Protein AF-A0A813JA64-F1 (afdb_monomer)

Radius of gyration: 37.54 Å; Cα contacts (8 Å, |Δi|>4): 1017; chains: 1; bounding box: 54×92×104 Å

Mean predicted aligned error: 20.62 Å

Nearest PDB structures (foldseek):
  5i9h-assembly1_A  TM=5.207E-01  e=2.639E-11  unidentified
  4m57-assembly1_A  TM=5.756E-01  e=2.207E-08  Zea mays
  4ozs-assembly1_A  TM=7.392E-01  e=1.341E-06  synthetic construct
  4wn4-assembly2_B  TM=6.312E-01  e=4.910E-07  synthetic construct
  4m59-assembly1_A  TM=4.339E-01  e=3.569E-08  Zea mays

InterPro domains:
  IPR002885 Pentatricopeptide repeat [PF01535] (331-360)
  IPR002885 Pentatricopeptide repeat [PF01535] (604-631)
  IPR002885 Pentatricopeptide repeat [PS51375] (329-363)
  IPR002885 Pentatricopeptide repeat [PS51375] (460-495)
  IPR002885 Pentatricopeptide repeat [PS51375] (496-530)
  IPR002885 Pentatricopeptide repeat [PS51375] (566-600)
  IPR002885 Pentatricopeptide repeat [TIGR00756] (331-365)
  IPR002885 Pentatricopeptide repeat [TIGR00756] (498-531)
  IPR006073 GTP binding domain [PF01926] (69-142)
  IPR011990 Tetratricopeptide-like helical domain superfamily [G3DSA:1.25.40.10] (287-441)
  IPR011990 Tetratricopeptide-like helical domain superfamily [G3DSA:1.25.40.10] (442-560)
  IPR011990 Tetratricopeptide-like helical domain superfamily [G3DSA:1.25.40.10] (565-632)
  IPR027417 P-loop containing nucleoside triphosphate hydrolase [G3DSA:3.40.50.300] (1-136)
  IPR027417 P-loop containing nucleoside triphosphate hydrolase [SSF52540] (2-147)
  IPR048422 NOA1/YqeH-like, C-terminal domain [PF21516] (190-270)
  IPR050896 Mitochondrial lipid metabolism GTPase [PTHR46434] (3-266)

Solvent-accessible surface area (backbone atoms only — not comparable to full-atom values): 33778 Å² total; per-residue (Å²): 131,74,46,74,46,57,54,59,59,50,49,58,91,85,59,51,67,66,59,52,28,47,51,54,26,51,51,39,33,75,74,71,40,80,84,52,45,51,88,40,43,43,63,21,16,62,71,72,45,46,48,48,65,61,55,51,50,51,56,66,74,46,71,86,53,49,69,46,80,48,78,51,52,43,87,63,46,67,68,50,43,52,51,56,61,54,54,56,79,79,47,86,79,77,89,68,72,79,84,82,72,91,69,81,89,87,63,92,58,66,58,77,48,81,56,70,46,79,41,71,49,74,102,56,82,30,34,41,30,44,46,46,36,42,81,61,87,73,34,45,67,83,76,49,52,76,75,36,45,62,28,32,52,62,86,55,74,62,38,32,76,50,75,44,80,43,36,54,54,27,24,40,30,49,19,48,49,32,37,41,30,33,67,43,47,70,73,32,40,41,35,36,40,28,13,75,63,42,31,70,47,80,45,44,53,90,49,42,65,58,48,39,67,72,25,29,31,63,80,18,26,37,38,66,45,50,78,61,43,62,70,41,46,70,59,47,74,45,78,46,83,46,64,29,82,30,78,91,48,62,60,46,71,52,73,43,59,66,49,36,36,33,35,35,26,24,76,46,66,35,31,38,37,39,31,33,41,47,49,46,64,64,52,50,50,48,51,50,51,39,50,49,35,44,50,32,25,70,41,70,45,29,69,63,32,48,57,54,42,67,68,43,49,62,58,33,72,36,98,78,27,59,78,63,25,41,56,50,48,46,56,38,50,36,25,36,19,38,3,14,14,70,51,39,37,26,68,63,20,47,51,52,52,50,43,22,74,75,80,48,51,83,74,51,74,66,42,53,29,30,38,19,40,6,18,39,44,27,66,97,70,36,43,58,56,22,49,45,39,65,73,52,49,36,52,73,72,74,44,80,84,48,55,60,41,54,25,24,37,40,49,20,37,63,78,72,74,55,61,71,61,47,53,53,52,53,53,50,40,54,76,71,70,47,70,87,39,75,70,47,50,30,64,52,57,86,60,45,66,68,49,41,68,77,62,75,61,85,66,49,72,68,56,53,37,31,35,20,46,28,25,32,75,67,44,38,26,71,57,20,45,48,69,64,68,49,40,83,81,37,84,66,56,77,75,50,57,67,31,50,35,26,26,26,44,5,14,38,71,51,74,38,26,71,59,18,51,52,50,49,52,51,35,53,77,70,68,44,73,82,48,74,68,37,38,55,32,51,22,51,18,31,41,73,59,41,44,34,68,64,42,47,60,68,61,73,52,64,74,71,51,59,70,72,57,40,73,55,47,53,47,17,35,39,46,6,22,30,68,49,40,38,46,73,59,45,52,54,50,54,50,52,32,53,78,68,73,45,84,80,50,76,64,48,55,51,30,48,42,53,5,18,61,70,53,71,37,60,69,60,40,50,50,52,54,51,59,53,71,73,59,129

Foldseek 3Di:
DAAEQEDPLQDAPPDDPLVVLVVVQVVCCVVPNVPRDSVSYQYAYLQQGPSLVVVLVVLVVPPVDLEDEDAAAFPSCLVSSVQSQVVCQPDPDDSDGDPDDPDDDPDLAQFPCVDWDWDDRPPDSHIYTYDRHDYDAFAPRHQADPVQLVQFDADHRCADWDKDFAAAQKWKDFFLFKIKHFHDDGGWIKTWGTHPSTQIDMDGPVCVVVCSLVQDLHNGDPVVHSVSSVQLDDWDKDKDKFAADAQVAFRDWADNHSRTIIGIHDGGITMMIMTGRHNSVVVVVLVVLLVVLLVLLVPLNLPVSLVSLVVCQCVCLDPNNPPVSQVSNQSSLLSSLSSLLSNQNLVSSVVSVVCCVPPGRQHALSSLLSSLSSLLSHDPPSLVVLCCSQPPVCVVSVHDHALSSLLSSCSSVQPNPPLPVLVVSVVVCVVSVHPNDLSSLLANLPCCLVVVVVVVDQQDLSSLLSSLLSLLVVLVLVVLLVSQPCCVSRVNDHHAQSSLLSSLSSCLSNLNLVSSVVSVVVCVVVVHDHDPSSLQSNLSSLLSVLCLVVLVVVVPDPLVVVVRSALSSLLSSLSSLLSVLPLVVLVVSVVVCVVSVHDHDPSSLVSSLSSCVSNVNVVVNVVSVVVVVVPD

Secondary structure (DSSP, 8-state):
--EEEE-GGGS-TT--HHHHHHHHHHHHHHTT-TT--GGGEEEE-TTT-TTHHHHHHHHHHTTT-SEEEE--BTTS-HHHHHHHHHHTTT--S----GGG---S---SSTT---S-EEEEETTTTEEEEE--PBP-TT-GGGTS-HHHHHHHS--SSS-EEEEEEE-TTEEEEETTTEEEEEEESS-EEEEEEE-TTS-EEEEEHHHHHHHHHHHBTTTB-SSSSGGGTGGG-SEEEEEEEEEEEESSS-SEEEEETTTEEEEEEEEEEEEEEEEEE--HHHHHHHHHHHHHHHHHHHTT-HHHHHHHHHHHHHHHHSTT-HHHHHHHHHHHHHHHHHHHHHTT-HHHHHHHHHHHHHHSSPP-HHHHHHHHHHHHHSSTTTHHHHHHIIIIIHHHTTPPPPHHHHHHHHHHHHHT--HHHHHHHHHHHHHTT----HHHHTT-HHHHHHHHHTTT----HHHHHHHHHHHHHTT-HHHHHHHHH-GGGGTTPPP-HHHHHHHHHHHHHTT-HHHHHHHHHHHHHTTPPPPHHHHHHHHHHHHHHT-HHHHHHHH-S-HHHHHHHHHHHHHHHHHHHHHTT-HHHHHHHHHHHHHTTPPPPHHHHHHHHHHHHHTT-HHHHHHHHHHHHT--

Organism: Polarella glacialis (NCBI:txid89957)

pLDDT: mean 71.42, std 13.53, range [35.19, 94.44]

Sequence (632 aa):
VRIIANKIDLLPRDASVIRVRGWVAQEAILAGFPRVKITDVFPVSCHDGKGIMAVAKLLDQQNTYREHYLVGAANVGKSSLINRLSLRKRKGVGETSAKDSTGFTVSLMPGTTLRPLVMKYQQGNTKLIDMPGLLVPGSFTERLTLEDLQQIIPQKRGALRVTFRMAEGRSILMGALARIDMAEGRPYQFTVFASEKLKIHECAIDKADWIAQRWAGGKLTPPMKAEQFAPMQPWVLHRFELTGRGWDEACVDLVVHGLGWVALTGVGDFVVAALSSASAAASKERQEQVRSLSALGRSSSWAEALLLLERLLPRWLGTDGGYGAVGSAKVACNAVISACGRGRQWAAGLRLLWQMLTCGPEPDCISFNSAMDCCAAGDSGAWIWSLALLGSVMPSAGLQPDGFSYASAIRARSKDSEWAQSVRLLASMKASGVRVGIVACSVAALTIEQQMHAAGLEVDLITRNSLTSAFEKGRQWQRAFLLCFEEARFNGLEPDAVTHNAAVTSCVKGQEWAKALGAYQVMRVRGVSPTQVTAGAVTSAFAEGSCWADALQMLDGPVTAFRFAGLVACNAAMNALEKGRQWQQVLKLLDNMRDAALEPDQFCYNAAMSSFEKGQQWEMALWLLVDMKGRK

Structure (mmCIF, N/CA/C/O backbone):
data_AF-A0A813JA64-F1
#
_entry.id   AF-A0A813JA64-F1
#
loop_
_atom_site.group_PDB
_atom_site.id
_atom_site.type_symbol
_atom_site.label_atom_id
_atom_site.label_alt_id
_atom_site.label_comp_id
_atom_site.label_asym_id
_atom_site.label_entity_id
_atom_site.label_seq_id
_atom_site.pdbx_PDB_ins_code
_atom_site.Cartn_x
_atom_site.Cartn_y
_atom_site.Cartn_z
_atom_site.occupancy
_atom_site.B_iso_or_equiv
_atom_site.auth_seq_id
_atom_site.auth_comp_id
_atom_site.auth_asym_id
_atom_site.auth_atom_id
_atom_site.pdbx_PDB_model_num
ATOM 1 N N . VAL A 1 1 ? -13.654 14.838 30.895 1.00 77.31 1 VAL A N 1
ATOM 2 C CA . VAL A 1 1 ? -12.256 14.368 30.747 1.00 77.31 1 VAL A CA 1
ATOM 3 C C . VAL A 1 1 ? -11.339 15.558 30.971 1.00 77.31 1 VAL A C 1
ATOM 5 O O . VAL A 1 1 ? -11.675 16.640 30.510 1.00 77.31 1 VAL A O 1
ATOM 8 N N . ARG A 1 2 ? -10.254 15.396 31.732 1.00 87.19 2 ARG A N 1
ATOM 9 C CA . ARG A 1 2 ? -9.203 16.412 31.906 1.00 87.19 2 ARG A CA 1
ATOM 10 C C . ARG A 1 2 ? -7.926 15.845 31.301 1.00 87.19 2 ARG A C 1
ATOM 12 O O . ARG A 1 2 ? -7.663 14.661 31.496 1.00 87.19 2 ARG A O 1
ATOM 19 N N . ILE A 1 3 ? -7.168 16.654 30.569 1.00 90.56 3 ILE A N 1
ATOM 20 C CA . ILE A 1 3 ? -5.977 16.191 29.850 1.00 90.56 3 ILE A CA 1
ATOM 21 C C . ILE A 1 3 ? -4.744 16.737 30.552 1.00 90.56 3 ILE A C 1
ATOM 23 O O . ILE A 1 3 ? -4.638 17.937 30.787 1.00 90.56 3 ILE A O 1
ATOM 27 N N . ILE A 1 4 ? -3.802 15.859 30.880 1.00 90.50 4 ILE A N 1
ATOM 28 C CA . ILE A 1 4 ? -2.520 16.243 31.468 1.00 90.50 4 ILE A CA 1
ATOM 29 C C . ILE A 1 4 ? -1.443 16.033 30.407 1.00 90.50 4 ILE A C 1
ATOM 31 O O . ILE A 1 4 ? -1.098 14.900 30.078 1.00 90.50 4 ILE A O 1
ATOM 35 N N . ALA A 1 5 ? -0.919 17.131 29.866 1.00 89.88 5 ALA A N 1
ATOM 36 C CA . ALA A 1 5 ? 0.149 17.114 28.875 1.00 89.88 5 ALA A CA 1
ATOM 37 C C . ALA A 1 5 ? 1.500 17.157 29.602 1.00 89.88 5 ALA A C 1
ATOM 39 O O . ALA A 1 5 ? 1.963 18.223 30.006 1.00 89.88 5 ALA A O 1
ATOM 40 N N . ASN A 1 6 ? 2.096 15.988 29.841 1.00 87.88 6 ASN A N 1
ATOM 41 C CA . ASN A 1 6 ? 3.368 15.870 30.556 1.00 87.88 6 ASN A CA 1
ATOM 42 C C . ASN A 1 6 ? 4.584 16.107 29.637 1.00 87.88 6 ASN A C 1
ATOM 44 O O . ASN A 1 6 ? 4.479 15.989 28.420 1.00 87.88 6 ASN A O 1
ATOM 48 N N . LYS A 1 7 ? 5.753 16.351 30.244 1.00 83.94 7 LYS A N 1
ATOM 49 C CA . LYS A 1 7 ? 7.061 16.556 29.595 1.00 83.94 7 LYS A CA 1
ATOM 50 C C . LYS A 1 7 ? 7.199 17.863 28.808 1.00 83.94 7 LYS A C 1
ATOM 52 O O . LYS A 1 7 ? 7.975 17.943 27.859 1.00 83.94 7 LYS A O 1
ATOM 57 N N . ILE A 1 8 ? 6.496 18.918 29.225 1.00 85.38 8 ILE A N 1
ATOM 58 C CA . ILE A 1 8 ? 6.646 20.256 28.616 1.00 85.38 8 ILE A CA 1
ATOM 59 C C . ILE A 1 8 ? 8.058 20.832 28.759 1.00 85.38 8 ILE A C 1
ATOM 61 O O . ILE A 1 8 ? 8.415 21.787 28.077 1.00 85.38 8 ILE A O 1
ATOM 65 N N . ASP A 1 9 ? 8.857 20.283 29.673 1.00 80.44 9 ASP A N 1
ATOM 66 C CA . ASP A 1 9 ? 10.266 20.613 29.800 1.00 80.44 9 ASP A CA 1
ATOM 67 C C . ASP A 1 9 ? 11.037 20.287 28.520 1.00 80.44 9 ASP A C 1
ATOM 69 O O . ASP A 1 9 ? 11.898 21.078 28.159 1.00 80.44 9 ASP A O 1
ATOM 73 N N . LEU A 1 10 ? 10.684 19.229 27.785 1.00 79.88 10 LEU A N 1
ATOM 74 C CA . LEU A 1 10 ? 11.398 18.801 26.578 1.00 79.88 10 LEU A CA 1
ATOM 75 C C . LEU A 1 10 ? 11.148 19.678 25.344 1.00 79.88 10 LEU A C 1
ATOM 77 O O . LEU A 1 10 ? 11.873 19.553 24.357 1.00 79.88 10 LEU A O 1
ATOM 81 N N . LEU A 1 11 ? 10.137 20.546 25.381 1.00 78.62 11 LEU A N 1
ATOM 82 C CA . LEU A 1 11 ? 9.806 21.412 24.255 1.00 78.62 11 LEU A CA 1
ATOM 83 C C . LEU A 1 11 ? 10.885 22.491 24.029 1.00 78.62 11 LEU A C 1
ATOM 85 O O . LEU A 1 11 ? 11.539 22.920 24.989 1.00 78.62 11 LEU A O 1
ATOM 89 N N . PRO A 1 12 ? 11.058 22.971 22.780 1.00 73.00 12 PRO A N 1
ATOM 90 C CA . PRO A 1 12 ? 11.934 24.101 22.479 1.00 73.00 12 PRO A CA 1
ATOM 91 C C . PRO A 1 12 ? 11.619 25.328 23.344 1.00 73.00 12 PRO A C 1
ATOM 93 O O . PRO A 1 12 ? 10.471 25.544 23.728 1.00 73.00 12 PRO A O 1
ATOM 96 N N . ARG A 1 13 ? 12.625 26.168 23.629 1.00 70.06 13 ARG A N 1
ATOM 97 C CA . ARG A 1 13 ? 12.449 27.370 24.474 1.00 70.06 13 ARG A CA 1
ATOM 98 C C . ARG A 1 13 ? 11.405 28.342 23.923 1.00 70.06 13 ARG A C 1
ATOM 100 O O . ARG A 1 13 ? 10.702 28.970 24.707 1.00 70.06 13 ARG A O 1
ATOM 107 N N . ASP A 1 14 ? 11.281 28.393 22.603 1.00 70.19 14 ASP A N 1
ATOM 108 C CA . ASP A 1 14 ? 10.365 29.285 21.889 1.00 70.19 14 ASP A CA 1
ATOM 109 C C . ASP A 1 14 ? 8.937 28.709 21.803 1.00 70.19 14 ASP A C 1
ATOM 111 O O . ASP A 1 14 ? 8.015 29.359 21.310 1.00 70.19 14 ASP A O 1
ATOM 115 N N . ALA A 1 15 ? 8.720 27.478 22.287 1.00 73.81 15 ALA A N 1
ATOM 116 C CA . ALA A 1 15 ? 7.409 26.849 22.271 1.00 73.81 15 ALA A CA 1
ATOM 117 C C . ALA A 1 15 ? 6.475 27.523 23.288 1.00 73.81 15 ALA A C 1
ATOM 119 O O . ALA A 1 15 ? 6.589 27.349 24.504 1.00 73.81 15 ALA A O 1
ATOM 120 N N . SER A 1 16 ? 5.496 28.270 22.777 1.00 80.81 16 SER A N 1
ATOM 121 C CA . SER A 1 16 ? 4.452 28.872 23.603 1.00 80.81 16 SER A CA 1
ATOM 122 C C . SER A 1 16 ? 3.588 27.796 24.264 1.00 80.81 16 SER A C 1
ATOM 124 O O . SER A 1 16 ? 2.884 27.036 23.596 1.00 80.81 16 SER A O 1
ATOM 126 N N . VAL A 1 17 ? 3.571 27.780 25.599 1.00 80.75 17 VAL A N 1
ATOM 127 C CA . VAL A 1 17 ? 2.718 26.881 26.397 1.00 80.75 17 VAL A CA 1
ATOM 128 C C . VAL A 1 17 ? 1.232 27.077 26.065 1.00 80.75 17 VAL A C 1
ATOM 130 O O . VAL A 1 17 ? 0.457 26.123 26.119 1.00 80.75 17 VAL A O 1
ATOM 133 N N . ILE A 1 18 ? 0.830 28.293 25.681 1.00 81.25 18 ILE A N 1
ATOM 134 C CA . ILE A 1 18 ? -0.541 28.598 25.249 1.00 81.25 18 ILE A CA 1
ATOM 135 C C . ILE A 1 18 ? -0.847 27.889 23.925 1.00 81.25 18 ILE A C 1
ATOM 137 O O . ILE A 1 18 ? -1.888 27.242 23.812 1.00 81.25 18 ILE A O 1
ATOM 141 N N . ARG A 1 19 ? 0.080 27.939 22.958 1.00 83.00 19 ARG A N 1
ATOM 142 C CA . ARG A 1 19 ? -0.057 27.246 21.666 1.00 83.00 19 ARG A CA 1
ATOM 143 C C . ARG A 1 19 ? -0.143 25.732 21.859 1.00 83.00 19 ARG A C 1
ATOM 145 O O . ARG A 1 19 ? -1.012 25.101 21.272 1.00 83.00 19 ARG A O 1
ATOM 152 N N . VAL A 1 20 ? 0.679 25.168 22.748 1.00 83.56 20 VAL A N 1
ATOM 153 C CA . VAL A 1 20 ? 0.641 23.734 23.096 1.00 83.56 20 VAL A CA 1
ATOM 154 C C . VAL A 1 20 ? -0.710 23.346 23.699 1.00 83.56 20 VAL A C 1
ATOM 156 O O . VAL A 1 20 ? -1.282 22.335 23.307 1.00 83.56 20 VAL A O 1
ATOM 159 N N . ARG A 1 21 ? -1.259 24.149 24.623 1.00 87.50 21 ARG A N 1
ATOM 160 C CA . ARG A 1 21 ? -2.598 23.896 25.186 1.00 87.50 21 ARG A CA 1
ATOM 161 C C . ARG A 1 21 ? -3.686 23.912 24.117 1.00 87.50 21 ARG A C 1
ATOM 163 O O . ARG A 1 21 ? -4.545 23.036 24.132 1.00 87.50 21 ARG A O 1
ATOM 170 N N . GLY A 1 22 ? -3.652 24.905 23.227 1.00 84.88 22 GLY A N 1
ATOM 171 C CA . GLY A 1 22 ? -4.594 25.020 22.114 1.00 84.88 22 GLY A CA 1
ATOM 172 C C . GLY A 1 22 ? -4.523 23.812 21.186 1.00 84.88 22 GLY A C 1
ATOM 173 O O . GLY A 1 22 ? -5.548 23.190 20.924 1.00 84.88 22 GLY A O 1
ATOM 174 N N . TRP A 1 23 ? -3.308 23.427 20.789 1.00 85.88 23 TRP A N 1
ATOM 175 C CA . TRP A 1 23 ? -3.065 22.265 19.937 1.00 85.88 23 TRP A CA 1
ATOM 176 C C . TRP A 1 23 ? -3.576 20.967 20.575 1.00 85.88 23 TRP A C 1
ATOM 178 O O . TRP A 1 23 ? -4.384 20.273 19.973 1.00 85.88 23 TRP A O 1
ATOM 188 N N . VAL A 1 24 ? -3.226 20.679 21.836 1.00 88.31 24 VAL A N 1
ATOM 189 C CA . VAL A 1 24 ? -3.706 19.466 22.531 1.00 88.31 24 VAL A CA 1
ATOM 190 C C . VAL A 1 24 ? -5.235 19.433 22.640 1.00 88.31 24 VAL A C 1
ATOM 192 O O . VAL A 1 24 ? -5.837 18.369 22.508 1.00 88.31 24 VAL A O 1
ATOM 195 N N . ALA A 1 25 ? -5.878 20.576 22.897 1.00 86.62 25 ALA A N 1
ATOM 196 C CA . ALA A 1 25 ? -7.335 20.642 22.953 1.00 86.62 25 ALA A CA 1
ATOM 197 C C . ALA A 1 25 ? -7.968 20.365 21.580 1.00 86.62 25 ALA A C 1
ATOM 199 O O . ALA A 1 25 ? -8.944 19.623 21.504 1.00 86.62 25 ALA A O 1
ATOM 200 N N . GLN A 1 26 ? -7.395 20.918 20.509 1.00 84.75 26 GLN A N 1
ATOM 201 C CA . GLN A 1 26 ? -7.841 20.684 19.137 1.00 84.75 26 GLN A CA 1
ATOM 202 C C . GLN A 1 26 ? -7.686 19.212 18.734 1.00 84.75 26 GLN A C 1
ATOM 204 O O . GLN A 1 26 ? -8.651 18.613 18.265 1.00 84.75 26 GLN A O 1
ATOM 209 N N . GLU A 1 27 ? -6.527 18.603 18.997 1.00 85.62 27 GLU A N 1
ATOM 210 C CA . GLU A 1 27 ? -6.290 17.177 18.738 1.00 85.62 27 GLU A CA 1
ATOM 211 C C . GLU A 1 27 ? -7.259 16.284 19.520 1.00 85.62 27 GLU A C 1
ATOM 213 O O . GLU A 1 27 ? -7.787 15.310 18.990 1.00 85.62 27 GLU A O 1
ATOM 218 N N . ALA A 1 28 ? -7.571 16.631 20.773 1.00 86.06 28 ALA A N 1
ATOM 219 C CA . ALA A 1 28 ? -8.550 15.886 21.560 1.00 86.06 28 ALA A CA 1
ATOM 220 C C . ALA A 1 28 ? -9.965 15.961 20.963 1.00 86.06 28 ALA A C 1
ATOM 222 O O . ALA A 1 28 ? -10.692 14.968 20.984 1.00 86.06 28 ALA A O 1
ATOM 223 N N . ILE A 1 29 ? -10.361 17.118 20.423 1.00 84.12 29 ILE A N 1
ATOM 224 C CA . ILE A 1 29 ? -11.650 17.282 19.739 1.00 84.12 29 ILE A CA 1
ATOM 225 C C . ILE A 1 29 ? -11.690 16.414 18.476 1.00 84.12 29 ILE A C 1
ATOM 227 O O . ILE A 1 29 ? -12.659 15.678 18.291 1.00 84.12 29 ILE A O 1
ATOM 231 N N . LEU A 1 30 ? -10.629 16.448 17.660 1.00 81.44 30 LEU A N 1
ATOM 232 C CA . LEU A 1 30 ? -10.501 15.626 16.450 1.00 81.44 30 LEU A CA 1
ATOM 233 C C . LEU A 1 30 ? -10.505 14.123 16.768 1.00 81.44 30 LEU A C 1
ATOM 235 O O . LEU A 1 30 ? -11.122 13.344 16.049 1.00 81.44 30 LEU A O 1
ATOM 239 N N . ALA A 1 31 ? -9.905 13.724 17.891 1.00 80.62 31 ALA A N 1
ATOM 240 C CA . ALA A 1 31 ? -9.905 12.350 18.389 1.00 80.62 31 ALA A CA 1
ATOM 241 C C . ALA A 1 31 ? -11.241 11.901 19.024 1.00 80.62 31 ALA A C 1
ATOM 243 O O . ALA A 1 31 ? -11.315 10.806 19.581 1.00 80.62 31 ALA A O 1
ATOM 244 N N . GLY A 1 32 ? -12.297 12.726 18.972 1.00 84.81 32 GLY A N 1
ATOM 245 C CA . GLY A 1 32 ? -13.643 12.355 19.423 1.00 84.81 32 GLY A CA 1
ATOM 246 C C . GLY A 1 32 ? -14.022 12.814 20.836 1.00 84.81 32 GLY A C 1
ATOM 247 O O . GLY A 1 32 ? -14.997 12.312 21.398 1.00 84.81 32 GLY A O 1
ATOM 248 N N . PHE A 1 33 ? -13.315 13.791 21.418 1.00 84.44 33 PHE A N 1
ATOM 249 C CA . PHE A 1 33 ? -13.675 14.416 22.700 1.00 84.44 33 PHE A CA 1
ATOM 250 C C . PHE A 1 33 ? -14.211 15.855 22.518 1.00 84.44 33 PHE A C 1
ATOM 252 O O . PHE A 1 33 ? -13.569 16.818 22.947 1.00 84.44 33 PHE A O 1
ATOM 259 N N . PRO A 1 34 ? -15.427 16.049 21.964 1.00 77.94 34 PRO A N 1
ATOM 260 C CA . PRO A 1 34 ? -15.922 17.356 21.504 1.00 77.94 34 PRO A CA 1
ATOM 261 C C . PRO A 1 34 ? -16.173 18.386 22.617 1.00 77.94 34 PRO A C 1
ATOM 263 O O . PRO A 1 34 ? -16.385 19.562 22.343 1.00 77.94 34 PRO A O 1
ATOM 266 N N . ARG A 1 35 ? -16.186 17.962 23.888 1.00 84.19 35 ARG A N 1
ATOM 267 C CA . ARG A 1 35 ? -16.439 18.835 25.049 1.00 84.19 35 ARG A CA 1
ATOM 268 C C . ARG A 1 35 ? -15.165 19.355 25.722 1.00 84.19 35 ARG A C 1
ATOM 270 O O . ARG A 1 35 ? -15.277 20.060 26.722 1.00 84.19 35 ARG A O 1
ATOM 277 N N . VAL A 1 36 ? -13.982 18.978 25.235 1.00 85.94 36 VAL A N 1
ATOM 278 C CA . VAL A 1 36 ? -12.705 19.412 25.817 1.00 85.94 36 VAL A CA 1
ATOM 279 C C . VAL A 1 36 ? -12.446 20.869 25.451 1.00 85.94 36 VAL A C 1
ATOM 281 O O . VAL A 1 36 ? -12.411 21.230 24.279 1.00 85.94 36 VAL A O 1
ATOM 284 N N . LYS A 1 37 ? -12.242 21.712 26.464 1.00 85.06 37 LYS A N 1
ATOM 285 C CA . LYS A 1 37 ? -11.826 23.109 26.294 1.00 85.06 37 LYS A CA 1
ATOM 286 C C . LYS A 1 37 ? -10.321 23.251 26.514 1.00 85.06 37 LYS A C 1
ATOM 288 O O . LYS A 1 37 ? -9.701 22.444 27.201 1.00 85.06 37 LYS A O 1
ATOM 293 N N . ILE A 1 38 ? -9.742 24.354 26.038 1.00 82.56 38 ILE A N 1
ATOM 294 C CA . ILE A 1 38 ? -8.327 24.706 26.285 1.00 82.56 38 ILE A CA 1
ATOM 295 C C . ILE A 1 38 ? -8.015 24.760 27.795 1.00 82.56 38 ILE A C 1
ATOM 297 O O . ILE A 1 38 ? -6.934 24.369 28.229 1.00 82.56 38 ILE A O 1
ATOM 301 N N . THR A 1 39 ? -8.979 25.184 28.620 1.00 84.12 39 THR A N 1
ATOM 302 C CA . THR A 1 39 ? -8.874 25.209 30.092 1.00 84.12 39 THR A CA 1
ATOM 303 C C . THR A 1 39 ? -8.809 23.826 30.737 1.00 84.12 39 THR A C 1
ATOM 305 O O . THR A 1 39 ? -8.449 23.708 31.905 1.00 84.12 39 THR A O 1
ATOM 308 N N . ASP A 1 40 ? -9.174 22.778 30.001 1.00 85.50 40 ASP A N 1
ATOM 309 C CA . ASP A 1 40 ? -9.179 21.403 30.492 1.00 85.50 40 ASP A CA 1
ATOM 310 C C . ASP A 1 40 ? -7.835 20.694 30.253 1.00 85.50 40 ASP A C 1
ATOM 312 O O . ASP A 1 40 ? -7.669 19.551 30.693 1.00 85.50 40 ASP A O 1
ATOM 316 N N . VAL A 1 41 ? -6.881 21.377 29.602 1.00 89.69 41 VAL A N 1
ATOM 317 C CA . VAL A 1 41 ? -5.524 20.901 29.318 1.00 89.69 41 VAL A CA 1
ATOM 318 C C . VAL A 1 41 ? -4.522 21.488 30.316 1.00 89.69 41 VAL A C 1
ATOM 320 O O . VAL A 1 41 ? -4.276 22.695 30.369 1.00 89.69 41 VAL A O 1
ATOM 323 N N . PHE A 1 42 ? -3.874 20.606 31.072 1.00 90.81 42 PHE A N 1
ATOM 324 C CA . PHE A 1 42 ? -2.875 20.930 32.085 1.00 90.81 42 PHE A CA 1
ATOM 325 C C . PHE A 1 42 ? -1.476 20.544 31.587 1.00 90.81 42 PHE A C 1
ATOM 327 O O . PHE A 1 42 ? -1.092 19.379 31.695 1.00 90.81 42 PHE A O 1
ATOM 334 N N . PRO A 1 43 ? -0.697 21.492 31.038 1.00 89.31 43 PRO A N 1
ATOM 335 C CA . PRO A 1 43 ? 0.704 21.272 30.720 1.00 89.31 43 PRO A CA 1
ATOM 336 C C . PRO A 1 43 ? 1.495 21.148 32.018 1.00 89.31 43 PRO A C 1
ATOM 338 O O . PRO A 1 43 ? 1.462 22.049 32.862 1.00 89.31 43 PRO A O 1
ATOM 341 N N . VAL A 1 44 ? 2.209 20.038 32.169 1.00 89.56 44 VAL A N 1
ATOM 342 C CA . VAL A 1 44 ? 3.020 19.751 33.349 1.00 89.56 44 VAL A CA 1
ATOM 343 C C . VAL A 1 44 ? 4.400 19.238 32.965 1.00 89.56 44 VAL A C 1
ATOM 345 O O . VAL A 1 44 ? 4.597 18.598 31.933 1.00 89.56 44 VAL A O 1
ATOM 348 N N . SER A 1 45 ? 5.366 19.493 33.836 1.00 87.44 45 SER A N 1
ATOM 349 C CA . SER A 1 45 ? 6.638 18.783 33.843 1.00 87.44 45 SER A CA 1
ATOM 350 C C . SER A 1 45 ? 6.751 18.061 35.172 1.00 87.44 45 SER A C 1
ATOM 352 O O . SER A 1 45 ? 6.914 18.693 36.214 1.00 87.44 45 SER A O 1
ATOM 354 N N . CYS A 1 46 ? 6.655 16.732 35.157 1.00 83.62 46 CYS A N 1
ATOM 355 C CA . CYS A 1 46 ? 6.866 15.951 36.377 1.00 83.62 46 CYS A CA 1
ATOM 356 C C . CYS A 1 46 ? 8.327 16.000 36.849 1.00 83.62 46 CYS A C 1
ATOM 358 O O . CYS A 1 46 ? 8.571 15.874 38.047 1.00 83.62 46 CYS A O 1
ATOM 360 N N . HIS A 1 47 ? 9.270 16.217 35.924 1.00 78.25 47 HIS A N 1
ATOM 361 C CA . HIS A 1 47 ? 10.694 16.370 36.216 1.00 78.25 47 HIS A CA 1
ATOM 362 C C . HIS A 1 47 ? 10.977 17.696 36.940 1.00 78.25 47 HIS A C 1
ATOM 364 O O . HIS A 1 47 ? 11.468 17.691 38.069 1.00 78.25 47 HIS A O 1
ATOM 370 N N . ASP A 1 48 ? 10.584 18.826 36.341 1.00 78.94 48 ASP A N 1
ATOM 371 C CA . ASP A 1 48 ? 10.816 20.161 36.913 1.00 78.94 48 ASP A CA 1
ATOM 372 C C . ASP A 1 48 ? 9.800 20.512 38.019 1.00 78.94 48 ASP A C 1
ATOM 374 O O . ASP A 1 48 ? 10.013 21.430 38.803 1.00 78.94 48 ASP A O 1
ATOM 378 N N . GLY A 1 49 ? 8.664 19.813 38.089 1.00 76.56 49 GLY A N 1
ATOM 379 C CA . GLY A 1 49 ? 7.544 20.127 38.986 1.00 76.56 49 GLY A CA 1
ATOM 380 C C . GLY A 1 49 ? 6.593 21.221 38.477 1.00 76.56 49 GLY A C 1
ATOM 381 O O . GLY A 1 49 ? 5.611 21.535 39.151 1.00 76.56 49 GLY A O 1
ATOM 382 N N . LYS A 1 50 ? 6.828 21.777 37.283 1.00 83.00 50 LYS A N 1
ATOM 383 C CA . LYS A 1 50 ? 6.001 22.849 36.702 1.00 83.00 50 LYS A CA 1
ATOM 384 C C . LYS A 1 50 ? 4.581 22.371 36.418 1.00 83.00 50 LYS A C 1
ATOM 386 O O . LYS A 1 50 ? 4.380 21.275 35.899 1.00 83.00 50 LYS A O 1
ATOM 391 N N . GLY A 1 51 ? 3.588 23.201 36.731 1.00 83.12 51 GLY A N 1
ATOM 392 C CA . GLY A 1 51 ? 2.171 22.923 36.457 1.00 83.12 51 GLY A CA 1
ATOM 393 C C . GLY A 1 51 ? 1.515 21.888 37.385 1.00 83.12 51 GLY A C 1
ATOM 394 O O . GLY A 1 51 ? 0.289 21.780 37.396 1.00 83.12 51 GLY A O 1
ATOM 395 N N . ILE A 1 52 ? 2.286 21.189 38.228 1.00 85.00 52 ILE A N 1
ATOM 396 C CA . ILE A 1 52 ? 1.771 20.176 39.166 1.00 85.00 52 ILE A CA 1
ATOM 397 C C . ILE A 1 52 ? 0.795 20.791 40.177 1.00 85.00 52 ILE A C 1
ATOM 399 O O . ILE A 1 52 ? -0.215 20.178 40.513 1.00 85.00 52 ILE A O 1
ATOM 403 N N . MET A 1 53 ? 1.033 22.033 40.609 1.00 80.56 53 MET A N 1
ATOM 404 C CA . MET A 1 53 ? 0.126 22.750 41.515 1.00 80.56 53 MET A CA 1
ATOM 405 C C . MET A 1 53 ? -1.253 23.017 40.915 1.00 80.56 53 MET A C 1
ATOM 407 O O . MET A 1 53 ? -2.241 22.982 41.643 1.00 80.56 53 MET A O 1
ATOM 411 N N . ALA A 1 54 ? -1.352 23.242 39.604 1.00 84.00 54 ALA A N 1
ATOM 412 C CA . ALA A 1 54 ? -2.644 23.427 38.950 1.00 84.00 54 ALA A CA 1
ATOM 413 C C . ALA A 1 54 ? -3.458 22.122 38.947 1.00 84.00 54 ALA A C 1
ATOM 415 O O . ALA A 1 54 ? -4.649 22.141 39.245 1.00 84.00 54 ALA A O 1
ATOM 416 N N . VAL A 1 55 ? -2.796 20.985 38.695 1.00 85.00 55 VAL A N 1
ATOM 417 C CA . VAL A 1 55 ? -3.416 19.651 38.777 1.00 85.00 55 VAL A CA 1
ATOM 418 C C . VAL A 1 55 ? -3.836 19.334 40.213 1.00 85.00 55 VAL A C 1
ATOM 420 O O . VAL A 1 55 ? -4.944 18.862 40.444 1.00 85.00 55 VAL A O 1
ATOM 423 N N . ALA A 1 56 ? -2.985 19.644 41.192 1.00 80.56 56 ALA A N 1
ATOM 424 C CA . ALA A 1 56 ? -3.281 19.409 42.600 1.00 80.56 56 ALA A CA 1
ATOM 425 C C . ALA A 1 56 ? -4.483 20.241 43.087 1.00 80.56 56 ALA A C 1
ATOM 427 O O . ALA A 1 56 ? -5.368 19.704 43.744 1.00 80.56 56 ALA A O 1
ATOM 428 N N . LYS A 1 57 ? -4.568 21.524 42.702 1.00 81.88 57 LYS A N 1
ATOM 429 C CA . LYS A 1 57 ? -5.737 22.378 42.984 1.00 81.88 57 LYS A CA 1
ATOM 430 C C . LYS A 1 57 ? -7.017 21.832 42.353 1.00 81.88 57 LYS A C 1
ATOM 432 O O . LYS A 1 57 ? -8.063 21.894 42.986 1.00 81.88 57 LYS A O 1
ATOM 437 N N . LEU A 1 58 ? -6.940 21.284 41.139 1.00 82.00 58 LEU A N 1
ATOM 438 C CA . LEU A 1 58 ? -8.088 20.652 40.489 1.00 82.00 58 LEU A CA 1
ATOM 439 C C . LEU A 1 58 ? -8.587 19.436 41.280 1.00 82.00 58 LEU A C 1
ATOM 441 O O . LEU A 1 58 ? -9.791 19.299 41.473 1.00 82.00 58 LEU A O 1
ATOM 445 N N . LEU A 1 59 ? -7.678 18.585 41.763 1.00 78.44 59 LEU A N 1
ATOM 446 C CA . LEU A 1 59 ? -8.043 17.441 42.603 1.00 78.44 59 LEU A CA 1
ATOM 447 C C . LEU A 1 59 ? -8.655 17.891 43.938 1.00 78.44 59 LEU A C 1
ATOM 449 O O . LEU A 1 59 ? -9.641 17.309 44.375 1.00 78.44 59 LEU A O 1
ATOM 453 N N . ASP A 1 60 ? -8.119 18.951 44.551 1.00 75.25 60 ASP A N 1
ATOM 454 C CA . ASP A 1 60 ? -8.632 19.493 45.817 1.00 75.25 60 ASP A CA 1
ATOM 455 C C . ASP A 1 60 ? -10.027 20.147 45.646 1.00 75.25 60 ASP A C 1
ATOM 457 O O . ASP A 1 60 ? -10.887 20.022 46.516 1.00 75.25 60 ASP A O 1
ATOM 461 N N . GLN A 1 61 ? -10.282 20.823 44.517 1.00 71.75 61 GLN A N 1
ATOM 462 C CA . GLN A 1 61 ? -11.574 21.453 44.199 1.00 71.75 61 GLN A CA 1
ATOM 463 C C . GLN A 1 61 ? -12.658 20.436 43.818 1.00 71.75 61 GLN A C 1
ATOM 465 O O . GLN A 1 61 ? -13.843 20.685 44.036 1.00 71.75 61 GLN A O 1
ATOM 470 N N . GLN A 1 62 ? -12.275 19.290 43.250 1.00 64.94 62 GLN A N 1
ATOM 471 C CA . GLN A 1 62 ? -13.196 18.232 42.825 1.00 64.94 62 GLN A CA 1
ATOM 472 C C . GLN A 1 62 ? -13.386 17.142 43.889 1.00 64.94 62 GLN A C 1
ATOM 474 O O . GLN A 1 62 ? -13.427 15.954 43.575 1.00 64.94 62 GLN A O 1
ATOM 479 N N . ASN A 1 63 ? -13.590 17.551 45.145 1.00 60.16 63 ASN A N 1
ATOM 480 C CA . ASN A 1 63 ? -13.860 16.658 46.283 1.00 60.16 63 ASN A CA 1
ATOM 481 C C . ASN A 1 63 ? -15.170 15.840 46.156 1.00 60.16 63 ASN A C 1
ATOM 483 O O . ASN A 1 63 ? -15.493 15.033 47.026 1.00 60.16 63 ASN A O 1
ATOM 487 N N . THR A 1 64 ? -15.942 16.046 45.085 1.00 56.44 64 THR A N 1
ATOM 488 C CA . THR A 1 64 ? -17.153 15.291 44.737 1.00 56.44 64 THR A CA 1
ATOM 489 C C . THR A 1 64 ? -16.868 13.876 44.234 1.00 56.44 64 THR A C 1
ATOM 491 O O . THR A 1 64 ? -17.720 13.003 44.391 1.00 56.44 64 THR A O 1
ATOM 494 N N . TYR A 1 65 ? -15.689 13.613 43.662 1.00 64.12 65 TYR A N 1
ATOM 495 C CA . TYR A 1 65 ? -15.344 12.299 43.118 1.00 64.12 65 TYR A CA 1
ATOM 496 C C . TYR A 1 65 ? -14.358 11.571 44.034 1.00 64.12 65 TYR A C 1
ATOM 498 O O . TYR A 1 65 ? -13.258 12.045 44.301 1.00 64.12 65 TYR A O 1
ATOM 506 N N . ARG A 1 66 ? -14.747 10.383 44.515 1.00 67.44 66 ARG A N 1
ATOM 507 C CA . ARG A 1 66 ? -13.903 9.558 45.399 1.00 67.44 66 ARG A CA 1
ATOM 508 C C . ARG A 1 66 ? -12.773 8.843 44.659 1.00 67.44 66 ARG A C 1
ATOM 510 O O . ARG A 1 66 ? -11.842 8.380 45.307 1.00 67.44 66 ARG A O 1
ATOM 517 N N . GLU A 1 67 ? -12.833 8.725 43.333 1.00 79.38 67 GLU A N 1
ATOM 518 C CA . GLU A 1 67 ? -11.862 7.963 42.542 1.00 79.38 67 GLU A CA 1
ATOM 519 C C . GLU A 1 67 ? -11.516 8.687 41.236 1.00 79.38 67 GLU A C 1
ATOM 521 O O . GLU A 1 67 ? -12.396 9.080 40.472 1.00 79.38 67 GLU A O 1
ATOM 526 N N . HIS A 1 68 ? -10.220 8.844 40.975 1.00 82.62 68 HIS A N 1
ATOM 527 C CA . HIS A 1 68 ? -9.676 9.450 39.766 1.00 82.62 68 HIS A CA 1
ATOM 528 C C . HIS A 1 68 ? -8.761 8.453 39.056 1.00 82.62 68 HIS A C 1
ATOM 530 O O . HIS A 1 68 ? -7.798 7.950 39.636 1.00 82.62 68 HIS A O 1
ATOM 536 N N . TYR A 1 69 ? -9.046 8.208 37.782 1.00 85.19 69 TYR A N 1
ATOM 537 C CA . TYR A 1 69 ? -8.343 7.242 36.946 1.00 85.19 69 TYR A CA 1
ATOM 538 C C . TYR A 1 69 ? -7.331 7.951 36.043 1.00 85.19 69 TYR A C 1
ATOM 540 O O . TYR A 1 69 ? -7.705 8.828 35.263 1.00 85.19 69 TYR A O 1
ATOM 548 N N . LEU A 1 70 ? -6.053 7.575 36.132 1.00 85.12 70 LEU A N 1
ATOM 549 C CA . LEU A 1 70 ? -5.009 8.059 35.229 1.00 85.12 70 LEU A CA 1
ATOM 550 C C . LEU A 1 70 ? -4.838 7.067 34.081 1.00 85.12 70 LEU A C 1
ATOM 552 O O . LEU A 1 70 ? -4.302 5.980 34.274 1.00 85.12 70 LEU A O 1
ATOM 556 N N . VAL A 1 71 ? -5.261 7.467 32.882 1.00 84.88 71 VAL A N 1
ATOM 557 C CA . VAL A 1 71 ? -5.180 6.660 31.656 1.00 84.88 71 VAL A CA 1
ATOM 558 C C . VAL A 1 71 ? -4.250 7.346 30.658 1.00 84.88 71 VAL A C 1
ATOM 560 O O . VAL A 1 71 ? -4.305 8.561 30.483 1.00 84.88 71 VAL A O 1
ATOM 563 N N . GLY A 1 72 ? -3.380 6.577 30.004 1.00 80.31 72 GLY A N 1
ATOM 564 C CA . GLY A 1 72 ? -2.485 7.096 28.971 1.00 80.31 72 GLY A CA 1
ATOM 565 C C . GLY A 1 72 ? -1.432 6.085 28.531 1.00 80.31 72 GLY A C 1
ATOM 566 O O . GLY A 1 72 ? -1.228 5.060 29.191 1.00 80.31 72 GLY A O 1
ATOM 567 N N . ALA A 1 73 ? -0.736 6.398 27.438 1.00 75.50 73 ALA A N 1
ATOM 568 C CA . ALA A 1 73 ? 0.252 5.511 26.828 1.00 75.50 73 ALA A CA 1
ATOM 569 C C . ALA A 1 73 ? 1.394 5.103 27.784 1.00 75.50 73 ALA A C 1
ATOM 571 O O . ALA A 1 73 ? 1.636 5.730 28.826 1.00 75.50 73 ALA A O 1
ATOM 572 N N . ALA A 1 74 ? 2.100 4.020 27.465 1.00 69.94 74 ALA A N 1
ATOM 573 C CA . ALA A 1 74 ? 3.320 3.637 28.168 1.00 69.94 74 ALA A CA 1
ATOM 574 C C . ALA A 1 74 ? 4.377 4.762 28.097 1.00 69.94 74 ALA A C 1
ATOM 576 O O . ALA A 1 74 ? 4.438 5.524 27.137 1.00 69.94 74 ALA A O 1
ATOM 577 N N . ASN A 1 75 ? 5.188 4.916 29.148 1.00 70.94 75 ASN A N 1
ATOM 578 C CA . ASN A 1 75 ? 6.291 5.892 29.227 1.00 70.94 75 ASN A CA 1
ATOM 579 C C . ASN A 1 75 ? 5.930 7.393 29.099 1.00 70.94 75 ASN A C 1
ATOM 581 O O . ASN A 1 75 ? 6.824 8.244 29.026 1.00 70.94 75 ASN A O 1
ATOM 585 N N . VAL A 1 76 ? 4.647 7.767 29.189 1.00 77.06 76 VAL A N 1
ATOM 586 C CA . VAL A 1 76 ? 4.210 9.184 29.266 1.00 77.06 76 VAL A CA 1
ATOM 587 C C . VAL A 1 76 ? 4.482 9.843 30.626 1.00 77.06 76 VAL A C 1
ATOM 589 O O . VAL A 1 76 ? 4.404 11.062 30.748 1.00 77.06 76 VAL A O 1
ATOM 592 N N . GLY A 1 77 ? 4.832 9.060 31.654 1.00 78.62 77 GLY A N 1
ATOM 593 C CA . GLY A 1 77 ? 5.156 9.554 33.000 1.00 78.62 77 GLY A CA 1
ATOM 594 C C . GLY A 1 77 ? 3.981 9.596 33.985 1.00 78.62 77 GLY A C 1
ATOM 595 O O . GLY A 1 77 ? 3.973 10.446 34.871 1.00 78.62 77 GLY A O 1
ATOM 596 N N . LYS A 1 78 ? 3.002 8.686 33.858 1.00 80.88 78 LYS A N 1
ATOM 597 C CA . LYS A 1 78 ? 1.858 8.570 34.789 1.00 80.88 78 LYS A CA 1
ATOM 598 C C . LYS A 1 78 ? 2.306 8.328 36.234 1.00 80.88 78 LYS A C 1
ATOM 600 O O . LYS A 1 78 ? 1.975 9.107 37.121 1.00 80.88 78 LYS A O 1
ATOM 605 N N . SER A 1 79 ? 3.152 7.326 36.459 1.00 76.44 79 SER A N 1
ATOM 606 C CA . SER A 1 79 ? 3.658 7.011 37.800 1.00 76.44 79 SER A CA 1
ATOM 607 C C . SER A 1 79 ? 4.562 8.126 38.346 1.00 76.44 79 SER A C 1
ATOM 609 O O . SER A 1 79 ? 4.511 8.439 39.534 1.00 76.44 79 SER A O 1
ATOM 611 N N . SER A 1 80 ? 5.309 8.821 37.475 1.00 79.56 80 SER A N 1
ATOM 612 C CA . SER A 1 80 ? 6.077 10.020 37.849 1.00 79.56 80 SER A CA 1
ATOM 613 C C . SER A 1 80 ? 5.175 11.157 38.338 1.00 79.56 80 SER A C 1
ATOM 615 O O . SER A 1 80 ? 5.510 11.818 39.320 1.00 79.56 80 SER A O 1
ATOM 617 N N . LEU A 1 81 ? 4.018 11.364 37.700 1.00 83.19 81 LEU A N 1
ATOM 618 C CA . LEU A 1 81 ? 3.025 12.345 38.137 1.00 83.19 81 LEU A CA 1
ATOM 619 C C . LEU A 1 81 ? 2.482 12.000 39.526 1.00 83.19 81 LEU A C 1
ATOM 621 O O . LEU A 1 81 ? 2.414 12.876 40.387 1.00 83.19 81 LEU A O 1
ATOM 625 N N . ILE A 1 82 ? 2.141 10.732 39.773 1.00 78.50 82 ILE A N 1
ATOM 626 C CA . ILE A 1 82 ? 1.600 10.316 41.072 1.00 78.50 82 ILE A CA 1
ATOM 627 C C . ILE A 1 82 ? 2.656 10.438 42.173 1.00 78.50 82 ILE A C 1
ATOM 629 O O . ILE A 1 82 ? 2.358 10.976 43.238 1.00 78.50 82 ILE A O 1
ATOM 633 N N . ASN A 1 83 ? 3.899 10.027 41.908 1.00 76.38 83 ASN A N 1
ATOM 634 C CA . ASN A 1 83 ? 5.015 10.218 42.838 1.00 76.38 83 ASN A CA 1
ATOM 635 C C . ASN A 1 83 ? 5.214 11.705 43.172 1.00 76.38 83 ASN A C 1
ATOM 637 O O . ASN A 1 83 ? 5.454 12.067 44.322 1.00 76.38 83 ASN A O 1
ATOM 641 N N . ARG A 1 84 ? 5.054 12.600 42.192 1.00 78.25 84 ARG A N 1
ATOM 642 C CA . ARG A 1 84 ? 5.173 14.042 42.431 1.00 78.25 84 ARG A CA 1
ATOM 643 C C . ARG A 1 84 ? 4.001 14.608 43.235 1.00 78.25 84 ARG A C 1
ATOM 645 O O . ARG A 1 84 ? 4.213 15.446 44.107 1.00 78.25 84 ARG A O 1
ATOM 652 N N . LEU A 1 85 ? 2.784 14.126 42.989 1.00 75.94 85 LEU A N 1
ATOM 653 C CA . LEU A 1 85 ? 1.594 14.495 43.761 1.00 75.94 85 LEU A CA 1
ATOM 654 C C . LEU A 1 85 ? 1.632 13.942 45.197 1.00 75.94 85 LEU A C 1
ATOM 656 O O . LEU A 1 85 ? 1.113 14.588 46.107 1.00 75.94 85 LEU A O 1
ATOM 660 N N . SER A 1 86 ? 2.262 12.786 45.428 1.00 67.44 86 SER A N 1
ATOM 661 C CA . SER A 1 86 ? 2.367 12.167 46.756 1.00 67.44 86 SER A CA 1
ATOM 662 C C . SER A 1 86 ? 3.406 12.849 47.653 1.00 67.44 86 SER A C 1
ATOM 664 O O . SER A 1 86 ? 3.168 12.981 48.854 1.00 67.44 86 SER A O 1
ATOM 666 N N . LEU A 1 87 ? 4.502 13.376 47.091 1.00 63.34 87 LEU A N 1
ATOM 667 C CA . LEU A 1 87 ? 5.526 14.133 47.831 1.00 63.34 87 LEU A CA 1
ATOM 668 C C . LEU A 1 87 ? 4.973 15.395 48.519 1.00 63.34 87 LEU A C 1
ATOM 670 O O . LEU A 1 87 ? 5.476 15.776 49.577 1.00 63.34 87 LEU A O 1
ATOM 674 N N . ARG A 1 88 ? 3.874 15.975 48.007 1.00 58.56 88 ARG A N 1
ATOM 675 C CA . ARG A 1 88 ? 3.134 17.074 48.661 1.00 58.56 88 ARG A CA 1
ATOM 676 C C . ARG A 1 88 ? 2.678 16.715 50.084 1.00 58.56 88 ARG A C 1
ATOM 678 O O . ARG A 1 88 ? 2.564 17.608 50.914 1.00 58.56 88 ARG A O 1
ATOM 685 N N . LYS A 1 89 ? 2.444 15.429 50.398 1.00 51.50 89 LYS A N 1
ATOM 686 C CA . LYS A 1 89 ? 2.034 14.990 51.749 1.00 51.50 89 LYS A CA 1
ATOM 687 C C . LYS A 1 89 ? 3.108 15.214 52.819 1.00 51.50 89 LYS A C 1
ATOM 689 O O . LYS A 1 89 ? 2.751 15.293 53.986 1.00 51.50 89 LYS A O 1
ATOM 694 N N . ARG A 1 90 ? 4.400 15.245 52.461 1.00 46.78 90 ARG A N 1
ATOM 695 C CA . ARG A 1 90 ? 5.496 15.199 53.450 1.00 46.78 90 ARG A CA 1
ATOM 696 C C . ARG A 1 90 ? 6.075 16.559 53.823 1.00 46.78 90 ARG A C 1
ATOM 698 O O . ARG A 1 90 ? 6.589 16.691 54.926 1.00 46.78 90 ARG A O 1
ATOM 705 N N . LYS A 1 91 ? 6.024 17.549 52.934 1.00 45.19 91 LYS A N 1
ATOM 706 C CA . LYS A 1 91 ? 6.580 18.882 53.185 1.00 45.19 91 LYS A CA 1
ATOM 707 C C . LYS A 1 91 ? 5.670 19.915 52.528 1.00 45.19 91 LYS A C 1
ATOM 709 O O . LYS A 1 91 ? 5.562 19.958 51.305 1.00 45.19 91 LYS A O 1
ATOM 714 N N . GLY A 1 92 ? 4.983 20.722 53.335 1.00 46.06 92 GLY A N 1
ATOM 715 C CA . GLY A 1 92 ? 4.488 22.002 52.838 1.00 46.06 92 GLY A CA 1
ATOM 716 C C . GLY A 1 92 ? 5.688 22.815 52.344 1.00 46.06 92 GLY A C 1
ATOM 717 O O . GLY A 1 92 ? 6.728 22.779 52.991 1.00 46.06 92 GLY A O 1
ATOM 718 N N . VAL A 1 93 ? 5.519 23.535 51.229 1.00 35.19 93 VAL A N 1
ATOM 719 C CA . VAL A 1 93 ? 6.487 24.423 50.540 1.00 35.19 93 VAL A CA 1
ATOM 720 C C . VAL A 1 93 ? 7.248 23.811 49.340 1.00 35.19 93 VAL A C 1
ATOM 722 O O . VAL A 1 93 ? 8.022 22.872 49.475 1.00 35.19 93 VAL A O 1
ATOM 725 N N . GLY A 1 94 ? 7.086 24.467 48.176 1.00 38.69 94 GLY A N 1
ATOM 726 C CA . GLY A 1 94 ? 8.171 24.754 47.220 1.00 38.69 94 GLY A CA 1
ATOM 727 C C . GLY A 1 94 ? 8.366 23.831 46.009 1.00 38.69 94 GLY A C 1
ATOM 728 O O . GLY A 1 94 ? 8.544 22.624 46.147 1.00 38.69 94 GLY A O 1
ATOM 729 N N . GLU A 1 95 ? 8.447 24.437 44.816 1.00 43.66 95 GLU A N 1
ATOM 730 C CA . GLU A 1 95 ? 8.960 23.862 43.559 1.00 43.66 95 GLU A CA 1
ATOM 731 C C . GLU A 1 95 ? 10.444 23.459 43.696 1.00 43.66 95 GLU A C 1
ATOM 733 O O . GLU A 1 95 ? 11.337 24.137 43.199 1.00 43.66 95 GLU A O 1
ATOM 738 N N . THR A 1 96 ? 10.743 22.370 44.408 1.00 40.28 96 THR A N 1
ATOM 739 C CA . THR A 1 96 ? 12.126 21.899 44.606 1.00 40.28 96 THR A CA 1
ATOM 740 C C . THR A 1 96 ? 12.378 20.528 43.987 1.00 40.28 96 THR A C 1
ATOM 742 O O . THR A 1 96 ? 11.518 19.641 43.970 1.00 40.28 96 THR A O 1
ATOM 745 N N . SER A 1 97 ? 13.570 20.401 43.403 1.00 40.19 97 SER A N 1
ATOM 746 C CA . SER A 1 97 ? 14.036 19.341 42.507 1.00 40.19 97 SER A CA 1
ATOM 747 C C . SER A 1 97 ? 13.923 17.916 43.059 1.00 40.19 97 SER A C 1
ATOM 749 O O . SER A 1 97 ? 14.009 17.666 44.257 1.00 40.19 97 SER A O 1
ATOM 751 N N . ALA A 1 98 ? 13.769 16.965 42.137 1.00 42.16 98 ALA A N 1
ATOM 752 C CA . ALA A 1 98 ? 13.485 15.542 42.336 1.00 42.16 98 ALA A CA 1
ATOM 753 C C . ALA A 1 98 ? 14.581 14.688 43.030 1.00 42.16 98 ALA A C 1
ATOM 755 O O . ALA A 1 98 ? 14.604 13.477 42.832 1.00 42.16 98 ALA A O 1
ATOM 756 N N . LYS A 1 99 ? 15.496 15.264 43.824 1.00 37.84 99 LYS A N 1
ATOM 757 C CA . LYS A 1 99 ? 16.633 14.508 44.395 1.00 37.84 99 LYS A CA 1
ATOM 758 C C . LYS A 1 99 ? 16.308 13.649 45.631 1.00 37.84 99 LYS A C 1
ATOM 760 O O . LYS A 1 99 ? 17.054 12.714 45.889 1.00 37.84 99 LYS A O 1
ATOM 765 N N . ASP A 1 100 ? 15.176 13.869 46.305 1.00 35.91 100 ASP A N 1
ATOM 766 C CA . ASP A 1 100 ? 14.870 13.227 47.603 1.00 35.91 100 ASP A CA 1
ATOM 767 C C . ASP A 1 100 ? 13.668 12.254 47.585 1.00 35.91 100 ASP A C 1
ATOM 769 O O . ASP A 1 100 ? 12.989 12.068 48.598 1.00 35.91 100 ASP A O 1
ATOM 773 N N . SER A 1 101 ? 13.345 11.621 46.451 1.00 39.62 101 SER A N 1
ATOM 774 C CA . SER A 1 101 ? 12.232 10.657 46.396 1.00 39.62 101 SER A CA 1
ATOM 775 C C . SER A 1 101 ? 12.696 9.202 46.501 1.00 39.62 101 SER A C 1
ATOM 777 O O . SER A 1 101 ? 12.950 8.543 45.496 1.00 39.62 101 SER A O 1
ATOM 779 N N . THR A 1 102 ? 12.709 8.660 47.718 1.00 38.78 102 THR A N 1
ATOM 780 C CA . THR A 1 102 ? 12.536 7.218 47.945 1.00 38.78 102 THR A CA 1
ATOM 781 C C . THR A 1 102 ? 11.050 6.878 47.764 1.00 38.78 102 THR A C 1
ATOM 783 O O . THR A 1 102 ? 10.235 7.078 48.665 1.00 38.78 102 THR A O 1
ATOM 786 N N . GLY A 1 103 ? 10.650 6.429 46.569 1.00 36.59 103 GLY A N 1
ATOM 787 C CA . GLY A 1 103 ? 9.251 6.070 46.308 1.00 36.59 103 GLY A CA 1
ATOM 788 C C . GLY A 1 103 ? 8.970 5.519 44.909 1.00 36.59 103 GLY A C 1
ATOM 789 O O . GLY A 1 103 ? 9.047 6.261 43.940 1.00 36.59 103 GLY A O 1
ATOM 790 N N . PHE A 1 104 ? 8.614 4.228 44.878 1.00 43.56 104 PHE A N 1
ATOM 791 C CA . PHE A 1 104 ? 7.914 3.422 43.859 1.00 43.56 104 PHE A CA 1
ATOM 792 C C . PHE A 1 104 ? 8.362 3.520 42.382 1.00 43.56 104 PHE A C 1
ATOM 794 O O . PHE A 1 104 ? 8.424 4.581 41.767 1.00 43.56 104 PHE A O 1
ATOM 801 N N . THR A 1 105 ? 8.658 2.341 41.823 1.00 41.47 105 THR A N 1
ATOM 802 C CA . THR A 1 105 ? 9.400 2.044 40.585 1.00 41.47 105 THR A CA 1
ATOM 803 C C . THR A 1 105 ? 9.004 2.877 39.365 1.00 41.47 105 THR A C 1
ATOM 805 O O . THR A 1 105 ? 8.043 2.571 38.664 1.00 41.47 105 THR A O 1
ATOM 808 N N . VAL A 1 106 ? 9.832 3.873 39.047 1.00 48.09 106 VAL A N 1
ATOM 809 C CA . VAL A 1 106 ? 9.912 4.505 37.723 1.00 48.09 106 VAL A CA 1
ATOM 810 C C . VAL A 1 106 ? 10.773 3.605 36.833 1.00 48.09 106 VAL A C 1
ATOM 812 O O . VAL A 1 106 ? 11.955 3.848 36.616 1.00 48.09 106 VAL A O 1
ATOM 815 N N . SER A 1 107 ? 10.218 2.484 36.391 1.00 48.59 107 SER A N 1
ATOM 816 C CA . SER A 1 107 ? 10.905 1.579 35.466 1.00 48.59 107 SER A CA 1
ATOM 817 C C . SER A 1 107 ? 10.766 2.080 34.027 1.00 48.59 107 SER A C 1
ATOM 819 O O . SER A 1 107 ? 9.677 2.468 33.611 1.00 48.59 107 SER A O 1
ATOM 821 N N . LEU A 1 108 ? 11.844 2.004 33.250 1.00 45.16 108 LEU A N 1
ATOM 822 C CA . LEU A 1 108 ? 11.895 2.427 31.842 1.00 45.16 108 LEU A CA 1
ATOM 823 C C . LEU A 1 108 ? 11.149 1.486 30.872 1.00 45.16 108 LEU A C 1
ATOM 825 O O . LEU A 1 108 ? 10.928 1.850 29.717 1.00 45.16 108 LEU A O 1
ATOM 829 N N . MET A 1 109 ? 10.769 0.289 31.330 1.00 41.69 109 MET A N 1
ATOM 830 C CA . MET A 1 109 ? 10.056 -0.702 30.525 1.00 41.69 109 MET A CA 1
ATOM 831 C C . MET A 1 109 ? 8.566 -0.344 30.389 1.00 41.69 109 MET A C 1
ATOM 833 O O . MET A 1 109 ? 7.915 -0.052 31.398 1.00 41.69 109 MET A O 1
ATOM 837 N N . PRO A 1 110 ? 7.984 -0.421 29.181 1.00 42.59 110 PRO A N 1
ATOM 838 C CA . PRO A 1 110 ? 6.535 -0.484 29.019 1.00 42.59 110 PRO A CA 1
ATOM 839 C C . PRO A 1 110 ? 5.956 -1.668 29.808 1.00 42.59 110 PRO A C 1
ATOM 841 O O . PRO A 1 110 ? 6.533 -2.752 29.813 1.00 42.59 110 PRO A O 1
ATOM 844 N N . GLY A 1 111 ? 4.808 -1.478 30.462 1.00 47.91 111 GLY A N 1
ATOM 845 C CA . GLY A 1 111 ? 4.046 -2.585 31.058 1.00 47.91 111 GLY A CA 1
ATOM 846 C C . GLY A 1 111 ? 4.386 -2.970 32.502 1.00 47.91 111 GLY A C 1
ATOM 847 O O . GLY A 1 111 ? 3.864 -3.963 32.992 1.00 47.91 111 GLY A O 1
ATOM 848 N N . THR A 1 112 ? 5.200 -2.207 33.230 1.00 50.28 112 THR A N 1
ATOM 849 C CA . THR A 1 112 ? 5.553 -2.561 34.622 1.00 50.28 112 THR A CA 1
ATOM 850 C C . THR A 1 112 ? 4.429 -2.380 35.635 1.00 50.28 112 THR A C 1
ATOM 852 O O . THR A 1 112 ? 4.414 -3.048 36.669 1.00 50.28 112 THR A O 1
ATOM 855 N N . THR A 1 113 ? 3.431 -1.555 35.322 1.00 49.53 113 THR A N 1
ATOM 856 C CA . THR A 1 113 ? 2.173 -1.487 36.071 1.00 49.53 113 THR A CA 1
ATOM 857 C C . THR A 1 113 ? 1.243 -2.602 35.575 1.00 49.53 113 THR A C 1
ATOM 859 O O . THR A 1 113 ? 0.305 -2.343 34.833 1.00 49.53 113 THR A O 1
ATOM 862 N N . LEU A 1 114 ? 1.525 -3.861 35.936 1.00 46.00 114 LEU A N 1
ATOM 863 C CA . LEU A 1 114 ? 0.727 -5.037 35.527 1.00 46.00 114 LEU A CA 1
ATOM 864 C C . LEU A 1 114 ? -0.657 -5.104 36.207 1.00 46.00 114 LEU A C 1
ATOM 866 O O . LEU A 1 114 ? -1.525 -5.864 35.787 1.00 46.00 114 LEU A O 1
ATOM 870 N N . ARG A 1 115 ? -0.871 -4.318 37.271 1.00 40.38 115 ARG A N 1
ATOM 871 C CA . ARG A 1 115 ? -2.143 -4.184 37.999 1.00 40.38 115 ARG A CA 1
ATOM 872 C C . ARG A 1 115 ? -2.411 -2.709 38.311 1.00 40.38 115 ARG A C 1
ATOM 874 O O . ARG A 1 115 ? -1.444 -1.998 38.585 1.00 40.38 115 ARG A O 1
ATOM 881 N N . PRO A 1 116 ? -3.678 -2.249 38.318 1.00 55.28 116 PRO A N 1
ATOM 882 C CA . PRO A 1 116 ? -4.007 -0.885 38.717 1.00 55.28 116 PRO A CA 1
ATOM 883 C C . PRO A 1 116 ? -3.456 -0.571 40.114 1.00 55.28 116 PRO A C 1
ATOM 885 O O . PRO A 1 116 ? -3.779 -1.262 41.083 1.00 55.28 116 PRO A O 1
ATOM 888 N N . LEU A 1 117 ? -2.614 0.458 40.226 1.00 60.69 117 LEU A N 1
ATOM 889 C CA . LEU A 1 117 ? -2.067 0.890 41.514 1.00 60.69 117 LEU A CA 1
ATOM 890 C C . LEU A 1 117 ? -3.008 1.920 42.131 1.00 60.69 117 LEU A C 1
ATOM 892 O O . LEU A 1 117 ? -3.187 3.010 41.592 1.00 60.69 117 LEU A O 1
ATOM 896 N N . VAL A 1 118 ? -3.600 1.579 43.274 1.00 59.31 118 VAL A N 1
ATOM 897 C CA . VAL A 1 118 ? -4.525 2.456 44.000 1.00 59.31 118 VAL A CA 1
ATOM 898 C C . VAL A 1 118 ? -3.771 3.197 45.101 1.00 59.31 118 VAL A C 1
ATOM 900 O O . VAL A 1 118 ? -3.302 2.588 46.060 1.00 59.31 118 VAL A O 1
ATOM 903 N N . MET A 1 119 ? -3.694 4.522 45.002 1.00 64.62 119 MET A N 1
ATOM 904 C CA . MET A 1 119 ? -3.110 5.386 46.029 1.00 64.62 119 MET A CA 1
ATOM 905 C C . MET A 1 119 ? -4.158 6.310 46.644 1.00 64.62 119 MET A C 1
ATOM 907 O O . MET A 1 119 ? -4.944 6.933 45.939 1.00 64.62 119 MET A O 1
ATOM 911 N N . LYS A 1 120 ? -4.145 6.471 47.971 1.00 58.34 120 LYS A N 1
ATOM 912 C CA . LYS A 1 120 ? -4.995 7.461 48.654 1.00 58.34 120 LYS A CA 1
ATOM 913 C C . LYS A 1 120 ? -4.383 8.864 48.540 1.00 58.34 120 LYS A C 1
ATOM 915 O O . LYS A 1 120 ? -3.281 9.104 49.051 1.00 58.34 120 LYS A O 1
ATOM 920 N N . TYR A 1 121 ? -5.097 9.792 47.908 1.00 62.97 121 TYR A N 1
ATOM 921 C CA . TYR A 1 121 ? -4.746 11.210 47.806 1.00 62.97 121 TYR A CA 1
ATOM 922 C C . TYR A 1 121 ? -5.256 11.965 49.049 1.00 62.97 121 TYR A C 1
ATOM 924 O O . TYR A 1 121 ? -6.433 11.907 49.382 1.00 62.97 121 TYR A O 1
ATOM 932 N N . GLN A 1 122 ? -4.344 12.638 49.766 1.00 55.75 122 GLN A N 1
ATOM 933 C CA . GLN A 1 122 ? -4.555 13.257 51.098 1.00 55.75 122 GLN A CA 1
ATOM 934 C C . GLN A 1 122 ? -5.077 12.292 52.200 1.00 55.75 122 GLN A C 1
ATOM 936 O O . GLN A 1 122 ? -5.070 11.078 51.997 1.00 55.75 122 GLN A O 1
ATOM 941 N N . GLN A 1 123 ? -5.379 12.789 53.412 1.00 45.88 123 GLN A N 1
ATOM 942 C CA . GLN A 1 123 ? -6.015 12.035 54.522 1.00 45.88 123 GLN A CA 1
ATOM 943 C C . GLN A 1 123 ? -7.544 11.865 54.321 1.00 45.88 123 GLN A C 1
ATOM 945 O O . GLN A 1 123 ? -8.247 11.447 55.234 1.00 45.88 123 GLN A O 1
ATOM 950 N N . GLY A 1 124 ? -8.059 12.173 53.124 1.00 55.12 124 GLY A N 1
ATOM 951 C CA . GLY A 1 124 ? -9.465 12.024 52.740 1.00 55.12 124 GLY A CA 1
ATOM 952 C C . GLY A 1 124 ? -9.767 10.745 51.946 1.00 55.12 124 GLY A C 1
ATOM 953 O O . GLY A 1 124 ? -8.894 9.918 51.684 1.00 55.12 124 GLY A O 1
ATOM 954 N N . ASN A 1 125 ? -11.031 10.594 51.539 1.00 61.75 125 ASN A N 1
ATOM 955 C CA . ASN A 1 125 ? -11.570 9.407 50.856 1.00 61.75 125 ASN A CA 1
ATOM 956 C C . ASN A 1 125 ? -11.339 9.402 49.324 1.00 61.75 125 ASN A C 1
ATOM 958 O O . ASN A 1 125 ? -12.065 8.722 48.600 1.00 61.75 125 ASN A O 1
ATOM 962 N N . THR A 1 126 ? -10.361 10.169 48.828 1.00 69.31 126 THR A N 1
ATOM 963 C CA . THR A 1 126 ? -10.066 10.324 47.394 1.00 69.31 126 THR A CA 1
ATOM 964 C C . THR A 1 126 ? -8.940 9.380 46.972 1.00 69.31 126 THR A C 1
ATOM 966 O O . THR A 1 126 ? -7.851 9.390 47.548 1.00 69.31 126 THR A O 1
ATOM 969 N N . LYS A 1 127 ? -9.173 8.551 45.954 1.00 73.31 127 LYS A N 1
ATOM 970 C CA . LYS A 1 127 ? -8.215 7.576 45.418 1.00 73.31 127 LYS A CA 1
ATOM 971 C C . LYS A 1 127 ? -7.726 8.005 44.035 1.00 73.31 127 LYS A C 1
ATOM 973 O O . LYS A 1 127 ? -8.529 8.328 43.167 1.00 73.31 127 LYS A O 1
ATOM 978 N N . LEU A 1 128 ? -6.416 7.964 43.821 1.00 76.88 128 LEU A N 1
ATOM 979 C CA . LEU A 1 128 ? -5.773 8.057 42.512 1.00 76.88 128 LEU A CA 1
ATOM 980 C C . LEU A 1 128 ? -5.411 6.647 42.055 1.00 76.88 128 LEU A C 1
ATOM 982 O O . LEU A 1 128 ? -4.726 5.924 42.778 1.00 76.88 128 LEU A O 1
ATOM 986 N N . ILE A 1 129 ? -5.879 6.261 40.876 1.00 78.75 129 ILE A N 1
ATOM 987 C CA . ILE A 1 129 ? -5.696 4.922 40.322 1.00 78.75 129 ILE A CA 1
ATOM 988 C C . ILE A 1 129 ? -4.811 5.042 39.080 1.00 78.75 129 ILE A C 1
ATOM 990 O O . ILE A 1 129 ? -5.242 5.601 38.070 1.00 78.75 129 ILE A O 1
ATOM 994 N N . ASP A 1 130 ? -3.571 4.547 39.162 1.00 79.88 130 ASP A N 1
ATOM 995 C CA . ASP A 1 130 ? -2.666 4.440 38.008 1.00 79.88 130 ASP A CA 1
ATOM 996 C C . ASP A 1 130 ? -3.095 3.242 37.168 1.00 79.88 130 ASP A C 1
ATOM 998 O O . ASP A 1 130 ? -2.988 2.098 37.626 1.00 79.88 130 ASP A O 1
ATOM 1002 N N . MET A 1 131 ? -3.599 3.487 35.960 1.00 79.31 131 MET A N 1
ATOM 1003 C CA . MET A 1 131 ? -3.894 2.399 35.037 1.00 79.31 131 MET A CA 1
ATOM 1004 C C . MET A 1 131 ? -2.620 1.959 34.306 1.00 79.31 131 MET A C 1
ATOM 1006 O O . MET A 1 131 ? -1.756 2.796 34.008 1.00 79.31 131 MET A O 1
ATOM 1010 N N . PRO A 1 132 ? -2.497 0.659 33.976 1.00 73.06 132 PRO A N 1
ATOM 1011 C CA . PRO A 1 132 ? -1.450 0.166 33.091 1.00 73.06 132 PRO A CA 1
ATOM 1012 C C . PRO A 1 132 ? -1.318 1.052 31.850 1.00 73.06 132 PRO A C 1
ATOM 1014 O O . PRO A 1 132 ? -2.311 1.513 31.283 1.00 73.06 132 PRO A O 1
ATOM 1017 N N . GLY A 1 133 ? -0.082 1.340 31.442 1.00 71.62 133 GLY A N 1
ATOM 1018 C CA . GLY A 1 133 ? 0.136 2.150 30.252 1.00 71.62 133 GLY A CA 1
ATOM 1019 C C . GLY A 1 133 ? -0.374 1.453 29.004 1.00 71.62 133 GLY A C 1
ATOM 1020 O O . GLY A 1 133 ? 0.005 0.314 28.755 1.00 71.62 133 GLY A O 1
ATOM 1021 N N . LEU A 1 134 ? -1.192 2.157 28.222 1.00 74.75 134 LEU A N 1
ATOM 1022 C CA . LEU A 1 134 ? -1.636 1.660 26.926 1.00 74.75 134 LEU A CA 1
ATOM 1023 C C . LEU A 1 134 ? -0.415 1.522 26.010 1.00 74.75 134 LEU A C 1
ATOM 1025 O O . LEU A 1 134 ? 0.366 2.465 25.851 1.00 74.75 134 LEU A O 1
ATOM 1029 N N . LEU A 1 135 ? -0.228 0.329 25.464 1.00 66.88 135 LEU A N 1
ATOM 1030 C CA 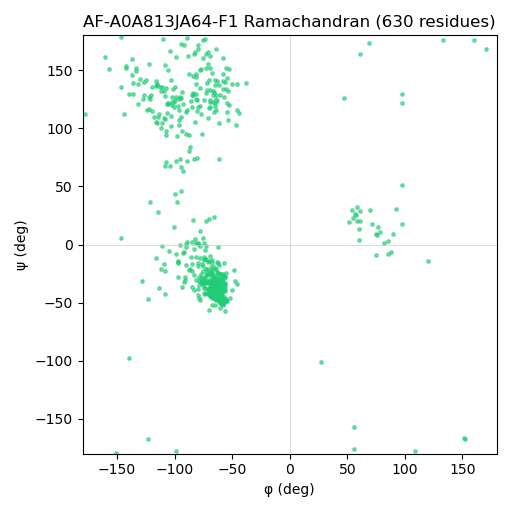. LEU A 1 135 ? 0.778 0.056 24.446 1.00 66.88 135 LEU A CA 1
ATOM 1031 C C . LEU A 1 135 ? 0.317 0.709 23.139 1.00 66.88 135 LEU A C 1
ATOM 1033 O O . LEU A 1 135 ? -0.865 0.632 22.804 1.00 66.88 135 LEU A O 1
ATOM 1037 N N . VAL A 1 136 ? 1.217 1.426 22.465 1.00 66.94 136 VAL A N 1
ATOM 1038 C CA . VAL A 1 136 ? 0.890 2.171 21.240 1.00 66.94 136 VAL A CA 1
ATOM 1039 C C . VAL A 1 136 ? 1.436 1.364 20.069 1.00 66.94 136 VAL A C 1
ATOM 1041 O O . VAL A 1 136 ? 2.663 1.299 19.916 1.00 66.94 136 VAL A O 1
ATOM 1044 N N . PRO A 1 137 ? 0.562 0.771 19.235 1.00 57.22 137 PRO A N 1
ATOM 1045 C CA . PRO A 1 137 ? 0.985 -0.075 18.131 1.00 57.22 137 PRO A CA 1
ATOM 1046 C C . PRO A 1 137 ? 1.998 0.635 17.228 1.00 57.22 137 PRO A C 1
ATOM 1048 O O . PRO A 1 137 ? 1.823 1.788 16.844 1.00 57.22 137 PRO A O 1
ATOM 1051 N N . GLY A 1 138 ? 3.092 -0.054 16.898 1.00 61.34 138 GLY A N 1
ATOM 1052 C CA . GLY A 1 138 ? 4.139 0.475 16.016 1.00 61.34 138 GLY A CA 1
ATOM 1053 C C . GLY A 1 138 ? 5.213 1.328 16.702 1.00 61.34 138 GLY A C 1
ATOM 1054 O O . GLY A 1 138 ? 6.238 1.608 16.076 1.00 61.34 138 GLY A O 1
ATOM 1055 N N . SER A 1 139 ? 5.062 1.670 17.985 1.00 69.06 139 SER A N 1
ATOM 1056 C CA . SER A 1 139 ? 6.096 2.401 18.723 1.00 69.06 139 SER A CA 1
ATOM 1057 C C . SER A 1 139 ? 7.399 1.599 18.837 1.00 69.06 139 SER A C 1
ATOM 1059 O O . SER A 1 139 ? 7.409 0.387 19.072 1.00 69.06 139 SER A O 1
ATOM 1061 N N . PHE A 1 140 ? 8.540 2.280 18.710 1.00 70.56 140 PHE A N 1
ATOM 1062 C CA . PHE A 1 140 ? 9.851 1.680 18.982 1.00 70.56 140 PHE A CA 1
ATOM 1063 C C . PHE A 1 140 ? 10.030 1.283 20.451 1.00 70.56 140 PHE A C 1
ATOM 1065 O O . PHE A 1 140 ? 10.841 0.412 20.761 1.00 70.56 140 PHE A O 1
ATOM 1072 N N . THR A 1 141 ? 9.253 1.879 21.360 1.00 66.88 141 THR A N 1
ATOM 1073 C CA . THR A 1 141 ? 9.416 1.674 22.803 1.00 66.88 141 THR A CA 1
ATOM 1074 C C . THR A 1 141 ? 9.143 0.227 23.246 1.00 66.88 141 THR A C 1
ATOM 1076 O O . THR A 1 141 ? 9.628 -0.192 24.289 1.00 66.88 141 THR A O 1
ATOM 1079 N N . GLU A 1 142 ? 8.406 -0.552 22.452 1.00 66.06 142 GLU A N 1
ATOM 1080 C CA . GLU A 1 142 ? 8.067 -1.956 22.740 1.00 66.06 142 GLU A CA 1
ATOM 1081 C C . GLU A 1 142 ? 9.084 -2.960 22.184 1.00 66.06 142 GLU A C 1
ATOM 1083 O O . GLU A 1 142 ? 9.093 -4.121 22.582 1.00 66.06 142 GLU A O 1
ATOM 1088 N N . ARG A 1 143 ? 9.924 -2.526 21.240 1.00 67.75 143 ARG A N 1
ATOM 1089 C CA . ARG A 1 143 ? 10.799 -3.405 20.447 1.00 67.75 143 ARG A CA 1
ATOM 1090 C C . ARG A 1 143 ? 12.267 -3.287 20.824 1.00 67.75 143 ARG A C 1
ATOM 1092 O O . ARG A 1 143 ? 13.057 -4.179 20.533 1.00 67.75 143 ARG A O 1
ATOM 1099 N N . LEU A 1 144 ? 12.629 -2.160 21.420 1.00 73.75 144 LEU A N 1
ATOM 1100 C CA . LEU A 1 144 ? 13.995 -1.838 21.785 1.00 73.75 144 LEU A CA 1
ATOM 1101 C C . LEU A 1 144 ? 14.340 -2.383 23.167 1.00 73.75 144 LEU A C 1
ATOM 1103 O O . LEU A 1 144 ? 13.503 -2.432 24.069 1.00 73.75 144 LEU A O 1
ATOM 1107 N N . THR A 1 145 ? 15.601 -2.774 23.336 1.00 76.38 145 THR A N 1
ATOM 1108 C CA . THR A 1 145 ? 16.112 -3.182 24.645 1.00 76.38 145 THR A CA 1
ATOM 1109 C C . THR A 1 145 ? 16.240 -1.983 25.583 1.00 76.38 145 THR A C 1
ATOM 1111 O O . THR A 1 145 ? 16.204 -0.832 25.152 1.00 76.38 145 THR A O 1
ATOM 1114 N N . LEU A 1 146 ? 16.412 -2.229 26.884 1.00 72.19 146 LEU A N 1
ATOM 1115 C CA . LEU A 1 146 ? 16.537 -1.155 27.876 1.00 72.19 146 LEU A CA 1
ATOM 1116 C C . LEU A 1 146 ? 17.702 -0.198 27.567 1.00 72.19 146 LEU A C 1
ATOM 1118 O O . LEU A 1 146 ? 17.572 1.010 27.762 1.00 72.19 146 LEU A O 1
ATOM 1122 N N . GLU A 1 147 ? 18.810 -0.725 27.051 1.00 78.06 147 GLU A N 1
ATOM 1123 C CA . GLU A 1 147 ? 19.978 0.063 26.646 1.00 78.06 147 GLU A CA 1
ATOM 1124 C C . GLU A 1 147 ? 19.654 0.985 25.459 1.00 78.06 147 GLU A C 1
ATOM 1126 O O . GLU A 1 147 ? 19.994 2.169 25.476 1.00 78.06 147 GLU A O 1
ATOM 1131 N N . ASP A 1 148 ? 18.916 0.480 24.468 1.00 81.31 148 ASP A N 1
ATOM 1132 C CA . ASP A 1 148 ? 18.476 1.253 23.302 1.00 81.31 148 ASP A CA 1
ATOM 1133 C C . ASP A 1 148 ? 17.409 2.296 23.670 1.00 81.31 148 ASP A C 1
ATOM 1135 O O . ASP A 1 148 ? 17.451 3.438 23.203 1.00 81.31 148 ASP A O 1
ATOM 1139 N N . LEU A 1 149 ? 16.476 1.939 24.562 1.00 78.50 149 LEU A N 1
ATOM 1140 C CA . LEU A 1 149 ? 15.455 2.841 25.103 1.00 78.50 149 LEU A CA 1
ATOM 1141 C C . LEU A 1 149 ? 16.086 4.067 25.774 1.00 78.50 149 LEU A C 1
ATOM 1143 O O . LEU A 1 149 ? 15.613 5.191 25.601 1.00 78.50 149 LEU A O 1
ATOM 1147 N N . GLN A 1 150 ? 17.184 3.876 26.510 1.00 78.94 150 GLN A N 1
ATOM 1148 C CA . GLN A 1 150 ? 17.921 4.975 27.135 1.00 78.94 150 GLN A CA 1
ATOM 1149 C C . GLN A 1 150 ? 18.584 5.925 26.126 1.00 78.94 150 GLN A C 1
ATOM 1151 O O . GLN A 1 150 ? 18.924 7.052 26.504 1.00 78.94 150 GLN A O 1
ATOM 1156 N N . GLN A 1 151 ? 18.783 5.503 24.871 1.00 79.50 151 GLN A N 1
ATOM 1157 C CA . GLN A 1 151 ? 19.288 6.379 23.813 1.00 79.50 151 GLN A CA 1
ATOM 1158 C C . GLN A 1 151 ? 18.190 7.208 23.167 1.00 79.50 151 GLN A C 1
ATOM 1160 O O . G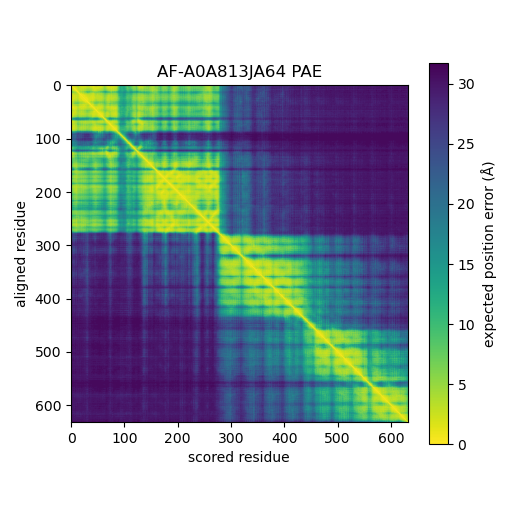LN A 1 151 ? 18.422 8.379 22.884 1.00 79.50 151 GLN A O 1
ATOM 1165 N N . ILE A 1 152 ? 17.006 6.635 22.952 1.00 81.31 152 ILE A N 1
ATOM 1166 C CA . ILE A 1 152 ? 15.910 7.323 22.256 1.00 81.31 152 ILE A CA 1
ATOM 1167 C C . ILE A 1 152 ? 15.097 8.248 23.168 1.00 81.31 152 ILE A C 1
ATOM 1169 O O . ILE A 1 152 ? 14.527 9.223 22.687 1.00 81.31 152 ILE A O 1
ATOM 1173 N N . ILE A 1 153 ? 15.055 7.989 24.481 1.00 78.81 153 ILE A N 1
ATOM 1174 C CA . ILE A 1 153 ? 14.305 8.825 25.424 1.00 78.81 153 ILE A CA 1
ATOM 1175 C C . ILE A 1 153 ? 15.135 10.074 25.774 1.00 78.81 153 ILE A C 1
ATOM 1177 O O . ILE A 1 153 ? 16.174 9.942 26.430 1.00 78.81 153 ILE A O 1
ATOM 1181 N N . PRO A 1 154 ? 14.685 11.289 25.410 1.00 76.56 154 PRO A N 1
ATOM 1182 C CA . PRO A 1 154 ? 15.383 12.521 25.768 1.00 76.56 154 PRO A CA 1
ATOM 1183 C C . PRO A 1 154 ? 15.354 12.745 27.290 1.00 76.56 154 PRO A C 1
ATOM 1185 O O . PRO A 1 154 ? 14.307 12.638 27.927 1.00 76.56 154 PRO A O 1
ATOM 1188 N N . GLN A 1 155 ? 16.521 13.047 27.867 1.00 69.62 155 GLN A N 1
ATOM 1189 C CA . GLN A 1 155 ? 16.719 13.230 29.318 1.00 69.62 155 GLN A CA 1
ATOM 1190 C C . GLN A 1 155 ? 16.983 14.687 29.721 1.00 69.62 155 GLN A C 1
ATOM 1192 O O . GLN A 1 155 ? 16.907 15.026 30.898 1.00 69.62 155 GLN A O 1
ATOM 1197 N N . LYS A 1 156 ? 17.347 15.547 28.766 1.00 67.88 156 LYS A N 1
ATOM 1198 C CA . LYS A 1 156 ? 17.698 16.948 29.009 1.00 67.88 156 LYS A CA 1
ATOM 1199 C C . LYS A 1 156 ? 16.806 17.879 28.206 1.00 67.88 156 LYS A C 1
ATOM 1201 O O . LYS A 1 156 ? 16.269 17.523 27.158 1.00 67.88 156 LYS A O 1
ATOM 1206 N N . ARG A 1 157 ? 16.686 19.098 28.726 1.00 59.50 157 ARG A N 1
ATOM 1207 C CA . ARG A 1 157 ? 16.044 20.223 28.056 1.00 59.50 157 ARG A CA 1
ATOM 1208 C C . ARG A 1 157 ? 16.859 20.626 26.830 1.00 59.50 157 ARG A C 1
ATOM 1210 O O . ARG A 1 157 ? 18.016 21.000 26.987 1.00 59.50 157 ARG A O 1
ATOM 1217 N N . GLY A 1 158 ? 16.233 20.610 25.655 1.00 56.84 158 GLY A N 1
ATOM 1218 C CA . GLY A 1 158 ? 16.918 20.846 24.382 1.00 56.84 158 GLY A CA 1
ATOM 1219 C C . GLY A 1 158 ? 17.282 19.551 23.666 1.00 56.84 158 GLY A C 1
ATOM 1220 O O . GLY A 1 158 ? 18.430 19.388 23.273 1.00 56.84 158 GLY A O 1
ATOM 1221 N N . ALA A 1 159 ? 16.296 18.655 23.500 1.00 62.16 159 ALA A N 1
ATOM 1222 C CA . ALA A 1 159 ? 16.380 17.525 22.574 1.00 62.16 159 ALA A CA 1
ATOM 1223 C C . ALA A 1 159 ? 17.113 17.949 21.289 1.00 62.16 159 ALA A C 1
ATOM 1225 O O . ALA A 1 159 ? 16.913 19.071 20.815 1.00 62.16 159 ALA A O 1
ATOM 1226 N N . LEU A 1 160 ? 17.983 17.072 20.778 1.00 65.56 160 LEU A N 1
ATOM 1227 C CA . LEU A 1 160 ? 18.822 17.315 19.613 1.00 65.56 160 LEU A CA 1
ATOM 1228 C C . LEU A 1 160 ? 17.994 17.970 18.517 1.00 65.56 160 LEU A C 1
ATOM 1230 O O . LEU A 1 160 ? 17.084 17.344 17.979 1.00 65.56 160 LEU A O 1
ATOM 1234 N N . ARG A 1 161 ? 18.327 19.226 18.228 1.00 83.19 161 ARG A N 1
ATOM 1235 C CA . ARG A 1 161 ? 17.787 19.996 17.117 1.00 83.19 161 ARG A CA 1
ATOM 1236 C C . ARG A 1 161 ? 18.918 20.198 16.127 1.00 83.19 161 ARG A C 1
ATOM 1238 O O . ARG A 1 161 ? 19.772 21.055 16.341 1.00 83.19 161 ARG A O 1
ATOM 1245 N N . VAL A 1 162 ? 18.932 19.399 15.068 1.00 87.00 162 VAL A N 1
ATOM 1246 C CA . VAL A 1 162 ? 19.925 19.519 13.993 1.00 87.00 162 VAL A CA 1
ATOM 1247 C C . VAL A 1 162 ? 19.194 19.738 12.686 1.00 87.00 162 VAL A C 1
ATOM 1249 O O . VAL A 1 162 ? 18.297 18.972 12.341 1.00 87.00 162 VAL A O 1
ATOM 1252 N N . THR A 1 163 ? 19.577 20.794 11.975 1.00 90.94 163 THR A N 1
ATOM 1253 C CA . THR A 1 163 ? 19.029 21.115 10.658 1.00 90.94 163 THR A CA 1
ATOM 1254 C C . THR A 1 163 ? 20.015 20.697 9.581 1.00 90.94 163 THR A C 1
ATOM 1256 O O . THR A 1 163 ? 21.151 21.167 9.566 1.00 90.94 163 THR A O 1
ATOM 1259 N N . PHE A 1 164 ? 19.560 19.849 8.666 1.00 93.00 164 PHE A N 1
ATOM 1260 C CA . PHE A 1 164 ? 20.287 19.453 7.466 1.00 93.00 164 PHE A CA 1
ATOM 1261 C C . PHE A 1 164 ? 19.719 20.189 6.258 1.00 93.00 164 PHE A C 1
ATOM 1263 O O . PHE A 1 164 ? 18.505 20.367 6.150 1.00 93.00 164 PHE A O 1
ATOM 1270 N N . ARG A 1 165 ? 20.589 20.604 5.335 1.00 93.50 165 ARG A N 1
ATOM 1271 C CA . ARG A 1 165 ? 20.168 21.108 4.025 1.00 93.50 165 ARG A CA 1
ATOM 1272 C C . ARG A 1 165 ? 20.194 19.944 3.040 1.00 93.50 165 ARG A C 1
ATOM 1274 O O . ARG A 1 165 ? 21.249 19.594 2.524 1.00 93.50 165 ARG A O 1
ATOM 1281 N N . MET A 1 166 ? 19.032 19.348 2.815 1.00 92.94 166 MET A N 1
ATOM 1282 C CA . MET A 1 166 ? 18.865 18.116 2.055 1.00 92.94 166 MET A CA 1
ATOM 1283 C C . MET A 1 166 ? 18.635 18.420 0.581 1.00 92.94 166 MET A C 1
ATOM 1285 O O . MET A 1 166 ? 17.611 18.997 0.226 1.00 92.94 166 MET A O 1
ATOM 1289 N N . ALA A 1 167 ? 19.588 18.035 -0.265 1.00 92.00 167 ALA A N 1
ATOM 1290 C CA . ALA A 1 167 ? 19.423 18.017 -1.716 1.00 92.00 167 ALA A CA 1
ATOM 1291 C C . ALA A 1 167 ? 18.837 16.677 -2.189 1.00 92.00 167 ALA A C 1
ATOM 1293 O O . ALA A 1 167 ? 18.898 15.681 -1.465 1.00 92.00 167 ALA A O 1
ATOM 1294 N N . GLU A 1 168 ? 18.306 16.654 -3.410 1.00 90.62 168 GLU A N 1
ATOM 1295 C CA . GLU A 1 168 ? 17.898 15.424 -4.095 1.00 90.62 168 GLU A CA 1
ATOM 1296 C C . GLU A 1 168 ? 19.018 14.372 -4.070 1.00 90.62 168 GLU A C 1
ATOM 1298 O O . GLU A 1 168 ? 20.199 14.699 -4.229 1.00 90.62 168 GLU A O 1
ATOM 1303 N N . GLY A 1 169 ? 18.671 13.108 -3.820 1.00 83.62 169 GLY A N 1
ATOM 1304 C CA . GLY A 1 169 ? 19.667 12.036 -3.735 1.00 83.62 169 GLY A CA 1
ATOM 1305 C C . GLY A 1 169 ? 20.314 11.869 -2.353 1.00 83.62 169 GLY A C 1
ATOM 1306 O O . GLY A 1 169 ? 21.205 11.028 -2.198 1.00 83.62 169 GLY A O 1
ATOM 1307 N N . ARG A 1 170 ? 19.906 12.644 -1.337 1.00 93.19 170 ARG A N 1
ATOM 1308 C CA . ARG A 1 170 ? 20.448 12.576 0.035 1.00 93.19 170 ARG A CA 1
ATOM 1309 C C . ARG A 1 170 ? 19.481 11.905 1.011 1.00 93.19 170 ARG A C 1
ATOM 1311 O O . ARG A 1 170 ? 18.264 12.026 0.890 1.00 93.19 170 ARG A O 1
ATOM 1318 N N . SER A 1 171 ? 20.049 11.259 2.025 1.00 92.69 171 SER A N 1
ATOM 1319 C CA . SER A 1 171 ? 19.343 10.526 3.080 1.00 92.69 171 SER A CA 1
ATOM 1320 C C . SER A 1 171 ? 19.822 10.917 4.469 1.00 92.69 171 SER A C 1
ATOM 1322 O O . SER A 1 171 ? 21.023 11.065 4.693 1.00 92.69 171 SER A O 1
ATOM 1324 N N . ILE A 1 172 ? 18.898 10.979 5.424 1.00 94.44 172 ILE A N 1
ATOM 1325 C CA . ILE A 1 172 ? 19.175 11.063 6.860 1.00 94.44 172 ILE A CA 1
ATOM 1326 C C . ILE A 1 172 ? 18.848 9.714 7.494 1.00 94.44 172 ILE A C 1
ATOM 1328 O O . ILE A 1 172 ? 17.707 9.260 7.455 1.00 94.44 172 ILE A O 1
ATOM 1332 N N . LEU A 1 173 ? 19.839 9.090 8.122 1.00 91.06 173 LEU A N 1
ATOM 1333 C CA . LEU A 1 173 ? 19.680 7.906 8.960 1.00 91.06 173 LEU A CA 1
ATOM 1334 C C . LEU A 1 173 ? 19.538 8.339 10.420 1.00 91.06 173 LEU A C 1
ATOM 1336 O O . LEU A 1 173 ? 20.389 9.061 10.941 1.00 91.06 173 LEU A O 1
ATOM 1340 N N . MET A 1 174 ? 18.472 7.892 11.079 1.00 91.12 174 MET A N 1
ATOM 1341 C CA . MET A 1 174 ? 18.200 8.107 12.500 1.00 91.12 174 MET A CA 1
ATOM 1342 C C . MET A 1 174 ? 18.407 6.785 13.245 1.00 91.12 174 MET A C 1
ATOM 1344 O O . MET A 1 174 ? 17.522 5.923 13.297 1.00 91.12 174 MET A O 1
ATOM 1348 N N . GLY A 1 175 ? 19.614 6.602 13.782 1.00 87.94 175 GLY A N 1
ATOM 1349 C CA . GLY A 1 175 ? 20.118 5.285 14.161 1.00 87.94 175 GLY A CA 1
ATOM 1350 C C . GLY A 1 175 ? 20.085 4.324 12.968 1.00 87.94 175 GLY A C 1
ATOM 1351 O O . GLY A 1 175 ? 20.039 4.741 11.812 1.00 87.94 175 GLY A O 1
ATOM 1352 N N . ALA A 1 176 ? 20.048 3.026 13.245 1.00 85.56 176 ALA A N 1
ATOM 1353 C CA . ALA A 1 176 ? 19.691 2.016 12.250 1.00 85.56 176 ALA A CA 1
ATOM 1354 C C . ALA A 1 176 ? 18.206 1.613 12.393 1.00 85.56 176 ALA A C 1
ATOM 1356 O O . ALA A 1 176 ? 17.848 0.446 12.244 1.00 85.56 176 ALA A O 1
ATOM 1357 N N . LEU A 1 177 ? 17.337 2.581 12.716 1.00 84.81 177 LEU A N 1
ATOM 1358 C CA . LEU A 1 177 ? 15.904 2.364 12.961 1.00 84.81 177 LEU A CA 1
ATOM 1359 C C . LEU A 1 177 ? 15.002 3.018 11.917 1.00 84.81 177 LEU A C 1
ATOM 1361 O O . LEU A 1 177 ? 13.959 2.456 11.571 1.00 84.81 177 LEU A O 1
ATOM 1365 N N . ALA A 1 178 ? 15.385 4.208 11.458 1.00 88.69 178 ALA A N 1
ATOM 1366 C CA . ALA A 1 178 ? 14.641 4.968 10.472 1.00 88.69 178 ALA A CA 1
ATOM 1367 C C . ALA A 1 178 ? 15.582 5.692 9.506 1.00 88.69 178 ALA A C 1
ATOM 1369 O O . ALA A 1 178 ? 16.708 6.054 9.854 1.00 88.69 178 ALA A O 1
ATOM 1370 N N . ARG A 1 179 ? 15.088 5.913 8.295 1.00 88.69 179 ARG A N 1
ATOM 1371 C CA . ARG A 1 179 ? 15.766 6.577 7.187 1.00 88.69 179 ARG A CA 1
ATOM 1372 C C . ARG A 1 179 ? 14.786 7.536 6.525 1.00 88.69 179 ARG A C 1
ATOM 1374 O O . ARG A 1 179 ? 13.620 7.197 6.368 1.00 88.69 179 ARG A O 1
ATOM 1381 N N . ILE A 1 180 ? 15.238 8.725 6.158 1.00 92.00 180 ILE A N 1
ATOM 1382 C CA . ILE A 1 180 ? 14.420 9.723 5.468 1.00 92.00 180 ILE A CA 1
ATOM 1383 C C . ILE A 1 180 ? 15.203 10.236 4.267 1.00 92.00 180 ILE A C 1
ATOM 1385 O O . ILE A 1 180 ? 16.290 10.787 4.422 1.00 92.00 180 ILE A O 1
ATOM 1389 N N . ASP A 1 181 ? 14.624 10.068 3.089 1.00 89.56 181 ASP A N 1
ATOM 1390 C CA . ASP A 1 181 ? 15.232 10.332 1.796 1.00 89.56 181 ASP A CA 1
ATOM 1391 C C . ASP A 1 181 ? 14.574 11.533 1.131 1.00 89.56 181 ASP A C 1
ATOM 1393 O O . ASP A 1 181 ? 13.347 11.635 1.073 1.00 89.56 181 ASP A O 1
ATOM 1397 N N . MET A 1 182 ? 15.402 12.412 0.579 1.00 89.81 182 MET A N 1
ATOM 1398 C CA . MET A 1 182 ? 14.972 13.476 -0.316 1.00 89.81 182 MET A CA 1
ATOM 1399 C C . MET A 1 182 ? 14.957 12.928 -1.747 1.00 89.81 182 MET A C 1
ATOM 1401 O O . MET A 1 182 ? 15.999 12.872 -2.405 1.00 89.81 182 MET A O 1
ATOM 1405 N N . ALA A 1 183 ? 13.788 12.464 -2.191 1.00 83.81 183 ALA A N 1
ATOM 1406 C CA . ALA A 1 183 ? 13.647 11.739 -3.449 1.00 83.81 183 ALA A CA 1
ATOM 1407 C C . ALA A 1 183 ? 13.668 12.676 -4.660 1.00 83.81 183 ALA A C 1
ATOM 1409 O O . ALA A 1 183 ? 14.396 12.403 -5.604 1.00 83.81 183 ALA A O 1
ATOM 1410 N N . GLU A 1 184 ? 12.896 13.765 -4.621 1.00 84.56 184 GLU A N 1
ATOM 1411 C CA . GLU A 1 184 ? 12.770 14.717 -5.733 1.00 84.56 184 GLU A CA 1
ATOM 1412 C C . GLU A 1 184 ? 12.562 16.131 -5.183 1.00 84.56 184 GLU A C 1
ATOM 1414 O O . GLU A 1 184 ? 11.763 16.325 -4.263 1.00 84.56 184 GLU A O 1
ATOM 1419 N N . GLY A 1 185 ? 13.258 17.127 -5.738 1.00 86.94 185 GLY A N 1
ATOM 1420 C CA . GLY A 1 185 ? 13.017 18.540 -5.434 1.00 86.94 185 GLY A CA 1
ATOM 1421 C C . GLY A 1 185 ? 14.274 19.364 -5.150 1.00 86.94 185 GLY A C 1
ATOM 1422 O O . GLY A 1 185 ? 15.402 18.876 -5.107 1.00 86.94 185 GLY A O 1
ATOM 1423 N N . ARG A 1 186 ? 14.074 20.672 -4.945 1.00 88.94 186 ARG A N 1
ATOM 1424 C CA . ARG A 1 186 ? 15.149 21.622 -4.597 1.00 88.94 186 ARG A CA 1
ATOM 1425 C C . ARG A 1 186 ? 15.769 21.297 -3.231 1.00 88.94 186 ARG A C 1
ATOM 1427 O O . ARG A 1 186 ? 15.203 20.526 -2.478 1.00 88.94 186 ARG A O 1
ATOM 1434 N N . PRO A 1 187 ? 16.906 21.895 -2.847 1.00 89.62 187 PRO A N 1
ATOM 1435 C CA . PRO A 1 187 ? 17.422 21.698 -1.498 1.00 89.62 187 PRO A CA 1
ATOM 1436 C C . PRO A 1 187 ? 16.493 22.290 -0.420 1.00 89.62 187 PRO A C 1
ATOM 1438 O O . PRO A 1 187 ? 16.373 23.514 -0.339 1.00 89.62 187 PRO A O 1
ATOM 1441 N N . TYR A 1 188 ? 15.893 21.442 0.421 1.00 91.81 188 TYR A N 1
ATOM 1442 C CA . TYR A 1 188 ? 15.028 21.826 1.554 1.00 91.81 188 TYR A CA 1
ATOM 1443 C C . TYR A 1 188 ? 15.760 21.677 2.893 1.00 91.81 188 TYR A C 1
ATOM 1445 O O . TYR A 1 188 ? 16.833 21.077 2.983 1.00 91.81 188 TYR A O 1
ATOM 1453 N N . GLN A 1 189 ? 15.195 22.244 3.956 1.00 93.94 189 GLN A N 1
ATOM 1454 C CA . GLN A 1 189 ? 15.716 22.124 5.313 1.00 93.94 189 GLN A CA 1
ATOM 1455 C C . GLN A 1 189 ? 14.952 21.048 6.088 1.00 93.94 189 GLN A C 1
ATOM 1457 O O . GLN A 1 189 ? 13.727 21.045 6.151 1.00 93.94 189 GLN A O 1
ATOM 1462 N N . PHE A 1 190 ? 15.701 20.114 6.667 1.00 94.19 190 PHE A N 1
ATOM 1463 C CA . PHE A 1 190 ? 15.178 19.017 7.471 1.00 94.19 190 PHE A CA 1
ATOM 1464 C C . PHE A 1 190 ? 15.687 19.221 8.893 1.00 94.19 190 PHE A C 1
ATOM 1466 O O . PHE A 1 190 ? 16.867 18.995 9.173 1.00 94.19 190 PHE A O 1
ATOM 1473 N N . THR A 1 191 ? 14.821 19.680 9.793 1.00 91.94 191 THR A N 1
ATOM 1474 C CA . THR A 1 191 ? 15.160 19.865 11.206 1.00 91.94 191 THR A CA 1
ATOM 1475 C C . THR A 1 191 ? 14.720 18.647 12.001 1.00 91.94 191 THR A C 1
ATOM 1477 O O . THR A 1 191 ? 13.535 18.440 12.246 1.00 91.94 191 THR A O 1
ATOM 1480 N N . VAL A 1 192 ? 15.686 17.842 12.427 1.00 91.25 192 VAL A N 1
ATOM 1481 C CA . VAL A 1 192 ? 15.441 16.657 13.248 1.00 91.25 192 VAL A CA 1
ATOM 1482 C C . VAL A 1 192 ? 15.342 17.056 14.714 1.00 91.25 192 VAL A C 1
ATOM 1484 O O . VAL A 1 192 ? 16.232 17.737 15.221 1.00 91.25 192 VAL A O 1
ATOM 1487 N N . PHE A 1 193 ? 14.289 16.586 15.381 1.00 88.19 193 PHE A N 1
ATOM 1488 C CA . PHE A 1 193 ? 14.047 16.696 16.816 1.00 88.19 193 PHE A CA 1
ATOM 1489 C C . PHE A 1 193 ? 14.037 15.297 17.440 1.00 88.19 193 PHE A C 1
ATOM 1491 O O . PHE A 1 193 ? 13.085 14.530 17.281 1.00 88.19 193 PHE A O 1
ATOM 1498 N N . ALA A 1 194 ? 15.107 14.948 18.152 1.00 88.19 194 ALA A N 1
ATOM 1499 C CA . ALA A 1 194 ? 15.266 13.628 18.766 1.00 88.19 194 ALA A CA 1
ATOM 1500 C C . ALA A 1 194 ? 16.135 13.682 20.034 1.00 88.19 194 ALA A C 1
ATOM 1502 O O . ALA A 1 194 ? 16.594 14.739 20.452 1.00 88.19 194 ALA A O 1
ATOM 1503 N N . SER A 1 195 ? 16.376 12.548 20.688 1.00 86.31 195 SER A N 1
ATOM 1504 C CA . SER A 1 195 ? 17.316 12.498 21.816 1.00 86.31 195 SER A CA 1
ATOM 1505 C C . SER A 1 195 ? 18.757 12.807 21.379 1.00 86.31 195 SER A C 1
ATOM 1507 O O . SER A 1 195 ? 19.213 12.321 20.351 1.00 86.31 195 SER A O 1
ATOM 1509 N N . GLU A 1 196 ? 19.512 13.546 22.202 1.00 83.44 196 GLU A N 1
ATOM 1510 C CA . GLU A 1 196 ? 20.947 13.857 22.000 1.00 83.44 196 GLU A CA 1
ATOM 1511 C C . GLU A 1 196 ? 21.833 12.617 21.832 1.00 83.44 196 GLU A C 1
ATOM 1513 O O . GLU A 1 196 ? 22.916 12.687 21.253 1.00 83.44 196 GLU A O 1
ATOM 1518 N N . LYS A 1 197 ? 21.386 11.474 22.355 1.00 84.81 197 LYS A N 1
ATOM 1519 C CA . LYS A 1 197 ? 22.122 10.211 22.262 1.00 84.81 197 LYS A CA 1
ATOM 1520 C C . LYS A 1 197 ? 21.857 9.459 20.958 1.00 84.81 197 LYS A C 1
ATOM 1522 O O . LYS A 1 197 ? 22.640 8.570 20.632 1.00 84.81 197 LYS A O 1
ATOM 1527 N N . LEU A 1 198 ? 20.793 9.800 20.226 1.00 88.25 198 LEU A N 1
ATOM 1528 C CA . LEU A 1 198 ? 20.472 9.182 18.944 1.00 88.25 198 LEU A CA 1
ATOM 1529 C C . LEU A 1 198 ? 21.506 9.609 17.899 1.00 88.25 198 LEU A C 1
ATOM 1531 O O . LEU A 1 198 ? 21.689 10.799 17.643 1.00 88.25 198 LEU A O 1
ATOM 1535 N N . LYS A 1 199 ? 22.183 8.640 17.278 1.00 90.31 199 LYS A N 1
ATOM 1536 C CA . LYS A 1 199 ? 23.148 8.936 16.216 1.00 90.31 199 LYS A CA 1
ATOM 1537 C C . LYS A 1 199 ? 22.415 9.225 14.915 1.00 90.31 199 LYS A C 1
ATOM 1539 O O . LYS A 1 199 ? 21.710 8.364 14.400 1.00 90.31 199 LYS A O 1
ATOM 1544 N N . ILE A 1 200 ? 22.604 10.433 14.393 1.00 91.44 200 ILE A N 1
ATOM 1545 C CA . ILE A 1 200 ? 22.060 10.863 13.105 1.00 91.44 200 ILE A CA 1
ATOM 1546 C C . ILE A 1 200 ? 23.203 10.947 12.096 1.00 91.44 200 ILE A C 1
ATOM 1548 O O . ILE A 1 200 ? 24.264 11.489 12.412 1.00 91.44 200 ILE A O 1
ATOM 1552 N N . HIS A 1 201 ? 22.998 10.417 10.892 1.00 92.94 201 HIS A N 1
ATOM 1553 C CA . HIS A 1 201 ? 23.997 10.447 9.829 1.00 92.94 201 HIS A CA 1
ATOM 1554 C C . HIS A 1 201 ? 23.379 10.810 8.480 1.00 92.94 201 HIS A C 1
ATOM 1556 O O . HIS A 1 201 ? 22.413 10.185 8.054 1.00 92.94 201 HIS A O 1
ATOM 1562 N N . GLU A 1 202 ? 23.966 11.789 7.794 1.00 93.75 202 GLU A N 1
ATOM 1563 C CA . GLU A 1 202 ? 23.588 12.158 6.432 1.00 93.75 202 GLU A CA 1
ATOM 1564 C C . GLU A 1 202 ? 24.473 11.423 5.417 1.00 93.75 202 GLU A C 1
ATOM 1566 O O . GLU A 1 202 ? 25.702 11.436 5.521 1.00 93.75 202 GLU A O 1
ATOM 1571 N N . CYS A 1 203 ? 23.862 10.806 4.411 1.00 91.19 203 CYS A N 1
ATOM 1572 C CA . CYS A 1 203 ? 24.559 10.075 3.359 1.00 91.19 203 CYS A CA 1
ATOM 1573 C C . CYS A 1 203 ? 23.832 10.192 2.013 1.00 91.19 203 CYS A C 1
ATOM 1575 O O . CYS A 1 203 ? 22.823 10.881 1.896 1.00 91.19 203 CYS A O 1
ATOM 1577 N N . ALA A 1 204 ? 24.387 9.583 0.967 1.00 87.06 204 ALA A N 1
ATOM 1578 C CA . ALA A 1 204 ? 23.721 9.489 -0.329 1.00 87.06 204 ALA A CA 1
ATOM 1579 C C . ALA A 1 204 ? 22.754 8.285 -0.349 1.00 87.06 204 ALA A C 1
ATOM 1581 O O . ALA A 1 204 ? 23.038 7.264 0.286 1.00 87.06 204 ALA A O 1
ATOM 1582 N N . ILE A 1 205 ? 21.621 8.423 -1.049 1.00 82.88 205 ILE A N 1
ATOM 1583 C CA . ILE A 1 205 ? 20.515 7.442 -1.096 1.00 82.88 205 ILE A CA 1
ATOM 1584 C C . ILE A 1 205 ? 20.992 6.054 -1.543 1.00 82.88 205 ILE A C 1
ATOM 1586 O O . ILE A 1 205 ? 20.545 5.044 -0.998 1.00 82.88 205 ILE A O 1
ATOM 1590 N N . ASP A 1 206 ? 21.925 6.000 -2.491 1.00 77.69 206 ASP A N 1
ATOM 1591 C CA . ASP A 1 206 ? 22.542 4.782 -3.032 1.00 77.69 206 ASP A CA 1
ATOM 1592 C C . ASP A 1 206 ? 23.367 4.008 -1.989 1.00 77.69 206 ASP A C 1
ATOM 1594 O O . ASP A 1 206 ? 23.458 2.782 -2.035 1.00 77.69 206 ASP A O 1
ATOM 1598 N N . LYS A 1 207 ? 23.953 4.714 -1.017 1.00 81.38 207 LYS A N 1
ATOM 1599 C CA . LYS A 1 207 ? 24.802 4.131 0.036 1.00 81.38 207 LYS A CA 1
ATOM 1600 C C . LYS A 1 207 ? 24.059 3.879 1.340 1.00 81.38 207 LYS A C 1
ATOM 1602 O O . LYS A 1 207 ? 24.587 3.184 2.206 1.00 81.38 207 LYS A O 1
ATOM 1607 N N . ALA A 1 208 ? 22.869 4.440 1.511 1.00 82.62 208 ALA A N 1
ATOM 1608 C CA . ALA A 1 208 ? 22.177 4.460 2.792 1.00 82.62 208 ALA A CA 1
ATOM 1609 C C . ALA A 1 208 ? 21.836 3.055 3.329 1.00 82.62 208 ALA A C 1
ATOM 1611 O O . ALA A 1 208 ? 22.023 2.816 4.522 1.00 82.62 208 ALA A O 1
ATOM 1612 N N . ASP A 1 209 ? 21.448 2.100 2.476 1.00 76.94 209 ASP A N 1
ATOM 1613 C CA . ASP A 1 209 ? 21.184 0.716 2.910 1.00 76.94 209 ASP A CA 1
ATOM 1614 C C . ASP A 1 209 ? 22.460 -0.005 3.355 1.00 76.94 209 ASP A C 1
ATOM 1616 O O . ASP A 1 209 ? 22.482 -0.666 4.397 1.00 76.94 209 ASP A O 1
ATOM 1620 N N . TRP A 1 210 ? 23.553 0.182 2.609 1.00 83.31 210 TRP A N 1
ATOM 1621 C CA . TRP A 1 210 ? 24.861 -0.362 2.972 1.00 83.31 210 TRP A CA 1
ATOM 1622 C C . TRP A 1 210 ? 25.357 0.223 4.298 1.00 83.31 210 TRP A C 1
ATOM 1624 O O . TRP A 1 210 ? 25.824 -0.517 5.163 1.00 83.31 210 TRP A O 1
ATOM 1634 N N . ILE A 1 211 ? 25.220 1.540 4.489 1.00 83.62 211 ILE A N 1
ATOM 1635 C CA . ILE A 1 211 ? 25.618 2.224 5.726 1.00 83.62 211 ILE A CA 1
ATOM 1636 C C . ILE A 1 211 ? 24.782 1.715 6.903 1.00 83.62 211 ILE A C 1
ATOM 1638 O O . ILE A 1 211 ? 25.352 1.374 7.939 1.00 83.62 211 ILE A O 1
ATOM 1642 N N . ALA A 1 212 ? 23.459 1.612 6.748 1.00 83.19 212 ALA A N 1
ATOM 1643 C CA . ALA A 1 212 ? 22.576 1.113 7.796 1.00 83.19 212 ALA A CA 1
ATOM 1644 C C . ALA A 1 212 ? 22.966 -0.306 8.236 1.00 83.19 212 ALA A C 1
ATOM 1646 O O . ALA A 1 212 ? 23.134 -0.547 9.428 1.00 83.19 212 ALA A O 1
ATOM 1647 N N . GLN A 1 213 ? 23.196 -1.220 7.287 1.00 82.38 213 GLN A N 1
ATOM 1648 C CA . GLN A 1 213 ? 23.597 -2.600 7.582 1.00 82.38 213 GLN A CA 1
ATOM 1649 C C . GLN A 1 213 ? 24.998 -2.691 8.199 1.00 82.38 213 GLN A C 1
ATOM 1651 O O . GLN A 1 213 ? 25.213 -3.427 9.159 1.00 82.38 213 GLN A O 1
ATOM 1656 N N . ARG A 1 214 ? 25.968 -1.946 7.656 1.00 85.31 214 ARG A N 1
ATOM 1657 C CA . ARG A 1 214 ? 27.375 -2.029 8.069 1.00 85.31 214 ARG A CA 1
ATOM 1658 C C . ARG A 1 214 ? 27.636 -1.348 9.409 1.00 85.31 214 ARG A C 1
ATOM 1660 O O . ARG A 1 214 ? 28.568 -1.748 10.105 1.00 85.31 214 ARG A O 1
ATOM 1667 N N . TRP A 1 215 ? 26.903 -0.281 9.732 1.00 87.75 215 TRP A N 1
ATOM 1668 C CA . TRP A 1 215 ? 27.154 0.548 10.918 1.00 87.75 215 TRP A CA 1
ATOM 1669 C C . TRP A 1 215 ? 26.161 0.320 12.062 1.00 87.75 215 TRP A C 1
ATOM 1671 O O . TRP A 1 215 ? 26.384 0.884 13.140 1.00 87.75 215 TRP A O 1
ATOM 1681 N N . ALA A 1 216 ? 25.118 -0.494 11.864 1.00 84.44 216 ALA A N 1
ATOM 1682 C CA . ALA A 1 216 ? 24.211 -0.917 12.930 1.00 84.44 216 ALA A CA 1
ATOM 1683 C C . ALA A 1 216 ? 24.975 -1.579 14.088 1.00 84.44 216 ALA A C 1
ATOM 1685 O O . ALA A 1 216 ? 25.842 -2.425 13.871 1.00 84.44 216 ALA A O 1
ATOM 1686 N N . GLY A 1 217 ? 24.663 -1.193 15.329 1.00 80.06 217 GLY A N 1
ATOM 1687 C CA . GLY A 1 217 ? 25.374 -1.693 16.512 1.00 80.06 217 GLY A CA 1
ATOM 1688 C C . GLY A 1 217 ? 26.763 -1.087 16.728 1.00 80.06 217 GLY A C 1
ATOM 1689 O O . GLY A 1 217 ? 27.510 -1.556 17.579 1.00 80.06 217 GLY A O 1
ATOM 1690 N N . GLY A 1 218 ? 27.135 -0.067 15.950 1.00 85.06 218 GLY A N 1
ATOM 1691 C CA . GLY A 1 218 ? 28.441 0.585 16.029 1.00 85.06 218 GLY A CA 1
ATOM 1692 C C . GLY A 1 218 ? 28.336 2.097 15.875 1.00 85.06 218 GLY A C 1
ATOM 1693 O O . GLY A 1 218 ? 28.066 2.814 16.834 1.00 85.06 218 GLY A O 1
ATOM 1694 N N . LYS A 1 219 ? 28.577 2.609 14.660 1.00 84.56 219 LYS A N 1
ATOM 1695 C CA . LYS A 1 219 ? 28.513 4.059 14.381 1.00 84.56 219 LYS A CA 1
ATOM 1696 C C . LYS A 1 219 ? 27.077 4.587 14.298 1.00 84.56 219 LYS A C 1
ATOM 1698 O O . LYS A 1 219 ? 26.862 5.779 14.510 1.00 84.56 219 LYS A O 1
ATOM 1703 N N . LEU A 1 220 ? 26.114 3.711 14.007 1.00 86.25 220 LEU A N 1
ATOM 1704 C CA . LEU A 1 220 ? 24.684 3.994 14.040 1.00 86.25 220 LEU A CA 1
ATOM 1705 C C . LEU A 1 220 ? 24.048 3.221 15.189 1.00 86.25 220 LEU A C 1
ATOM 1707 O O . LEU A 1 220 ? 23.844 2.011 15.103 1.00 86.25 220 LEU A O 1
ATOM 1711 N N . THR A 1 221 ? 23.726 3.945 16.257 1.00 85.19 221 THR A N 1
ATOM 1712 C CA . THR A 1 221 ? 22.980 3.429 17.405 1.00 85.19 221 THR A CA 1
ATOM 1713 C C . THR A 1 221 ? 21.751 4.304 17.651 1.00 85.19 221 THR A C 1
ATOM 1715 O O . THR A 1 221 ? 21.839 5.533 17.498 1.00 85.19 221 THR A O 1
ATOM 1718 N N . PRO A 1 222 ? 20.601 3.713 18.020 1.00 81.25 222 PRO A N 1
ATOM 1719 C CA . PRO A 1 222 ? 20.328 2.284 18.239 1.00 81.25 222 PRO A CA 1
ATOM 1720 C C . PRO A 1 222 ? 20.039 1.497 16.937 1.00 81.25 222 PRO A C 1
ATOM 1722 O O . PRO A 1 222 ? 19.781 2.129 15.910 1.00 81.25 222 PRO A O 1
ATOM 1725 N N . PRO A 1 223 ? 20.065 0.145 16.947 1.00 84.12 223 PRO A N 1
ATOM 1726 C CA . PRO A 1 223 ? 20.373 -0.726 18.084 1.00 84.12 223 PRO A CA 1
ATOM 1727 C C . PRO A 1 223 ? 21.852 -0.683 18.481 1.00 84.12 223 PRO A C 1
ATOM 1729 O O . PRO A 1 223 ? 22.710 -0.366 17.660 1.00 84.12 223 PRO A O 1
ATOM 1732 N N . MET A 1 224 ? 22.142 -1.000 19.741 1.00 80.81 224 MET A N 1
ATOM 1733 C CA . MET A 1 224 ? 23.497 -1.097 20.296 1.00 80.81 224 MET A CA 1
ATOM 1734 C C . MET A 1 224 ? 24.233 -2.362 19.863 1.00 80.81 224 MET A C 1
ATOM 1736 O O . MET A 1 224 ? 25.455 -2.345 19.758 1.00 80.81 224 MET A O 1
ATOM 1740 N N . LYS A 1 225 ? 23.512 -3.453 19.581 1.00 82.25 225 LYS A N 1
ATOM 1741 C CA . LYS A 1 225 ? 24.097 -4.704 19.079 1.00 82.25 225 LYS A CA 1
ATOM 1742 C C . LYS A 1 225 ? 23.644 -4.955 17.646 1.00 82.25 225 LYS A C 1
ATOM 1744 O O . LYS A 1 225 ? 22.459 -4.845 17.343 1.00 82.25 225 LYS A O 1
ATOM 1749 N N . ALA A 1 226 ? 24.568 -5.357 16.775 1.00 77.94 226 ALA A N 1
ATOM 1750 C CA . ALA A 1 226 ? 24.261 -5.635 15.369 1.00 77.94 226 ALA A CA 1
ATOM 1751 C C . ALA A 1 226 ? 23.213 -6.755 15.200 1.00 77.94 226 ALA A C 1
ATOM 1753 O O . ALA A 1 226 ? 22.362 -6.685 14.320 1.00 77.94 226 ALA A O 1
ATOM 1754 N N . GLU A 1 227 ? 23.204 -7.749 16.093 1.00 76.25 227 GLU A N 1
ATOM 1755 C CA . GLU A 1 227 ? 22.228 -8.852 16.098 1.00 76.25 227 GLU A CA 1
ATOM 1756 C C . GLU A 1 227 ? 20.775 -8.371 16.244 1.00 76.25 227 GLU A C 1
ATOM 1758 O O . GLU A 1 227 ? 19.849 -8.981 15.714 1.00 76.25 227 GLU A O 1
ATOM 1763 N N . GLN A 1 228 ? 20.569 -7.239 16.921 1.00 74.12 228 GLN A N 1
ATOM 1764 C CA . GLN A 1 228 ? 19.246 -6.652 17.134 1.00 74.12 228 GLN A CA 1
ATOM 1765 C C . GLN A 1 228 ? 18.730 -5.915 15.892 1.00 74.12 228 GLN A C 1
ATOM 1767 O O . GLN A 1 228 ? 17.550 -5.589 15.833 1.00 74.12 228 GLN A O 1
ATOM 1772 N N . PHE A 1 229 ? 19.570 -5.676 14.882 1.00 76.25 229 PHE A N 1
ATOM 1773 C CA . PHE A 1 229 ? 19.162 -5.016 13.642 1.00 76.25 229 PHE A CA 1
ATOM 1774 C C . PHE A 1 229 ? 18.336 -5.932 12.727 1.00 76.25 229 PHE A C 1
ATOM 1776 O O . PHE A 1 229 ? 17.366 -5.484 12.120 1.00 76.25 229 PHE A O 1
ATOM 1783 N N . ALA A 1 230 ? 18.662 -7.227 12.663 1.00 68.25 230 ALA A N 1
ATOM 1784 C CA . ALA A 1 230 ? 17.951 -8.198 11.828 1.00 68.25 230 ALA A CA 1
ATOM 1785 C C . ALA A 1 230 ? 16.424 -8.261 12.082 1.00 68.25 230 ALA A C 1
ATOM 1787 O O . ALA A 1 230 ? 15.668 -8.182 11.112 1.00 68.25 230 ALA A O 1
ATOM 1788 N N . PRO A 1 231 ? 15.919 -8.334 13.335 1.00 66.50 231 PRO A N 1
ATOM 1789 C CA . PRO A 1 231 ? 14.474 -8.323 13.599 1.00 66.50 231 PRO A CA 1
ATOM 1790 C C . PRO A 1 231 ? 13.797 -6.971 13.318 1.00 66.50 231 PRO A C 1
ATOM 1792 O O . PRO A 1 231 ? 12.569 -6.890 13.320 1.00 66.50 231 PRO A O 1
ATOM 1795 N N . MET A 1 232 ? 14.569 -5.908 13.076 1.00 66.69 232 MET A N 1
ATOM 1796 C CA . MET A 1 232 ? 14.062 -4.580 12.714 1.00 66.69 232 MET A CA 1
ATOM 1797 C C . MET A 1 232 ? 13.898 -4.413 11.194 1.00 66.69 232 MET A C 1
ATOM 1799 O O . MET A 1 232 ? 13.509 -3.345 10.733 1.00 66.69 232 MET A O 1
ATOM 1803 N N . GLN A 1 233 ? 14.169 -5.449 10.401 1.00 66.75 233 GLN A N 1
ATOM 1804 C CA . GLN A 1 233 ? 13.967 -5.463 8.953 1.00 66.75 233 GLN A CA 1
ATOM 1805 C C . GLN A 1 233 ? 12.774 -6.368 8.569 1.00 66.75 233 GLN A C 1
ATOM 1807 O O . GLN A 1 233 ? 12.455 -7.314 9.296 1.00 66.75 233 GLN A O 1
ATOM 1812 N N . PRO A 1 234 ? 12.109 -6.126 7.423 1.00 62.06 234 PRO A N 1
ATOM 1813 C CA . PRO A 1 234 ? 12.362 -5.047 6.467 1.00 62.06 234 PRO A CA 1
ATOM 1814 C C . PRO A 1 234 ? 11.803 -3.699 6.942 1.00 62.06 234 PRO A C 1
ATOM 1816 O O . PRO A 1 234 ? 10.780 -3.638 7.632 1.00 62.06 234 PRO A O 1
ATOM 1819 N N . TRP A 1 235 ? 12.452 -2.608 6.541 1.00 73.00 235 TRP A N 1
ATOM 1820 C CA . TRP A 1 235 ? 11.856 -1.281 6.673 1.00 73.00 235 TRP A CA 1
ATOM 1821 C C . TRP A 1 235 ? 10.691 -1.095 5.698 1.00 73.00 235 TRP A C 1
ATOM 1823 O O . TRP A 1 235 ? 10.734 -1.546 4.554 1.00 73.00 235 TRP A O 1
ATOM 1833 N N . VAL A 1 236 ? 9.640 -0.419 6.158 1.00 72.75 236 VAL A N 1
ATOM 1834 C CA . VAL A 1 236 ? 8.476 -0.070 5.338 1.00 72.75 236 VAL A CA 1
ATOM 1835 C C . VAL A 1 236 ? 8.657 1.337 4.794 1.00 72.75 236 VAL A C 1
ATOM 1837 O O . VAL A 1 236 ? 8.900 2.266 5.563 1.00 72.75 236 VAL A O 1
ATOM 1840 N N . LEU A 1 237 ? 8.537 1.467 3.473 1.00 74.31 237 LEU A N 1
ATOM 1841 C CA . LEU A 1 237 ? 8.634 2.724 2.741 1.00 74.31 237 LEU A CA 1
ATOM 1842 C C . LEU A 1 237 ? 7.306 3.490 2.785 1.00 74.31 237 LEU A C 1
ATOM 1844 O O . LEU A 1 237 ? 6.252 2.959 2.436 1.00 74.31 237 LEU A O 1
ATOM 1848 N N . HIS A 1 238 ? 7.387 4.763 3.149 1.00 79.44 238 HIS A N 1
ATOM 1849 C CA . HIS A 1 238 ? 6.309 5.739 3.105 1.00 79.44 238 HIS A CA 1
ATOM 1850 C C . HIS A 1 238 ? 6.746 6.912 2.226 1.00 79.44 238 HIS A C 1
ATOM 1852 O O . HIS A 1 238 ? 7.717 7.589 2.551 1.00 79.44 238 HIS A O 1
ATOM 1858 N N . ARG A 1 239 ? 6.054 7.142 1.106 1.00 77.50 239 ARG A N 1
ATOM 1859 C CA . ARG A 1 239 ? 6.333 8.246 0.176 1.00 77.50 239 ARG A CA 1
ATOM 1860 C C . ARG A 1 239 ? 5.329 9.373 0.408 1.00 77.50 239 ARG A C 1
ATOM 1862 O O . ARG A 1 239 ? 4.137 9.103 0.526 1.00 77.50 239 ARG A O 1
ATOM 1869 N N . PHE A 1 240 ? 5.820 10.604 0.470 1.00 81.75 240 PHE A N 1
ATOM 1870 C CA . PHE A 1 240 ? 5.039 11.815 0.693 1.00 81.75 240 PHE A CA 1
ATOM 1871 C C . PHE A 1 240 ? 5.338 12.822 -0.413 1.00 81.75 240 PHE A C 1
ATOM 1873 O O . PHE A 1 240 ? 6.502 13.130 -0.661 1.00 81.75 240 PHE A O 1
ATOM 1880 N N . GLU A 1 241 ? 4.289 13.336 -1.044 1.00 85.88 241 GLU A N 1
ATOM 1881 C CA . GLU A 1 241 ? 4.350 14.447 -1.993 1.00 85.88 241 GLU A CA 1
ATOM 1882 C C . GLU A 1 241 ? 3.881 15.700 -1.256 1.00 85.88 241 GLU A C 1
ATOM 1884 O O . GLU A 1 241 ? 2.794 15.720 -0.677 1.00 85.88 241 GLU A O 1
ATOM 1889 N N . LEU A 1 242 ? 4.750 16.703 -1.172 1.00 87.31 242 LEU A N 1
ATOM 1890 C CA . LEU A 1 242 ? 4.598 17.835 -0.266 1.00 87.31 242 LEU A CA 1
ATOM 1891 C C . LEU A 1 242 ? 4.865 19.146 -0.999 1.00 87.31 242 LEU A C 1
ATOM 1893 O O . LEU A 1 242 ? 5.716 19.213 -1.882 1.00 87.31 242 LEU A O 1
ATOM 1897 N N . THR A 1 243 ? 4.196 20.209 -0.555 1.00 88.75 243 THR A N 1
ATOM 1898 C CA . THR A 1 243 ? 4.411 21.570 -1.056 1.00 88.75 243 THR A CA 1
ATOM 1899 C C . THR A 1 243 ? 4.859 22.475 0.084 1.00 88.75 243 THR A C 1
ATOM 1901 O O . THR A 1 243 ? 4.120 22.748 1.035 1.00 88.75 243 THR A O 1
ATOM 1904 N N . GLY A 1 244 ? 6.090 22.961 -0.018 1.00 86.56 244 GLY A N 1
ATOM 1905 C CA . GLY A 1 244 ? 6.688 23.918 0.895 1.00 86.56 244 GLY A CA 1
ATOM 1906 C C . GLY A 1 244 ? 6.099 25.319 0.723 1.00 86.56 244 GLY A C 1
ATOM 1907 O O . GLY A 1 244 ? 6.032 25.844 -0.390 1.00 86.56 244 GLY A O 1
ATOM 1908 N N . ARG A 1 245 ? 5.689 25.939 1.836 1.00 84.50 245 ARG A N 1
ATOM 1909 C CA . ARG A 1 245 ? 5.025 27.257 1.867 1.00 84.50 245 ARG A CA 1
ATOM 1910 C C . ARG A 1 245 ? 5.960 28.420 2.208 1.00 84.50 245 ARG A C 1
ATOM 1912 O O . ARG A 1 245 ? 5.539 29.569 2.132 1.00 84.50 245 ARG A O 1
ATOM 1919 N N . GLY A 1 246 ? 7.200 28.147 2.608 1.00 85.25 246 GLY A N 1
ATOM 1920 C CA . GLY A 1 246 ? 8.093 29.161 3.163 1.00 85.25 246 GLY A CA 1
ATOM 1921 C C . GLY A 1 246 ? 9.245 28.575 3.973 1.00 85.25 246 GLY A C 1
ATOM 1922 O O . GLY A 1 246 ? 9.331 27.368 4.194 1.00 85.25 246 GLY A O 1
ATOM 1923 N N . TRP A 1 247 ? 10.135 29.456 4.428 1.00 85.50 247 TRP A N 1
ATOM 1924 C CA . TRP A 1 247 ? 11.276 29.093 5.280 1.00 85.50 247 TRP A CA 1
ATOM 1925 C C . TRP A 1 247 ? 11.018 29.323 6.774 1.00 85.50 247 TRP A C 1
ATOM 1927 O O . TRP A 1 247 ? 11.736 28.768 7.601 1.00 85.50 247 TRP A O 1
ATOM 1937 N N . ASP A 1 248 ? 9.986 30.099 7.111 1.00 80.75 248 ASP A N 1
ATOM 1938 C CA . ASP A 1 248 ? 9.675 30.484 8.493 1.00 80.75 248 ASP A CA 1
ATOM 1939 C C . ASP A 1 248 ? 8.802 29.454 9.226 1.00 80.75 248 ASP A C 1
ATOM 1941 O O . ASP A 1 248 ? 8.793 29.404 10.457 1.00 80.75 248 ASP A O 1
ATOM 1945 N N . GLU A 1 249 ? 8.080 28.609 8.485 1.00 81.25 249 GLU A N 1
ATOM 1946 C CA . GLU A 1 249 ? 7.189 27.588 9.035 1.00 81.25 249 GLU A CA 1
ATOM 1947 C C . GLU A 1 249 ? 7.426 26.231 8.368 1.00 81.25 249 GLU A C 1
ATOM 1949 O O . GLU A 1 249 ? 7.615 26.135 7.152 1.00 81.25 249 GLU A O 1
ATOM 1954 N N . ALA A 1 250 ? 7.422 25.169 9.179 1.00 83.75 250 ALA A N 1
ATOM 1955 C CA . ALA A 1 250 ? 7.484 23.803 8.682 1.00 83.75 250 ALA A CA 1
ATOM 1956 C C . ALA A 1 250 ? 6.201 23.467 7.921 1.00 83.75 250 ALA A C 1
ATOM 1958 O O . ALA A 1 250 ? 5.098 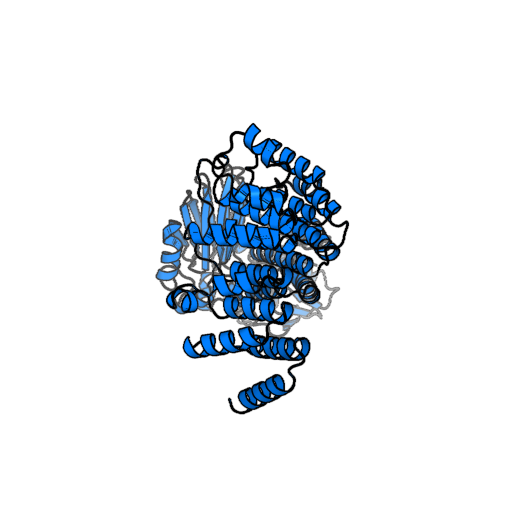23.650 8.432 1.00 83.75 250 ALA A O 1
ATOM 1959 N N . CYS A 1 251 ? 6.345 22.955 6.701 1.00 85.88 251 CYS A N 1
ATOM 1960 C CA . CYS A 1 251 ? 5.204 22.515 5.905 1.00 85.88 251 CYS A CA 1
ATOM 1961 C C . CYS A 1 251 ? 4.575 21.237 6.476 1.00 85.88 251 CYS A C 1
ATOM 1963 O O . CYS A 1 251 ? 3.361 21.067 6.397 1.00 85.88 251 CYS A O 1
ATOM 1965 N N . VAL A 1 252 ? 5.391 20.360 7.073 1.00 85.94 252 VAL A N 1
ATOM 1966 C CA . VAL A 1 252 ? 4.950 19.127 7.730 1.00 85.94 252 VAL A CA 1
ATOM 1967 C C . VAL A 1 252 ? 5.976 18.660 8.767 1.00 85.94 252 VAL A C 1
ATOM 1969 O O . VAL A 1 252 ? 7.180 18.875 8.603 1.00 85.94 252 VAL A O 1
ATOM 1972 N N . ASP A 1 253 ? 5.488 17.973 9.802 1.00 86.69 253 ASP A N 1
ATOM 1973 C CA . ASP A 1 253 ? 6.296 17.244 10.779 1.00 86.69 253 ASP A CA 1
ATOM 1974 C C . ASP A 1 253 ? 6.174 15.730 10.538 1.00 86.69 253 ASP A C 1
ATOM 1976 O O . ASP A 1 253 ? 5.117 15.129 10.740 1.00 86.69 253 ASP A O 1
ATOM 1980 N N . LEU A 1 254 ? 7.267 15.085 10.126 1.00 88.25 254 LEU A N 1
ATOM 1981 C CA . LEU A 1 254 ? 7.336 13.630 9.991 1.00 88.25 254 LEU A CA 1
ATOM 1982 C C . LEU A 1 254 ? 7.628 12.992 11.351 1.00 88.25 254 LEU A C 1
ATOM 1984 O O . LEU A 1 254 ? 8.757 13.043 11.839 1.00 88.25 254 LEU A O 1
ATOM 1988 N N . VAL A 1 255 ? 6.617 12.379 11.969 1.00 86.25 255 VAL A N 1
ATOM 1989 C CA . VAL A 1 255 ? 6.726 11.782 13.310 1.00 86.25 255 VAL A CA 1
ATOM 1990 C C . VAL A 1 255 ? 7.096 10.299 13.238 1.00 86.25 255 VAL A C 1
ATOM 1992 O O . VAL A 1 255 ? 6.348 9.476 12.711 1.00 86.25 255 VAL A O 1
ATOM 1995 N N . VAL A 1 256 ? 8.221 9.935 13.856 1.00 83.56 256 VAL A N 1
ATOM 1996 C CA . VAL A 1 256 ? 8.649 8.545 14.053 1.00 83.56 256 VAL A CA 1
ATOM 1997 C C . VAL A 1 256 ? 8.381 8.151 15.507 1.00 83.56 256 VAL A C 1
ATOM 1999 O O . VAL A 1 256 ? 9.118 8.520 16.426 1.00 83.56 256 VAL A O 1
ATOM 2002 N N . HIS A 1 257 ? 7.302 7.396 15.727 1.00 77.38 257 HIS A N 1
ATOM 2003 C CA . HIS A 1 257 ? 6.783 7.058 17.055 1.00 77.38 257 HIS A CA 1
ATOM 2004 C C . HIS A 1 257 ? 7.835 6.414 17.971 1.00 77.38 257 HIS A C 1
ATOM 2006 O O . HIS A 1 257 ? 8.282 5.289 17.755 1.00 77.38 257 HIS A O 1
ATOM 2012 N N . GLY A 1 258 ? 8.199 7.128 19.036 1.00 75.19 258 GLY A N 1
ATOM 2013 C CA . GLY A 1 258 ? 9.195 6.687 20.013 1.00 75.19 258 GLY A CA 1
ATOM 2014 C C . GLY A 1 258 ? 10.642 7.063 19.675 1.00 75.19 258 GLY A C 1
ATOM 2015 O O . GLY A 1 258 ? 11.497 6.871 20.529 1.00 75.19 258 GLY A O 1
ATOM 2016 N N . LEU A 1 259 ? 10.925 7.629 18.496 1.00 81.25 259 LEU A N 1
ATOM 2017 C CA . LEU A 1 259 ? 12.274 8.052 18.092 1.00 81.25 259 LEU A CA 1
ATOM 2018 C C . LEU A 1 259 ? 12.436 9.580 18.063 1.00 81.25 259 LEU A C 1
ATOM 2020 O O . LEU A 1 259 ? 13.455 10.099 18.517 1.00 81.25 259 LEU A O 1
ATOM 2024 N N . GLY A 1 260 ? 11.435 10.295 17.544 1.00 84.94 260 GLY A N 1
ATOM 2025 C CA . GLY A 1 260 ? 11.477 11.746 17.355 1.00 84.94 260 GLY A CA 1
ATOM 2026 C C . GLY A 1 260 ? 10.606 12.200 16.187 1.00 84.94 260 GLY A C 1
ATOM 2027 O O . GLY A 1 260 ? 9.794 11.427 15.680 1.00 84.94 260 GLY A O 1
ATOM 2028 N N . TRP A 1 261 ? 10.780 13.443 15.747 1.00 88.81 261 TRP A N 1
ATOM 2029 C CA . TRP A 1 261 ? 10.142 13.955 14.532 1.00 88.81 261 TRP A CA 1
ATOM 2030 C C . TRP A 1 261 ? 11.115 14.780 13.689 1.00 88.81 261 TRP A C 1
ATOM 2032 O O . TRP A 1 261 ? 12.142 15.242 14.187 1.00 88.81 261 TRP A O 1
ATOM 2042 N N . VAL A 1 262 ? 10.804 14.948 12.406 1.00 91.50 262 VAL A N 1
ATOM 2043 C CA . VAL A 1 262 ? 11.579 15.767 11.469 1.00 91.50 262 VAL A CA 1
ATOM 2044 C C . VAL A 1 262 ? 10.667 16.811 10.848 1.00 91.50 262 VAL A C 1
ATOM 2046 O O . VAL A 1 262 ? 9.730 16.467 10.133 1.00 91.50 262 VAL A O 1
ATOM 2049 N N . ALA A 1 263 ? 10.948 18.078 11.132 1.00 90.88 263 ALA A N 1
ATOM 2050 C CA . ALA A 1 263 ? 10.239 19.212 10.560 1.00 90.88 263 ALA A CA 1
ATOM 2051 C C . ALA A 1 263 ? 10.840 19.560 9.194 1.00 90.88 263 ALA A C 1
ATOM 2053 O O . ALA A 1 263 ? 12.059 19.725 9.078 1.00 90.88 263 ALA A O 1
ATOM 2054 N N . LEU A 1 264 ? 9.993 19.667 8.172 1.00 92.00 264 LEU A N 1
ATOM 2055 C CA . LEU A 1 264 ? 10.403 19.945 6.796 1.00 92.00 264 LEU A CA 1
ATOM 2056 C C . LEU A 1 264 ? 10.065 21.391 6.423 1.00 92.00 264 LEU A C 1
ATOM 2058 O O . LEU A 1 264 ? 8.900 21.785 6.469 1.00 92.00 264 LEU A O 1
ATOM 2062 N N . THR A 1 265 ? 11.063 22.185 6.035 1.00 92.44 265 THR A N 1
ATOM 2063 C CA . THR A 1 265 ? 10.913 23.607 5.680 1.00 92.44 265 THR A CA 1
ATOM 2064 C C . THR A 1 265 ? 11.487 23.914 4.295 1.00 92.44 265 THR A C 1
ATOM 2066 O O . THR A 1 265 ? 12.551 23.424 3.909 1.00 92.44 265 THR A O 1
ATOM 2069 N N . GLY A 1 266 ? 10.787 24.765 3.541 1.00 89.25 266 GLY A N 1
ATOM 2070 C CA . GLY A 1 266 ? 11.240 25.327 2.268 1.00 89.25 266 GLY A CA 1
ATOM 2071 C C . GLY A 1 266 ? 10.088 25.683 1.328 1.00 89.25 266 GLY A C 1
ATOM 2072 O O . GLY A 1 266 ? 8.933 25.762 1.747 1.00 89.25 266 GLY A O 1
ATOM 2073 N N . VAL A 1 267 ? 10.410 25.952 0.060 1.00 89.12 267 VAL A N 1
ATOM 2074 C CA . VAL A 1 267 ? 9.481 26.539 -0.922 1.00 89.12 267 VAL A CA 1
ATOM 2075 C C . VAL A 1 267 ? 9.413 25.709 -2.203 1.00 89.12 267 VAL A C 1
ATOM 2077 O O . VAL A 1 267 ? 10.435 25.543 -2.873 1.00 89.12 267 VAL A O 1
ATOM 2080 N N . GLY A 1 268 ? 8.195 25.303 -2.576 1.00 88.50 268 GLY A N 1
ATOM 2081 C CA . GLY A 1 268 ? 7.892 24.554 -3.801 1.00 88.50 268 GLY A CA 1
ATOM 2082 C C . GLY A 1 268 ? 7.509 23.096 -3.548 1.00 88.50 268 GLY A C 1
ATOM 2083 O O . GLY A 1 268 ? 7.437 22.657 -2.402 1.00 88.50 268 GLY A O 1
ATOM 2084 N N . ASP A 1 269 ? 7.265 22.349 -4.621 1.00 89.00 269 ASP A N 1
ATOM 2085 C CA . ASP A 1 269 ? 6.904 20.932 -4.541 1.00 89.00 269 ASP A CA 1
ATOM 2086 C C . ASP A 1 269 ? 8.143 20.047 -4.361 1.00 89.00 269 ASP A C 1
ATOM 2088 O O . ASP A 1 269 ? 9.231 20.354 -4.870 1.00 89.00 269 ASP A O 1
ATOM 2092 N N . PHE A 1 270 ? 7.991 18.971 -3.591 1.00 87.25 270 PHE A N 1
ATOM 2093 C CA . PHE A 1 270 ? 9.036 17.984 -3.351 1.00 87.25 270 PHE A CA 1
ATOM 2094 C C . PHE A 1 270 ? 8.491 16.646 -2.854 1.00 87.25 270 PHE A C 1
ATOM 2096 O O . PHE A 1 270 ? 7.377 16.545 -2.338 1.00 87.25 270 PHE A O 1
ATOM 2103 N N . VAL A 1 271 ? 9.315 15.609 -2.989 1.00 80.06 271 VAL A N 1
ATOM 2104 C CA . VAL A 1 271 ? 8.980 14.238 -2.611 1.00 80.06 271 VAL A CA 1
ATOM 2105 C C . VAL A 1 271 ? 9.951 13.731 -1.556 1.00 80.06 271 VAL A C 1
ATOM 2107 O O . VAL A 1 271 ? 11.170 13.753 -1.743 1.00 80.06 271 VAL A O 1
ATOM 2110 N N . VAL A 1 272 ? 9.401 13.202 -0.463 1.00 85.00 272 VAL A N 1
ATOM 2111 C CA . VAL A 1 272 ? 10.165 12.591 0.630 1.00 85.00 272 VAL A CA 1
ATOM 2112 C C . VAL A 1 272 ? 9.776 11.132 0.802 1.00 85.00 272 VAL A C 1
ATOM 2114 O O . VAL A 1 272 ? 8.598 10.784 0.813 1.00 85.00 272 VAL A O 1
ATOM 2117 N N . ALA A 1 273 ? 10.773 10.272 0.976 1.00 79.25 273 ALA A N 1
ATOM 2118 C CA . ALA A 1 273 ? 10.594 8.856 1.263 1.00 79.25 273 ALA A CA 1
ATOM 2119 C C . ALA A 1 273 ? 11.105 8.539 2.676 1.00 79.25 273 ALA A C 1
ATOM 2121 O O . ALA A 1 273 ? 12.298 8.603 2.941 1.00 79.25 273 ALA A O 1
ATOM 2122 N N . ALA A 1 274 ? 10.215 8.189 3.601 1.00 83.25 274 ALA A N 1
ATOM 2123 C CA . ALA A 1 274 ? 10.577 7.759 4.948 1.00 83.25 274 ALA A CA 1
ATOM 2124 C C . ALA A 1 274 ? 10.484 6.235 5.066 1.00 83.25 274 ALA A C 1
ATOM 2126 O O . ALA A 1 274 ? 9.448 5.638 4.783 1.00 83.25 274 ALA A O 1
ATOM 2127 N N . LEU A 1 275 ? 11.557 5.602 5.522 1.00 75.56 275 LEU A N 1
ATOM 2128 C CA . LEU A 1 275 ? 11.626 4.184 5.825 1.00 75.56 275 LEU A CA 1
ATOM 2129 C C . LEU A 1 275 ? 11.767 4.002 7.335 1.00 75.56 275 LEU A C 1
ATOM 2131 O O . LEU A 1 275 ? 12.606 4.634 7.972 1.00 75.56 275 LEU A O 1
ATOM 2135 N N . SER A 1 276 ? 10.966 3.124 7.927 1.00 74.19 276 SER A N 1
ATOM 2136 C CA . SER A 1 276 ? 11.124 2.757 9.338 1.00 74.19 276 SER A CA 1
ATOM 2137 C C . SER A 1 276 ? 10.849 1.278 9.549 1.00 74.19 276 SER A C 1
ATOM 2139 O O . SER A 1 276 ? 10.116 0.659 8.772 1.00 74.19 276 SER A O 1
ATOM 2141 N N . SER A 1 277 ? 11.436 0.686 10.591 1.00 62.31 277 SER A N 1
ATOM 2142 C CA . SER A 1 277 ? 11.106 -0.693 10.935 1.00 62.31 277 SER A CA 1
ATOM 2143 C C . SER A 1 277 ? 9.639 -0.789 11.346 1.00 62.31 277 SER A C 1
ATOM 2145 O O . SER A 1 277 ? 9.212 -0.231 12.361 1.00 62.31 277 SER A O 1
ATOM 2147 N N . ALA A 1 278 ? 8.847 -1.520 10.567 1.00 54.12 278 ALA A N 1
ATOM 2148 C CA . ALA A 1 278 ? 7.511 -1.904 10.990 1.00 54.12 278 ALA A CA 1
ATOM 2149 C C . ALA A 1 278 ? 7.592 -2.986 12.076 1.00 54.12 278 ALA A C 1
ATOM 2151 O O . ALA A 1 278 ? 8.616 -3.650 12.250 1.00 54.12 278 ALA A O 1
ATOM 2152 N N . SER A 1 279 ? 6.491 -3.209 12.796 1.00 48.56 279 SER A N 1
ATOM 2153 C CA . SER A 1 279 ? 6.291 -4.480 13.500 1.00 48.56 279 SER A CA 1
ATOM 2154 C C . SER A 1 279 ? 6.457 -5.618 12.481 1.00 48.56 279 SER A C 1
ATOM 2156 O O . SER A 1 279 ? 5.612 -5.792 11.599 1.00 48.56 279 SER A O 1
ATOM 2158 N N . ALA A 1 280 ? 7.567 -6.362 12.558 1.00 40.12 280 ALA A N 1
ATOM 2159 C CA . ALA A 1 280 ? 7.859 -7.471 11.650 1.00 40.12 280 ALA A CA 1
ATOM 2160 C C . ALA A 1 280 ? 6.760 -8.549 11.703 1.00 40.12 280 ALA A C 1
ATOM 2162 O O . ALA A 1 280 ? 6.489 -9.187 10.690 1.00 40.12 280 ALA A O 1
ATOM 2163 N N . ALA A 1 281 ? 6.076 -8.687 12.846 1.00 39.81 281 ALA A N 1
ATOM 2164 C CA . ALA A 1 281 ? 4.907 -9.546 13.000 1.00 39.81 281 ALA A CA 1
ATOM 2165 C C . ALA A 1 281 ? 3.712 -9.025 12.185 1.00 39.81 281 ALA A C 1
ATOM 2167 O O . ALA A 1 281 ? 3.206 -9.742 11.334 1.00 39.81 281 ALA A O 1
ATOM 2168 N N . ALA A 1 282 ? 3.330 -7.752 12.340 1.00 45.56 282 ALA A N 1
ATOM 2169 C CA . ALA A 1 282 ? 2.167 -7.196 11.644 1.00 45.56 282 ALA A CA 1
ATOM 2170 C C . ALA A 1 282 ? 2.395 -6.993 10.135 1.00 45.56 282 ALA A C 1
ATOM 2172 O O . ALA A 1 282 ? 1.433 -6.962 9.374 1.00 45.56 282 ALA A O 1
ATOM 2173 N N . SER A 1 283 ? 3.639 -6.800 9.681 1.00 46.97 283 SER A N 1
ATOM 2174 C CA . SER A 1 283 ? 3.969 -6.681 8.251 1.00 46.97 283 SER A CA 1
ATOM 2175 C C . SER A 1 283 ? 4.042 -8.050 7.565 1.00 46.97 283 SER A C 1
ATOM 2177 O O . SER A 1 283 ? 3.455 -8.216 6.498 1.00 46.97 283 SER A O 1
ATOM 2179 N N . LYS A 1 284 ? 4.669 -9.060 8.199 1.00 52.00 284 LYS A N 1
ATOM 2180 C CA . LYS A 1 284 ? 4.648 -10.443 7.689 1.00 52.00 284 LYS A CA 1
ATOM 2181 C C . LYS A 1 284 ? 3.239 -11.016 7.694 1.00 52.00 284 LYS A C 1
ATOM 2183 O O . LYS A 1 284 ? 2.824 -11.543 6.673 1.00 52.00 284 LYS A O 1
ATOM 2188 N N . GLU A 1 285 ? 2.490 -10.838 8.780 1.00 58.47 285 GLU A N 1
ATOM 2189 C CA . GLU A 1 285 ? 1.099 -11.287 8.875 1.00 58.47 285 GLU A CA 1
ATOM 2190 C C . GLU A 1 285 ? 0.226 -10.602 7.814 1.00 58.47 285 GLU A C 1
ATOM 2192 O O . GLU A 1 285 ? -0.537 -11.274 7.129 1.00 58.47 285 GLU A O 1
ATOM 2197 N N . ARG A 1 286 ? 0.392 -9.290 7.574 1.00 63.56 286 ARG A N 1
ATOM 2198 C CA . ARG A 1 286 ? -0.312 -8.593 6.482 1.00 63.56 286 ARG A CA 1
ATOM 2199 C C . ARG A 1 286 ? 0.096 -9.098 5.100 1.00 63.56 286 ARG A C 1
ATOM 2201 O O . ARG A 1 286 ? -0.772 -9.324 4.265 1.00 63.56 286 ARG A O 1
ATOM 2208 N N . GLN A 1 287 ? 1.386 -9.306 4.840 1.00 61.78 287 GLN A N 1
ATOM 2209 C CA . GLN A 1 287 ? 1.849 -9.859 3.563 1.00 61.78 287 GLN A CA 1
ATOM 2210 C C . GLN A 1 287 ? 1.361 -11.294 3.350 1.00 61.78 287 GLN A C 1
ATOM 2212 O O . GLN A 1 287 ? 1.017 -11.658 2.230 1.00 61.78 287 GLN A O 1
ATOM 2217 N N . GLU A 1 288 ? 1.295 -12.103 4.402 1.00 69.44 288 GLU A N 1
ATOM 2218 C CA . GLU A 1 288 ? 0.772 -13.467 4.369 1.00 69.44 288 GLU A CA 1
ATOM 2219 C C . GLU A 1 288 ? -0.750 -13.482 4.187 1.00 69.44 288 GLU A C 1
ATOM 2221 O O . GLU A 1 288 ? -1.257 -14.263 3.385 1.00 69.44 288 GLU A O 1
ATOM 2226 N N . GLN A 1 289 ? -1.478 -12.549 4.808 1.00 73.81 289 GLN A N 1
ATOM 2227 C CA . GLN A 1 289 ? -2.907 -12.319 4.571 1.00 73.81 289 GLN A CA 1
ATOM 2228 C C . GLN A 1 289 ? -3.177 -11.873 3.124 1.00 73.81 289 GLN A C 1
ATOM 2230 O O . GLN A 1 289 ? -4.069 -12.416 2.478 1.00 73.81 289 GLN A O 1
ATOM 2235 N N . VAL A 1 290 ? -2.378 -10.956 2.564 1.00 72.25 290 VAL A N 1
ATOM 2236 C CA . VAL A 1 290 ? -2.476 -10.536 1.150 1.00 72.25 290 VAL A CA 1
ATOM 2237 C C . VAL A 1 290 ? -2.097 -11.679 0.198 1.00 72.25 290 VAL A C 1
ATOM 2239 O O . VAL A 1 290 ? -2.744 -11.872 -0.832 1.00 72.25 290 VAL A O 1
ATOM 2242 N N . ARG A 1 291 ? -1.084 -12.489 0.530 1.00 77.25 291 ARG A N 1
ATOM 2243 C CA . ARG A 1 291 ? -0.735 -13.704 -0.231 1.00 77.25 291 ARG A CA 1
ATOM 2244 C C . ARG A 1 291 ? -1.853 -14.738 -0.185 1.00 77.25 291 ARG A C 1
ATOM 2246 O O . ARG A 1 291 ? -2.177 -15.312 -1.216 1.00 77.25 291 ARG A O 1
ATOM 2253 N N . SER A 1 292 ? -2.483 -14.918 0.969 1.00 77.62 292 SER A N 1
ATOM 2254 C CA . SER A 1 292 ? -3.628 -15.814 1.138 1.00 77.62 292 SER A CA 1
ATOM 2255 C C . SER A 1 292 ? -4.827 -15.318 0.331 1.00 77.62 292 SER A C 1
ATOM 2257 O O . SER A 1 292 ? -5.408 -16.086 -0.424 1.00 77.62 292 SER A O 1
ATOM 2259 N N . LEU A 1 293 ? -5.137 -14.019 0.382 1.00 76.25 293 LEU A N 1
ATOM 2260 C CA . LEU A 1 293 ? -6.199 -13.404 -0.423 1.00 76.25 293 LEU A CA 1
ATOM 2261 C C . LEU A 1 293 ? -5.923 -13.477 -1.927 1.00 76.25 293 LEU A C 1
ATOM 2263 O O . LEU A 1 293 ? -6.830 -13.749 -2.705 1.00 76.25 293 LEU A O 1
ATOM 2267 N N . SER A 1 294 ? -4.679 -13.277 -2.360 1.00 75.75 294 SER A N 1
ATOM 2268 C CA . SER A 1 294 ? -4.313 -13.402 -3.777 1.00 75.75 294 SER A CA 1
ATOM 2269 C C . SER A 1 294 ? -4.278 -14.854 -4.259 1.00 75.75 294 SER A C 1
ATOM 2271 O O . SER A 1 294 ? -4.623 -15.112 -5.411 1.00 75.75 294 SER A O 1
ATOM 2273 N N . ALA A 1 295 ? -3.934 -15.814 -3.396 1.00 77.06 295 ALA A N 1
ATOM 2274 C CA . ALA A 1 295 ? -4.078 -17.240 -3.677 1.00 77.06 295 ALA A CA 1
ATOM 2275 C C . ALA A 1 295 ? -5.559 -17.634 -3.793 1.00 77.06 295 ALA A C 1
ATOM 2277 O O . ALA A 1 295 ? -5.941 -18.268 -4.778 1.00 77.06 295 ALA A O 1
ATOM 2278 N N . LEU A 1 296 ? -6.397 -17.168 -2.862 1.00 74.88 296 LEU A N 1
ATOM 2279 C CA . LEU A 1 296 ? -7.852 -17.328 -2.907 1.00 74.88 296 LEU A CA 1
ATOM 2280 C C . LEU A 1 296 ? -8.485 -16.624 -4.109 1.00 74.88 296 LEU A C 1
ATOM 2282 O O . LEU A 1 296 ? -9.505 -17.072 -4.610 1.00 74.88 296 LEU A O 1
ATOM 2286 N N . GLY A 1 297 ? -7.877 -15.544 -4.605 1.00 64.88 297 GLY A N 1
ATOM 2287 C CA . GLY A 1 297 ? -8.311 -14.890 -5.837 1.00 64.88 297 GLY A CA 1
ATOM 2288 C C . GLY A 1 297 ? -7.927 -15.637 -7.112 1.00 64.88 297 GLY A C 1
ATOM 2289 O O . GLY A 1 297 ? -8.506 -15.398 -8.173 1.00 64.88 297 GLY A O 1
ATOM 2290 N N . ARG A 1 298 ? -6.958 -16.559 -7.033 1.00 70.25 298 ARG A N 1
ATOM 2291 C CA . ARG A 1 298 ? -6.616 -17.460 -8.140 1.00 70.25 298 ARG A CA 1
ATOM 2292 C C . ARG A 1 298 ? -7.502 -18.699 -8.156 1.00 70.25 298 ARG A C 1
ATOM 2294 O O . ARG A 1 298 ? -7.843 -19.143 -9.255 1.00 70.25 298 ARG A O 1
ATOM 2301 N N . SER A 1 299 ? -7.878 -19.227 -6.990 1.00 67.38 299 SER A N 1
ATOM 2302 C CA . SER A 1 299 ? -8.940 -20.227 -6.881 1.00 67.38 299 SER A CA 1
ATOM 2303 C C . SER A 1 299 ? -10.300 -19.560 -7.114 1.00 67.38 299 SER A C 1
ATOM 2305 O O . SER A 1 299 ? -10.479 -18.370 -6.892 1.00 67.38 299 SER A O 1
ATOM 2307 N N . SER A 1 300 ? -11.293 -20.286 -7.618 1.00 68.19 300 SER A N 1
ATOM 2308 C CA . SER A 1 300 ? -12.620 -19.713 -7.914 1.00 68.19 300 SER A CA 1
ATOM 2309 C C . SER A 1 300 ? -13.456 -19.399 -6.648 1.00 68.19 300 SER A C 1
ATOM 2311 O O . SER A 1 300 ? -14.681 -19.285 -6.729 1.00 68.19 300 SER A O 1
ATOM 2313 N N . SER A 1 301 ? -12.819 -19.274 -5.479 1.00 78.38 301 SER A N 1
ATOM 2314 C CA . SER A 1 301 ? -13.430 -19.208 -4.144 1.00 78.38 301 SER A CA 1
ATOM 2315 C C . SER A 1 301 ? -13.698 -17.764 -3.696 1.00 78.38 301 SER A C 1
ATOM 2317 O O . SER A 1 301 ? -13.144 -17.279 -2.710 1.00 78.38 301 SER A O 1
ATOM 2319 N N . TRP A 1 302 ? -14.564 -17.053 -4.422 1.00 77.50 302 TRP A N 1
ATOM 2320 C CA . TRP A 1 302 ? -14.850 -15.630 -4.180 1.00 77.50 302 TRP A CA 1
ATOM 2321 C C . TRP A 1 302 ? -15.496 -15.340 -2.811 1.00 77.50 302 TRP A C 1
ATOM 2323 O O . TRP A 1 302 ? -15.198 -14.313 -2.207 1.00 77.50 302 TRP A O 1
ATOM 2333 N N . ALA A 1 303 ? -16.349 -16.23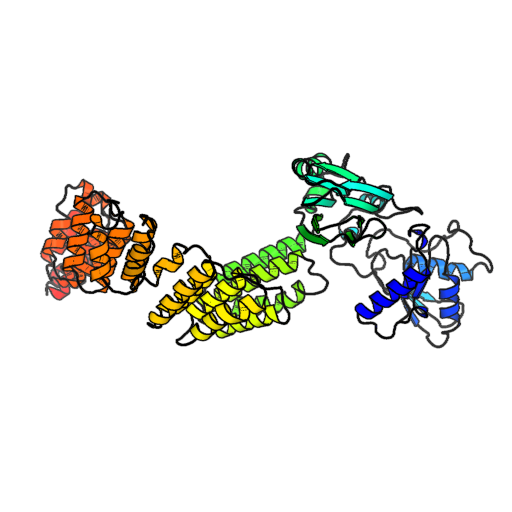6 -2.301 1.00 80.12 303 ALA A N 1
ATOM 2334 C CA . ALA A 1 303 ? -17.096 -16.019 -1.058 1.00 80.12 303 ALA A CA 1
ATOM 2335 C C . ALA A 1 303 ? -16.184 -15.997 0.183 1.00 80.12 303 ALA A C 1
ATOM 2337 O O . ALA A 1 303 ? -16.311 -15.124 1.039 1.00 80.12 303 ALA A O 1
ATOM 2338 N N . GLU A 1 304 ? -15.220 -16.919 0.250 1.00 81.69 304 GLU A N 1
ATOM 2339 C CA . GLU A 1 304 ? -14.230 -16.975 1.333 1.00 81.69 304 GLU A CA 1
ATOM 2340 C C . GLU A 1 304 ? -13.288 -15.768 1.290 1.00 81.69 304 GLU A C 1
ATOM 2342 O O . GLU A 1 304 ? -12.988 -15.171 2.325 1.00 81.69 304 GLU A O 1
ATOM 2347 N N . ALA A 1 305 ? -12.867 -15.369 0.086 1.00 81.31 305 ALA A N 1
ATOM 2348 C CA . ALA A 1 305 ? -12.015 -14.204 -0.114 1.00 81.31 305 ALA A CA 1
ATOM 2349 C C . ALA A 1 305 ? -12.711 -12.901 0.325 1.00 81.31 305 ALA A C 1
ATOM 2351 O O . ALA A 1 305 ? -12.090 -12.058 0.973 1.00 81.31 305 ALA A O 1
ATOM 2352 N N . LEU A 1 306 ? -14.005 -12.754 0.020 1.00 80.88 306 LEU A N 1
ATOM 2353 C CA . LEU A 1 306 ? -14.798 -11.577 0.379 1.00 80.88 306 LEU A CA 1
ATOM 2354 C C . LEU A 1 306 ? -15.045 -11.494 1.892 1.00 80.88 306 LEU A C 1
ATOM 2356 O O . LEU A 1 306 ? -14.841 -10.438 2.484 1.00 80.88 306 LEU A O 1
ATOM 2360 N N . LEU A 1 307 ? -15.374 -12.616 2.539 1.00 81.88 307 LEU A N 1
ATOM 2361 C CA . LEU A 1 307 ? -15.592 -12.677 3.988 1.00 81.88 307 LEU A CA 1
ATOM 2362 C C . LEU A 1 307 ? -14.303 -12.396 4.778 1.00 81.88 307 LEU A C 1
ATOM 2364 O O . LEU A 1 307 ? -14.315 -11.695 5.794 1.00 81.88 307 LEU A O 1
ATOM 2368 N N . LEU A 1 308 ? -13.166 -12.907 4.296 1.00 82.00 308 LEU A N 1
ATOM 2369 C CA . LEU A 1 308 ? -11.864 -12.634 4.898 1.00 82.00 308 LEU A CA 1
ATOM 2370 C C . LEU A 1 308 ? -11.466 -11.162 4.723 1.00 82.00 308 LEU A C 1
ATOM 2372 O O . LEU A 1 308 ? -10.953 -10.555 5.664 1.00 82.00 308 LEU A O 1
ATOM 2376 N N . LEU A 1 309 ? -11.763 -10.559 3.569 1.00 80.94 309 LEU A N 1
ATOM 2377 C CA . LEU A 1 309 ? -11.520 -9.140 3.328 1.00 80.94 309 LEU A CA 1
ATOM 2378 C C . LEU A 1 309 ? -12.409 -8.242 4.200 1.00 80.94 309 LEU A C 1
ATOM 2380 O O . LEU A 1 309 ? -11.881 -7.331 4.830 1.00 80.94 309 LEU A O 1
ATOM 2384 N N . GLU A 1 310 ? -13.713 -8.513 4.317 1.00 79.69 310 GLU A N 1
ATOM 2385 C CA . GLU A 1 310 ? -14.630 -7.738 5.173 1.00 79.69 310 GLU A CA 1
ATOM 2386 C C . GLU A 1 310 ? -14.191 -7.728 6.646 1.00 79.69 310 GLU A C 1
ATOM 2388 O O . GLU A 1 310 ? -14.356 -6.731 7.349 1.00 79.69 310 GLU A O 1
ATOM 2393 N N . ARG A 1 311 ? -13.559 -8.810 7.113 1.00 79.81 311 ARG A N 1
ATOM 2394 C CA . ARG A 1 311 ? -12.999 -8.892 8.468 1.00 79.81 311 ARG A CA 1
ATOM 2395 C C . ARG A 1 311 ? -11.700 -8.093 8.638 1.00 79.81 311 ARG A C 1
ATOM 2397 O O . ARG A 1 311 ? -11.416 -7.617 9.741 1.00 79.81 311 ARG A O 1
ATOM 2404 N N . LEU A 1 312 ? -10.889 -7.983 7.586 1.00 74.44 312 LEU A N 1
ATOM 2405 C CA . LEU A 1 312 ? -9.570 -7.343 7.623 1.00 74.44 312 LEU A CA 1
ATOM 2406 C C . LEU A 1 312 ? -9.612 -5.851 7.271 1.00 74.44 312 LEU A C 1
ATOM 2408 O O . LEU A 1 312 ? -8.844 -5.081 7.847 1.00 74.44 312 LEU A O 1
ATOM 2412 N N . LEU A 1 313 ? -10.526 -5.421 6.397 1.00 70.62 313 LEU A N 1
ATOM 2413 C CA . LEU A 1 313 ? -10.614 -4.040 5.913 1.00 70.62 313 LEU A CA 1
ATOM 2414 C C . LEU A 1 313 ? -10.735 -3.006 7.052 1.00 70.62 313 LEU A C 1
ATOM 2416 O O . LEU A 1 313 ? -9.951 -2.057 7.061 1.00 70.62 313 LEU A O 1
ATOM 2420 N N . PRO A 1 314 ? -11.607 -3.191 8.069 1.00 68.12 314 PRO A N 1
ATOM 2421 C CA . PRO A 1 314 ? -11.719 -2.246 9.185 1.00 68.12 314 PRO A CA 1
ATOM 2422 C C . PRO A 1 314 ? -10.455 -2.191 10.050 1.00 68.12 314 PRO A C 1
ATOM 2424 O O . PRO A 1 314 ? -10.139 -1.158 10.632 1.00 68.12 314 PRO A O 1
ATOM 2427 N N . ARG A 1 315 ? -9.707 -3.300 10.127 1.00 64.19 315 ARG A N 1
ATOM 2428 C CA . ARG A 1 315 ? -8.441 -3.373 10.873 1.00 64.19 315 ARG A CA 1
ATOM 2429 C C . ARG A 1 315 ? -7.308 -2.673 10.131 1.00 64.19 315 ARG A C 1
ATOM 2431 O O . ARG A 1 315 ? -6.435 -2.092 10.761 1.00 64.19 315 ARG A O 1
ATOM 2438 N N . TRP A 1 316 ? -7.312 -2.737 8.803 1.00 63.22 316 TRP A N 1
ATOM 2439 C CA . TRP A 1 316 ? -6.295 -2.104 7.965 1.00 63.22 316 TRP A CA 1
ATOM 2440 C C . TRP A 1 316 ? -6.547 -0.609 7.745 1.00 63.22 316 TRP A C 1
ATOM 2442 O O . TRP A 1 316 ? -5.585 0.141 7.608 1.00 63.22 316 TRP A O 1
ATOM 2452 N N . LEU A 1 317 ? -7.812 -0.178 7.746 1.00 56.19 317 LEU A N 1
ATOM 2453 C CA . LEU A 1 317 ? -8.220 1.227 7.606 1.00 56.19 317 LEU A CA 1
ATOM 2454 C C . LEU A 1 317 ? -8.384 1.959 8.954 1.00 56.19 317 LEU A C 1
ATOM 2456 O O . LEU A 1 317 ? -8.608 3.166 8.968 1.00 56.19 317 LEU A O 1
ATOM 2460 N N . GLY A 1 318 ? -8.276 1.251 10.083 1.00 51.53 318 GLY A N 1
ATOM 2461 C CA . GLY A 1 318 ? -8.282 1.838 11.426 1.00 51.53 318 GLY A CA 1
ATOM 2462 C C . GLY A 1 318 ? -6.982 2.573 11.786 1.00 51.53 318 GLY A C 1
ATOM 2463 O O . GLY A 1 318 ? -5.996 2.544 11.048 1.00 51.53 318 GLY A O 1
ATOM 2464 N N . THR A 1 319 ? -6.952 3.191 12.973 1.00 38.47 319 THR A N 1
ATOM 2465 C CA . THR A 1 319 ? -5.829 4.005 13.497 1.00 38.47 319 THR A CA 1
ATOM 2466 C C . THR A 1 319 ? -4.479 3.277 13.574 1.00 38.47 319 THR A C 1
ATOM 2468 O O . THR A 1 319 ? -3.443 3.927 13.672 1.00 38.47 319 THR A O 1
ATOM 2471 N N . ASP A 1 320 ? -4.478 1.945 13.485 1.00 37.72 320 ASP A N 1
ATOM 2472 C CA . ASP A 1 320 ? -3.296 1.082 13.605 1.00 37.72 320 ASP A CA 1
ATOM 2473 C C . ASP A 1 320 ? -2.621 0.756 12.252 1.00 37.72 320 ASP A C 1
ATOM 2475 O O . ASP A 1 320 ? -1.551 0.141 12.212 1.00 37.72 320 ASP A O 1
ATOM 2479 N N . GLY A 1 321 ? -3.232 1.134 11.120 1.00 40.09 321 GLY A N 1
ATOM 2480 C CA . GLY A 1 321 ? -2.831 0.662 9.790 1.00 40.09 321 GLY A CA 1
ATOM 2481 C C . GLY A 1 321 ? -1.513 1.239 9.260 1.00 40.09 321 GLY A C 1
ATOM 2482 O O . GLY A 1 321 ? -0.692 0.507 8.694 1.00 40.09 321 GLY A O 1
ATOM 2483 N N . GLY A 1 322 ? -1.273 2.537 9.446 1.00 43.72 322 GLY A N 1
ATOM 2484 C CA . GLY A 1 322 ? -0.202 3.259 8.749 1.00 43.72 322 GLY A CA 1
ATOM 2485 C C . GLY A 1 322 ? -0.364 3.250 7.215 1.00 43.72 322 GLY A C 1
ATOM 2486 O O . GLY A 1 322 ? -1.083 2.436 6.639 1.00 43.72 322 GLY A O 1
ATOM 2487 N N . TYR A 1 323 ? 0.342 4.136 6.508 1.00 39.00 323 TYR A N 1
ATOM 2488 C CA . TYR A 1 323 ? 0.217 4.288 5.044 1.00 39.00 323 TYR A CA 1
ATOM 2489 C C . TYR A 1 323 ? 0.505 2.993 4.241 1.00 39.00 323 TYR A C 1
ATOM 2491 O O . TYR A 1 323 ? -0.047 2.795 3.160 1.00 39.00 323 TYR A O 1
ATOM 2499 N N . GLY A 1 324 ? 1.297 2.058 4.785 1.00 46.00 324 GLY A N 1
ATOM 2500 C CA . GLY A 1 324 ? 1.548 0.742 4.174 1.00 46.00 324 GLY A CA 1
ATOM 2501 C C . GLY A 1 324 ? 0.358 -0.233 4.237 1.00 46.00 324 GLY A C 1
ATOM 2502 O O . GLY A 1 324 ? 0.245 -1.117 3.382 1.00 46.00 324 GLY A O 1
ATOM 2503 N N . ALA A 1 325 ? -0.563 -0.069 5.201 1.00 54.19 325 ALA A N 1
ATOM 2504 C CA . ALA A 1 325 ? -1.818 -0.828 5.226 1.00 54.19 325 ALA A CA 1
ATOM 2505 C C . ALA A 1 325 ? -2.743 -0.422 4.088 1.00 54.19 325 ALA A C 1
ATOM 2507 O O . ALA A 1 325 ? -3.398 -1.287 3.524 1.00 54.19 325 ALA A O 1
ATOM 2508 N N . VAL A 1 326 ? -2.765 0.863 3.729 1.00 57.19 326 VAL A N 1
ATOM 2509 C CA . VAL A 1 326 ? -3.624 1.380 2.658 1.00 57.19 326 VAL A CA 1
ATOM 2510 C C . VAL A 1 326 ? -3.215 0.757 1.322 1.00 57.19 326 VAL A C 1
ATOM 2512 O O . VAL A 1 326 ? -4.063 0.215 0.626 1.00 57.19 326 VAL A O 1
ATOM 2515 N N . GLY A 1 327 ? -1.915 0.719 1.001 1.00 57.75 327 GLY A N 1
ATOM 2516 C CA . GLY A 1 327 ? -1.416 0.044 -0.207 1.00 57.75 327 GLY A CA 1
ATOM 2517 C C . GLY A 1 327 ? -1.687 -1.467 -0.219 1.00 57.75 327 GLY A C 1
ATOM 2518 O O . GLY A 1 327 ? -2.122 -2.014 -1.230 1.00 57.75 327 GLY A O 1
ATOM 2519 N N . SER A 1 328 ? -1.513 -2.140 0.922 1.00 64.94 328 SER A N 1
ATOM 2520 C CA . SER A 1 328 ? -1.816 -3.576 1.058 1.00 64.94 328 SER A CA 1
ATOM 2521 C C . SER A 1 328 ? -3.317 -3.868 0.932 1.00 64.94 328 SER A C 1
ATOM 2523 O O . SER A 1 328 ? -3.705 -4.860 0.316 1.00 64.94 328 SER A O 1
ATOM 2525 N N . ALA A 1 329 ? -4.161 -2.973 1.455 1.00 70.38 329 ALA A N 1
ATOM 2526 C CA . ALA A 1 329 ? -5.609 -3.023 1.316 1.00 70.38 329 ALA A CA 1
ATOM 2527 C C . ALA A 1 329 ? -6.037 -2.840 -0.143 1.00 70.38 329 ALA A C 1
ATOM 2529 O O . ALA A 1 329 ? -6.865 -3.612 -0.611 1.00 70.38 329 ALA A O 1
ATOM 2530 N N . LYS A 1 330 ? -5.424 -1.907 -0.892 1.00 74.88 330 LYS A N 1
ATOM 2531 C CA . LYS A 1 330 ? -5.674 -1.744 -2.339 1.00 74.88 330 LYS A CA 1
ATOM 2532 C C . LYS A 1 330 ? -5.386 -3.036 -3.108 1.00 74.88 330 LYS A C 1
ATOM 2534 O O . LYS A 1 330 ? -6.247 -3.529 -3.831 1.00 74.88 330 LYS A O 1
ATOM 2539 N N . VAL A 1 331 ? -4.209 -3.634 -2.900 1.00 77.81 331 VAL A N 1
ATOM 2540 C CA . VAL A 1 331 ? -3.817 -4.889 -3.575 1.00 77.81 331 VAL A CA 1
ATOM 2541 C C . VAL A 1 331 ? -4.766 -6.038 -3.222 1.00 77.81 331 VAL A C 1
ATOM 2543 O O . VAL A 1 331 ? -5.152 -6.815 -4.096 1.00 77.81 331 VAL A O 1
ATOM 2546 N N . ALA A 1 332 ? -5.173 -6.139 -1.957 1.00 78.69 332 ALA A N 1
ATOM 2547 C CA . ALA A 1 332 ? -6.126 -7.145 -1.509 1.00 78.69 332 ALA A CA 1
ATOM 2548 C C . ALA A 1 332 ? -7.522 -6.952 -2.116 1.00 78.69 332 ALA A C 1
ATOM 2550 O O . ALA A 1 332 ? -8.102 -7.919 -2.606 1.00 78.69 332 ALA A O 1
ATOM 2551 N N . CYS A 1 333 ? -8.041 -5.720 -2.142 1.00 79.56 333 CYS A N 1
ATOM 2552 C CA . CYS A 1 333 ? -9.304 -5.401 -2.802 1.00 79.56 333 CYS A CA 1
ATOM 2553 C C . CYS A 1 333 ? -9.263 -5.789 -4.284 1.00 79.56 333 CYS A C 1
ATOM 2555 O O . CYS A 1 333 ? -10.166 -6.474 -4.756 1.00 79.56 333 CYS A O 1
ATOM 2557 N N . ASN A 1 334 ? -8.180 -5.460 -4.996 1.00 84.25 334 ASN A N 1
ATOM 2558 C CA . ASN A 1 334 ? -8.013 -5.813 -6.410 1.00 84.25 334 ASN A CA 1
ATOM 2559 C C . ASN A 1 334 ? -8.001 -7.333 -6.628 1.00 84.25 334 ASN A C 1
ATOM 2561 O O . ASN A 1 334 ? -8.644 -7.840 -7.551 1.00 84.25 334 ASN A O 1
ATOM 2565 N N . ALA A 1 335 ? -7.329 -8.080 -5.747 1.00 82.44 335 ALA A N 1
ATOM 2566 C CA . ALA A 1 335 ? -7.322 -9.539 -5.787 1.00 82.44 335 ALA A CA 1
ATOM 2567 C C . ALA A 1 335 ? -8.725 -10.136 -5.577 1.00 82.44 335 ALA A C 1
ATOM 2569 O O . ALA A 1 335 ? -9.113 -11.048 -6.309 1.00 82.44 335 ALA A O 1
ATOM 2570 N N . VAL A 1 336 ? -9.506 -9.601 -4.632 1.00 82.50 336 VAL A N 1
ATOM 2571 C CA . VAL A 1 336 ? -10.883 -10.054 -4.370 1.00 82.50 336 VAL A CA 1
ATOM 2572 C C . VAL A 1 336 ? -11.832 -9.668 -5.504 1.00 82.50 336 VAL A C 1
ATOM 2574 O O . VAL A 1 336 ? -12.655 -10.489 -5.906 1.00 82.50 336 VAL A O 1
ATOM 2577 N N . ILE A 1 337 ? -11.693 -8.475 -6.089 1.00 83.38 337 ILE A N 1
ATOM 2578 C CA . ILE A 1 337 ? -12.459 -8.072 -7.279 1.00 83.38 337 ILE A CA 1
ATOM 2579 C C . ILE A 1 337 ? -12.179 -9.039 -8.441 1.00 83.38 337 ILE A C 1
ATOM 2581 O O . ILE A 1 337 ? -13.114 -9.505 -9.096 1.00 83.38 337 ILE A O 1
ATOM 2585 N N . SER A 1 338 ? -10.912 -9.412 -8.658 1.00 82.25 338 SER A N 1
ATOM 2586 C CA . SER A 1 338 ? -10.535 -10.409 -9.670 1.00 82.25 338 SER A CA 1
ATOM 2587 C C . SER A 1 338 ? -11.113 -11.801 -9.365 1.00 82.25 338 SER A C 1
ATOM 2589 O O . SER A 1 338 ? -11.596 -12.481 -10.276 1.00 82.25 338 SER A O 1
ATOM 2591 N N . ALA A 1 339 ? -11.135 -12.206 -8.089 1.00 81.81 339 ALA A N 1
ATOM 2592 C CA . ALA A 1 339 ? -11.765 -13.446 -7.627 1.00 81.81 339 ALA A CA 1
ATOM 2593 C C . ALA A 1 339 ? -13.267 -13.475 -7.948 1.00 81.81 339 ALA A C 1
ATOM 2595 O O . ALA A 1 339 ? -13.774 -14.458 -8.490 1.00 81.81 339 ALA A O 1
ATOM 2596 N N . CYS A 1 340 ? -13.966 -12.370 -7.664 1.00 80.38 340 CYS A N 1
ATOM 2597 C CA . CYS A 1 340 ? -15.385 -12.197 -7.973 1.00 80.38 340 CYS A CA 1
ATOM 2598 C C . CYS A 1 340 ? -15.646 -12.320 -9.478 1.00 80.38 340 CYS A C 1
ATOM 2600 O O . CYS A 1 340 ? -16.631 -12.940 -9.877 1.00 80.38 340 CYS A O 1
ATOM 2602 N N . GLY A 1 341 ? -14.727 -11.817 -10.310 1.00 76.88 341 GLY A N 1
ATOM 2603 C CA . GLY A 1 341 ? -14.782 -11.983 -11.762 1.00 76.88 341 GLY A CA 1
ATOM 2604 C C . GLY A 1 341 ? -14.735 -13.453 -12.174 1.00 76.88 341 GLY A C 1
ATOM 2605 O O . GLY A 1 341 ? -15.598 -13.918 -12.914 1.00 76.88 341 GLY A O 1
ATOM 2606 N N . ARG A 1 342 ? -13.790 -14.234 -11.638 1.00 77.75 342 ARG A N 1
ATOM 2607 C CA . ARG A 1 342 ? -13.712 -15.684 -11.913 1.00 77.75 342 ARG A CA 1
ATOM 2608 C C . ARG A 1 342 ? -14.944 -16.439 -11.413 1.00 77.75 342 ARG A C 1
ATOM 2610 O O . ARG A 1 342 ? -15.411 -17.350 -12.089 1.00 77.75 342 ARG A O 1
ATOM 2617 N N . GLY A 1 343 ? -15.491 -16.016 -10.274 1.00 77.31 343 GLY A N 1
ATOM 2618 C CA . GLY A 1 343 ? -16.732 -16.531 -9.696 1.00 77.31 343 GLY A CA 1
ATOM 2619 C C . GLY A 1 343 ? -18.019 -16.081 -10.399 1.00 77.31 343 GLY A C 1
ATOM 2620 O O . GLY A 1 343 ? -19.096 -16.456 -9.943 1.00 77.31 343 GLY A O 1
ATOM 2621 N N . ARG A 1 344 ? -17.927 -15.285 -11.479 1.00 78.12 344 ARG A N 1
ATOM 2622 C CA . ARG A 1 344 ? -19.050 -14.670 -12.219 1.00 78.12 344 ARG A CA 1
ATOM 2623 C C . ARG A 1 344 ? -19.964 -13.763 -11.379 1.00 78.12 344 ARG A C 1
ATOM 2625 O O . ARG A 1 344 ? -21.081 -13.457 -11.784 1.00 78.12 344 ARG A O 1
ATOM 2632 N N . GLN A 1 345 ? -19.489 -13.280 -10.234 1.00 83.12 345 GLN A N 1
ATOM 2633 C CA . GLN A 1 345 ? -20.238 -12.410 -9.323 1.00 83.12 345 GLN A CA 1
ATOM 2634 C C . GLN A 1 345 ? -19.857 -10.938 -9.519 1.00 83.12 345 GLN A C 1
ATOM 2636 O O . GLN A 1 345 ? -19.203 -10.318 -8.676 1.00 83.12 345 GLN A O 1
ATOM 2641 N N . TRP A 1 346 ? -20.282 -10.356 -10.641 1.00 83.44 346 TRP A N 1
ATOM 2642 C CA . TRP A 1 346 ? -19.949 -8.973 -11.004 1.00 83.44 346 TRP A CA 1
ATOM 2643 C C . TRP A 1 346 ? -20.504 -7.932 -10.016 1.00 83.44 346 TRP A C 1
ATOM 2645 O O . TRP A 1 346 ? -19.832 -6.947 -9.709 1.00 83.44 346 TRP A O 1
ATOM 2655 N N . ALA A 1 347 ? -21.691 -8.175 -9.450 1.00 82.88 347 ALA A N 1
ATOM 2656 C CA . ALA A 1 347 ? -22.331 -7.268 -8.497 1.00 82.88 347 ALA A CA 1
ATOM 2657 C C . ALA A 1 347 ? -21.533 -7.121 -7.187 1.00 82.88 347 ALA A C 1
ATOM 2659 O O . ALA A 1 347 ? -21.407 -6.016 -6.659 1.00 82.88 347 ALA A O 1
ATOM 2660 N N . ALA A 1 348 ? -20.951 -8.215 -6.684 1.00 82.06 348 ALA A N 1
ATOM 2661 C CA . ALA A 1 348 ? -20.115 -8.194 -5.484 1.00 82.06 348 ALA A CA 1
ATOM 2662 C C . ALA A 1 348 ? -18.801 -7.431 -5.725 1.00 82.06 348 ALA A C 1
ATOM 2664 O O . ALA A 1 348 ? -18.410 -6.605 -4.901 1.00 82.06 348 ALA A O 1
ATOM 2665 N N . GLY A 1 349 ? -18.169 -7.639 -6.888 1.00 82.56 349 GLY A N 1
ATOM 2666 C CA . GLY A 1 349 ? -16.968 -6.900 -7.286 1.00 82.56 349 GLY A CA 1
ATOM 2667 C C . GLY A 1 349 ? -17.210 -5.392 -7.419 1.00 82.56 349 GLY A C 1
ATOM 2668 O O . GLY A 1 349 ? -16.422 -4.597 -6.911 1.00 82.56 349 GLY A O 1
ATOM 2669 N N . LEU A 1 350 ? -18.329 -4.986 -8.030 1.00 84.50 350 LEU A N 1
ATOM 2670 C CA . LEU A 1 350 ? -18.714 -3.573 -8.128 1.00 84.50 350 LEU A CA 1
ATOM 2671 C C . LEU A 1 350 ? -19.037 -2.959 -6.767 1.00 84.50 350 LEU A C 1
ATOM 2673 O O . LEU A 1 350 ? -18.624 -1.836 -6.495 1.00 84.50 350 LEU A O 1
ATOM 2677 N N . ARG A 1 351 ? -19.752 -3.682 -5.898 1.00 84.38 351 ARG A N 1
ATOM 2678 C CA . ARG A 1 351 ? -20.046 -3.216 -4.537 1.00 84.38 351 ARG A CA 1
ATOM 2679 C C . ARG A 1 351 ? -18.763 -2.929 -3.760 1.00 84.38 351 ARG A C 1
ATOM 2681 O O . ARG A 1 351 ? -18.707 -1.932 -3.046 1.00 84.38 351 ARG A O 1
ATOM 2688 N N . LEU A 1 352 ? -17.738 -3.761 -3.936 1.00 82.62 352 LEU A N 1
ATOM 2689 C CA . LEU A 1 352 ? -16.442 -3.563 -3.297 1.00 82.62 352 LEU A CA 1
ATOM 2690 C C . LEU A 1 352 ? -15.711 -2.325 -3.839 1.00 82.62 352 LEU A C 1
ATOM 2692 O O . LEU A 1 352 ? -15.161 -1.551 -3.060 1.00 82.62 352 LEU A O 1
ATOM 2696 N N . LEU A 1 353 ? -15.765 -2.084 -5.154 1.00 83.75 353 LEU A N 1
ATOM 2697 C CA . LEU A 1 353 ? -15.228 -0.858 -5.757 1.00 83.75 353 LEU A CA 1
ATOM 2698 C C . LEU A 1 353 ? -15.960 0.394 -5.244 1.00 83.75 353 LEU A C 1
ATOM 2700 O O . LEU A 1 353 ? -15.327 1.394 -4.917 1.00 83.75 353 LEU A O 1
ATOM 2704 N N . TRP A 1 354 ? -17.287 0.338 -5.117 1.00 83.00 354 TRP A N 1
ATOM 2705 C CA . TRP A 1 354 ? -18.064 1.433 -4.532 1.00 83.00 354 TRP A CA 1
ATOM 2706 C C . TRP A 1 354 ? -17.706 1.675 -3.067 1.00 83.00 354 TRP A C 1
ATOM 2708 O O . TRP A 1 354 ? -17.544 2.823 -2.668 1.00 83.00 354 TRP A O 1
ATOM 2718 N N . GLN A 1 355 ? -17.499 0.616 -2.281 1.00 79.12 355 GLN A N 1
ATOM 2719 C CA . GLN A 1 355 ? -16.997 0.744 -0.912 1.00 79.12 355 GLN A CA 1
ATOM 2720 C C . GLN A 1 355 ? -15.603 1.384 -0.862 1.00 79.12 355 GLN A C 1
ATOM 2722 O O . GLN A 1 355 ? -15.345 2.179 0.041 1.00 79.12 355 GLN A O 1
ATOM 2727 N N . MET A 1 356 ? -14.724 1.091 -1.830 1.00 77.69 356 MET A N 1
ATOM 2728 C CA . MET A 1 356 ? -13.430 1.774 -1.957 1.00 77.69 356 MET A CA 1
ATOM 2729 C C . MET A 1 356 ? -13.599 3.272 -2.229 1.00 77.69 356 MET A C 1
ATOM 2731 O O . MET A 1 356 ? -12.912 4.069 -1.601 1.00 77.69 356 MET A O 1
ATOM 2735 N N . LEU A 1 357 ? -14.542 3.657 -3.095 1.00 75.81 357 LEU A N 1
ATOM 2736 C CA . LEU A 1 357 ? -14.829 5.059 -3.420 1.00 75.81 357 LEU A CA 1
ATOM 2737 C C . LEU A 1 357 ? -15.446 5.846 -2.253 1.00 75.81 357 LEU A C 1
ATOM 2739 O O . LEU A 1 357 ? -15.182 7.037 -2.124 1.00 75.81 357 LEU A O 1
ATOM 2743 N N . THR A 1 358 ? -16.276 5.215 -1.416 1.00 70.88 358 THR A N 1
ATOM 2744 C CA . THR A 1 358 ? -17.001 5.921 -0.345 1.00 70.88 358 THR A CA 1
ATOM 2745 C C . THR A 1 358 ? -16.288 5.906 1.002 1.00 70.88 358 THR A C 1
ATOM 2747 O O . THR A 1 358 ? -16.430 6.849 1.778 1.00 70.88 358 THR A O 1
ATOM 2750 N N . CYS A 1 359 ? -15.612 4.806 1.347 1.00 61.81 359 CYS A N 1
ATOM 2751 C CA . CYS A 1 359 ? -15.140 4.554 2.716 1.00 61.81 359 CYS A CA 1
ATOM 2752 C C . CYS A 1 359 ? -13.806 3.789 2.784 1.00 61.81 359 CYS A C 1
ATOM 2754 O O . CYS A 1 359 ? -13.404 3.373 3.871 1.00 61.81 359 CYS A O 1
ATOM 2756 N N . GLY A 1 360 ? -13.154 3.541 1.647 1.00 63.22 360 GLY A N 1
ATOM 2757 C CA . GLY A 1 360 ? -11.992 2.665 1.550 1.00 63.22 360 GLY A CA 1
ATOM 2758 C C . GLY A 1 360 ? -10.761 3.352 0.959 1.00 63.22 360 GLY A C 1
ATOM 2759 O O . GLY A 1 360 ? -10.694 4.577 0.890 1.00 63.22 360 GLY A O 1
ATOM 2760 N N . PRO A 1 361 ? -9.734 2.572 0.584 1.00 68.19 361 PRO A N 1
ATOM 2761 C CA . PRO A 1 361 ? -8.520 3.136 0.020 1.00 68.19 361 PRO A CA 1
ATOM 2762 C C . PRO A 1 361 ? -8.777 3.658 -1.403 1.00 68.19 361 PRO A C 1
ATOM 2764 O O . PRO A 1 361 ? -9.443 2.983 -2.185 1.00 68.19 361 PRO A O 1
ATOM 2767 N N . GLU A 1 362 ? -8.206 4.822 -1.746 1.00 71.56 362 GLU A N 1
ATOM 2768 C CA . GLU A 1 362 ? -8.410 5.463 -3.057 1.00 71.56 362 GLU A CA 1
ATOM 2769 C C . GLU A 1 362 ? -8.111 4.489 -4.214 1.00 71.56 362 GLU A C 1
ATOM 2771 O O . GLU A 1 362 ? -6.981 3.980 -4.293 1.00 71.56 362 GLU A O 1
ATOM 2776 N N . PRO A 1 363 ? -9.088 4.197 -5.091 1.00 78.69 363 PRO A N 1
ATOM 2777 C CA . PRO A 1 363 ? -8.888 3.276 -6.200 1.00 78.69 363 PRO A CA 1
ATOM 2778 C C . PRO A 1 363 ? -7.911 3.855 -7.227 1.00 78.69 363 PRO A C 1
ATOM 2780 O O . PRO A 1 363 ? -7.858 5.060 -7.447 1.00 78.69 363 PRO A O 1
ATOM 2783 N N . ASP A 1 364 ? -7.145 2.976 -7.865 1.00 79.25 364 ASP A N 1
ATOM 2784 C CA . ASP A 1 364 ? -6.238 3.281 -8.975 1.00 79.25 364 ASP A CA 1
ATOM 2785 C C . ASP A 1 364 ? -6.765 2.685 -10.294 1.00 79.25 364 ASP A C 1
ATOM 2787 O O . ASP A 1 364 ? -7.772 1.969 -10.314 1.00 79.25 364 ASP A O 1
ATOM 2791 N N . CYS A 1 365 ? -6.076 2.935 -11.413 1.00 77.62 365 CYS A N 1
ATOM 2792 C CA . CYS A 1 365 ? -6.468 2.383 -12.715 1.00 77.62 365 CYS A CA 1
ATOM 2793 C C . CYS A 1 365 ? -6.570 0.845 -12.694 1.00 77.62 365 CYS A C 1
ATOM 2795 O O . CYS A 1 365 ? -7.449 0.275 -13.331 1.00 77.62 365 CYS A O 1
ATOM 2797 N N . ILE A 1 366 ? -5.739 0.157 -11.900 1.00 80.38 366 ILE A N 1
ATOM 2798 C CA . ILE A 1 366 ? -5.757 -1.310 -11.759 1.00 80.38 366 ILE A CA 1
ATOM 2799 C C . ILE A 1 366 ? -7.047 -1.788 -11.074 1.00 80.38 366 ILE A C 1
ATOM 2801 O O . ILE A 1 366 ? -7.616 -2.810 -11.473 1.00 80.38 366 ILE A O 1
ATOM 2805 N N . SER A 1 367 ? -7.527 -1.047 -10.075 1.00 81.12 367 SER A N 1
ATOM 2806 C CA . SER A 1 367 ? -8.778 -1.315 -9.357 1.00 81.12 367 SER A CA 1
ATOM 2807 C C . SER A 1 367 ? -9.979 -1.237 -10.305 1.00 81.12 367 SER A C 1
ATOM 2809 O O . SER A 1 367 ? -10.801 -2.157 -10.357 1.00 81.12 367 SER A O 1
ATOM 2811 N N . PHE A 1 368 ? -10.032 -0.184 -11.129 1.00 82.25 368 PHE A N 1
ATOM 2812 C CA . PHE A 1 368 ? -11.058 -0.020 -12.162 1.00 82.25 368 PHE A CA 1
ATOM 2813 C C . PHE A 1 368 ? -10.964 -1.101 -13.245 1.00 82.25 368 PHE A C 1
ATOM 2815 O O . PHE A 1 368 ? -11.983 -1.697 -13.594 1.00 82.25 368 PHE A O 1
ATOM 2822 N N . ASN A 1 369 ? -9.759 -1.426 -13.722 1.00 84.25 369 ASN A N 1
ATOM 2823 C CA . ASN A 1 369 ? -9.540 -2.471 -14.728 1.00 84.25 369 ASN A CA 1
ATOM 2824 C C . ASN A 1 369 ? -10.016 -3.838 -14.233 1.00 84.25 369 ASN A C 1
ATOM 2826 O O . ASN A 1 369 ? -10.741 -4.539 -14.937 1.00 84.25 369 ASN A O 1
ATOM 2830 N N . SER A 1 370 ? -9.694 -4.175 -12.982 1.00 83.56 370 SER A N 1
ATOM 2831 C CA . SER A 1 370 ? -10.126 -5.421 -12.344 1.00 83.56 370 SER A CA 1
ATOM 2832 C C . SER A 1 370 ? -11.651 -5.496 -12.215 1.00 83.56 370 SER A C 1
ATOM 2834 O O . SER A 1 370 ? -12.240 -6.553 -12.443 1.00 83.56 370 SER A O 1
ATOM 2836 N N . ALA A 1 371 ? -12.311 -4.380 -11.889 1.00 83.50 371 ALA A N 1
ATOM 2837 C CA . ALA A 1 371 ? -13.769 -4.311 -11.807 1.00 83.50 371 ALA A CA 1
ATOM 2838 C C . ALA A 1 371 ? -14.440 -4.399 -13.188 1.00 83.50 371 ALA A C 1
ATOM 2840 O O . ALA A 1 371 ? -15.461 -5.073 -13.333 1.00 83.50 371 ALA A O 1
ATOM 2841 N N . MET A 1 372 ? -13.850 -3.785 -14.216 1.00 81.69 372 MET A N 1
ATOM 2842 C CA . MET A 1 372 ? -14.304 -3.909 -15.604 1.00 81.69 372 MET A CA 1
ATOM 2843 C C . MET A 1 372 ? -14.144 -5.342 -16.128 1.00 81.69 372 MET A C 1
ATOM 2845 O O . MET A 1 372 ? -15.076 -5.882 -16.721 1.00 81.69 372 MET A O 1
ATOM 2849 N N . ASP A 1 373 ? -13.022 -6.006 -15.838 1.00 77.38 373 ASP A N 1
ATOM 2850 C CA . ASP A 1 373 ? -12.818 -7.426 -16.157 1.00 77.38 373 ASP A CA 1
ATOM 2851 C C . ASP A 1 373 ? -13.792 -8.340 -15.390 1.00 77.38 373 ASP A C 1
ATOM 2853 O O . ASP A 1 373 ? -14.255 -9.350 -15.922 1.00 77.38 373 ASP A O 1
ATOM 2857 N N . CYS A 1 374 ? -14.162 -7.975 -14.160 1.00 80.94 374 CYS A N 1
ATOM 2858 C CA . CYS A 1 374 ? -15.201 -8.663 -13.394 1.00 80.94 374 CYS A CA 1
ATOM 2859 C C . CYS A 1 374 ? -16.581 -8.523 -14.060 1.00 80.94 374 CYS A C 1
ATOM 2861 O O . CYS A 1 374 ? -17.288 -9.517 -14.240 1.00 80.94 374 CYS A O 1
ATOM 2863 N N . CYS A 1 375 ? -16.925 -7.322 -14.535 1.00 77.06 375 CYS A N 1
ATOM 2864 C CA . CYS A 1 375 ? -18.127 -7.086 -15.339 1.00 77.06 375 CYS A CA 1
ATOM 2865 C C . CYS A 1 375 ? -18.095 -7.857 -16.668 1.00 77.06 375 CYS A C 1
ATOM 2867 O O . CYS A 1 375 ? -19.128 -8.336 -17.119 1.00 77.06 375 CYS A O 1
ATOM 2869 N N . ALA A 1 376 ? -16.916 -8.040 -17.269 1.00 70.62 376 ALA A N 1
ATOM 2870 C CA . ALA A 1 376 ? -16.735 -8.858 -18.468 1.00 70.62 376 ALA A CA 1
ATOM 2871 C C . ALA A 1 376 ? -16.950 -10.362 -18.227 1.00 70.62 376 ALA A C 1
ATOM 2873 O O . ALA A 1 376 ? -17.112 -11.135 -19.175 1.00 70.62 376 ALA A O 1
ATOM 2874 N N . ALA A 1 377 ? -16.873 -10.821 -16.979 1.00 68.75 377 ALA A N 1
ATOM 2875 C CA . ALA A 1 377 ? -17.000 -12.227 -16.617 1.00 68.75 377 ALA A CA 1
ATOM 2876 C C . ALA A 1 377 ? -18.412 -12.633 -16.158 1.00 68.75 377 ALA A C 1
ATOM 2878 O O . ALA A 1 377 ? -18.688 -13.832 -16.116 1.00 68.75 377 ALA A O 1
ATOM 2879 N N . GLY A 1 378 ? -19.277 -11.664 -15.845 1.00 64.94 378 GLY A N 1
ATOM 2880 C CA . GLY A 1 378 ? -20.660 -11.873 -15.409 1.00 64.94 378 GLY A CA 1
ATOM 2881 C C . GLY A 1 378 ? -21.641 -12.256 -16.523 1.00 64.94 378 GLY A C 1
ATOM 2882 O O . GLY A 1 378 ? -21.280 -12.292 -17.699 1.00 64.94 378 GLY A O 1
ATOM 2883 N N . ASP A 1 379 ? -22.887 -12.539 -16.130 1.00 64.00 379 ASP A N 1
ATOM 2884 C CA . ASP A 1 379 ? -23.996 -12.824 -17.049 1.00 64.00 379 ASP A CA 1
ATOM 2885 C C . ASP A 1 379 ? -24.434 -11.579 -17.853 1.00 64.00 379 ASP A C 1
ATOM 2887 O O . ASP A 1 379 ? -24.115 -10.435 -17.506 1.00 64.00 379 ASP A O 1
ATOM 2891 N N . SER A 1 380 ? -25.167 -11.824 -18.945 1.00 58.19 380 SER A N 1
ATOM 2892 C CA . SER A 1 380 ? -25.574 -10.850 -19.968 1.00 58.19 380 SER A CA 1
ATOM 2893 C C . SER A 1 380 ? -26.123 -9.546 -19.369 1.00 58.19 380 SER A C 1
ATOM 2895 O O . SER A 1 380 ? -27.172 -9.547 -18.725 1.00 58.19 380 SER A O 1
ATOM 2897 N N . GLY A 1 381 ? -25.422 -8.428 -19.602 1.00 65.88 381 GLY A N 1
ATOM 2898 C CA . GLY A 1 381 ? -25.850 -7.074 -19.204 1.00 65.88 381 GLY A CA 1
ATOM 2899 C C . GLY A 1 381 ? -24.912 -6.325 -18.246 1.00 65.88 381 GLY A C 1
ATOM 2900 O O . GLY A 1 381 ? -24.994 -5.100 -18.141 1.00 65.88 381 GLY A O 1
ATOM 2901 N N . ALA A 1 382 ? -23.953 -7.005 -17.606 1.00 70.56 382 ALA A N 1
ATOM 2902 C CA . ALA A 1 382 ? -22.965 -6.363 -16.721 1.00 70.56 382 ALA A CA 1
ATOM 2903 C C . ALA A 1 382 ? -22.035 -5.365 -17.452 1.00 70.56 382 ALA A C 1
ATOM 2905 O O . ALA A 1 382 ? -21.395 -4.506 -16.841 1.00 70.56 382 ALA A O 1
ATOM 2906 N N . TRP A 1 383 ? -21.997 -5.422 -18.781 1.00 73.44 383 TRP A N 1
ATOM 2907 C CA . TRP A 1 383 ? -21.204 -4.547 -19.633 1.00 73.44 383 TRP A CA 1
ATOM 2908 C C . TRP A 1 383 ? -21.548 -3.059 -19.557 1.00 73.44 383 TRP A C 1
ATOM 2910 O O . TRP A 1 383 ? -20.692 -2.226 -19.874 1.00 73.44 383 TRP A O 1
ATOM 2920 N N . ILE A 1 384 ? -22.784 -2.715 -19.174 1.00 79.00 384 ILE A N 1
ATOM 2921 C CA . ILE A 1 384 ? -23.246 -1.320 -19.039 1.00 79.00 384 ILE A CA 1
ATOM 2922 C C . ILE A 1 384 ? -22.441 -0.636 -17.945 1.00 79.00 384 ILE A C 1
ATOM 2924 O O . ILE A 1 384 ? -21.936 0.469 -18.137 1.00 79.00 384 ILE A O 1
ATOM 2928 N N . TRP A 1 385 ? -22.219 -1.349 -16.844 1.00 81.06 385 TRP A N 1
ATOM 2929 C CA . TRP A 1 385 ? -21.404 -0.872 -15.740 1.00 81.06 385 TRP A CA 1
ATOM 2930 C C . TRP A 1 385 ? -19.943 -0.706 -16.139 1.00 81.06 385 TRP A C 1
ATOM 2932 O O . TRP A 1 385 ? -19.342 0.298 -15.779 1.00 81.06 385 TRP A O 1
ATOM 2942 N N . SER A 1 386 ? -19.389 -1.600 -16.964 1.00 80.44 386 SER A N 1
ATOM 2943 C CA . SER A 1 386 ? -18.024 -1.425 -17.479 1.00 80.44 386 SER A CA 1
ATOM 2944 C C . SER A 1 386 ? -17.858 -0.137 -18.300 1.00 80.44 386 SER A C 1
ATOM 2946 O O . SER A 1 386 ? -16.815 0.505 -18.202 1.00 80.44 386 SER A O 1
ATOM 2948 N N . LEU A 1 387 ? -18.866 0.266 -19.083 1.00 77.06 387 LEU A N 1
ATOM 2949 C CA . LEU A 1 387 ? -18.840 1.536 -19.821 1.00 77.06 387 LEU A CA 1
ATOM 2950 C C . LEU A 1 387 ? -19.040 2.744 -18.917 1.00 77.06 387 LEU A C 1
ATOM 2952 O O . LEU A 1 387 ? -18.352 3.748 -19.079 1.00 77.06 387 LEU A O 1
ATOM 2956 N N . ALA A 1 388 ? -19.980 2.649 -17.977 1.00 81.06 388 ALA A N 1
ATOM 2957 C CA . ALA A 1 388 ? -20.226 3.709 -17.012 1.00 81.06 388 ALA A CA 1
ATOM 2958 C C . ALA A 1 388 ? -18.960 3.991 -16.188 1.00 81.06 388 ALA A C 1
ATOM 2960 O O . ALA A 1 388 ? -18.600 5.155 -15.992 1.00 81.06 388 ALA A O 1
ATOM 2961 N N . LEU A 1 389 ? -18.242 2.936 -15.787 1.00 83.12 389 LEU A N 1
ATOM 2962 C CA . LEU A 1 389 ? -16.965 3.043 -15.091 1.00 83.12 389 LEU A CA 1
ATOM 2963 C C . LEU A 1 389 ? -15.914 3.775 -15.931 1.00 83.12 389 LEU A C 1
ATOM 2965 O O . LEU A 1 389 ? -15.322 4.728 -15.435 1.00 83.12 389 LEU A O 1
ATOM 2969 N N . LEU A 1 390 ? -15.732 3.389 -17.197 1.00 80.88 390 LEU A N 1
ATOM 2970 C CA . LEU A 1 390 ? -14.743 4.001 -18.090 1.00 80.88 390 LEU A CA 1
ATOM 2971 C C . LEU A 1 390 ? -15.072 5.464 -18.442 1.00 80.88 390 LEU A C 1
ATOM 2973 O O . LEU A 1 390 ? -14.182 6.307 -18.472 1.00 80.88 390 LEU A O 1
ATOM 2977 N N . GLY A 1 391 ? -16.340 5.760 -18.738 1.00 75.25 391 GLY A N 1
ATOM 2978 C CA . GLY A 1 391 ? -16.751 7.047 -19.307 1.00 75.25 391 GLY A CA 1
ATOM 2979 C C . GLY A 1 391 ? -17.135 8.119 -18.288 1.00 75.25 391 GLY A C 1
ATOM 2980 O O . GLY A 1 391 ? -16.996 9.301 -18.585 1.00 75.25 391 GLY A O 1
ATOM 2981 N N . SER A 1 392 ? -17.627 7.733 -17.107 1.00 75.94 392 SER A N 1
ATOM 2982 C CA . SER A 1 392 ? -18.154 8.691 -16.120 1.00 75.94 392 SER A CA 1
ATOM 2983 C C . SER A 1 392 ? -17.460 8.602 -14.766 1.00 75.94 392 SER A C 1
ATOM 2985 O O . SER A 1 392 ? -17.029 9.624 -14.237 1.00 75.94 392 SER A O 1
ATOM 2987 N N . VAL A 1 393 ? -17.282 7.394 -14.224 1.00 78.06 393 VAL A N 1
ATOM 2988 C CA . VAL A 1 393 ? -16.796 7.228 -12.847 1.00 78.06 393 VAL A CA 1
ATOM 2989 C C . VAL A 1 393 ? -15.283 7.433 -12.755 1.00 78.06 393 VAL A C 1
ATOM 2991 O O . VAL A 1 393 ? -14.827 8.189 -11.902 1.00 78.06 393 VAL A O 1
ATOM 2994 N N . MET A 1 394 ? -14.498 6.833 -13.652 1.00 80.75 394 MET A N 1
ATOM 2995 C CA . MET A 1 394 ? -13.035 6.942 -13.635 1.00 80.75 394 MET A CA 1
ATOM 2996 C C . MET A 1 394 ? -12.535 8.388 -13.853 1.00 80.75 394 MET A C 1
ATOM 2998 O O . MET A 1 394 ? -11.728 8.846 -13.042 1.00 80.75 394 MET A O 1
ATOM 3002 N N . PRO A 1 395 ? -13.076 9.171 -14.814 1.00 78.56 395 PRO A N 1
ATOM 3003 C CA . PRO A 1 395 ? -12.735 10.590 -14.941 1.00 78.56 395 PRO A CA 1
ATOM 3004 C C . PRO A 1 395 ? -13.188 11.434 -13.741 1.00 78.56 395 PRO A C 1
ATOM 3006 O O . PRO A 1 395 ? -12.471 12.344 -13.332 1.00 78.56 395 PRO A O 1
ATOM 3009 N N . SER A 1 396 ? -14.347 11.126 -13.140 1.00 74.38 396 SER A N 1
ATOM 3010 C CA . SER A 1 396 ? -14.830 11.836 -11.941 1.00 74.38 396 SER A CA 1
ATOM 3011 C C . SER A 1 396 ? -13.969 11.582 -10.699 1.00 74.38 396 SER A C 1
ATOM 3013 O O . SER A 1 396 ? -13.897 12.435 -9.819 1.00 74.38 396 SER A O 1
ATOM 3015 N N . ALA A 1 397 ? -13.268 10.446 -10.659 1.00 69.81 397 ALA A N 1
ATOM 3016 C CA . ALA A 1 397 ? -12.274 10.120 -9.642 1.00 69.81 397 ALA A CA 1
ATOM 3017 C C . ALA A 1 397 ? -10.888 10.744 -9.927 1.00 69.81 397 ALA A C 1
ATOM 3019 O O . ALA A 1 397 ? -9.937 10.464 -9.203 1.00 69.81 397 ALA A O 1
ATOM 3020 N N . GLY A 1 398 ? -10.748 11.571 -10.974 1.00 71.75 398 GLY A N 1
ATOM 3021 C CA . GLY A 1 398 ? -9.492 12.238 -11.338 1.00 71.75 398 GLY A CA 1
ATOM 3022 C C . GLY A 1 398 ? -8.477 11.347 -12.064 1.00 71.75 398 GLY A C 1
ATOM 3023 O O . GLY A 1 398 ? -7.332 11.755 -12.247 1.00 71.75 398 GLY A O 1
ATOM 3024 N N . LEU A 1 399 ? -8.874 10.144 -12.493 1.00 77.94 399 LEU A N 1
ATOM 3025 C CA . LEU A 1 399 ? -7.995 9.187 -13.168 1.00 77.94 399 LEU A CA 1
ATOM 3026 C C . LEU A 1 399 ? -8.191 9.227 -14.685 1.00 77.94 399 LEU A C 1
ATOM 3028 O O . LEU A 1 399 ? -9.315 9.212 -15.187 1.00 77.94 399 LEU A O 1
ATOM 3032 N N . GLN A 1 400 ? -7.080 9.228 -15.422 1.00 75.31 400 GLN A N 1
ATOM 3033 C CA . GLN A 1 400 ? -7.095 9.124 -16.880 1.00 75.31 400 GLN A CA 1
ATOM 3034 C C . GLN A 1 400 ? -7.154 7.648 -17.304 1.00 75.31 400 GLN A C 1
ATOM 3036 O O . GLN A 1 400 ? -6.324 6.859 -16.841 1.00 75.31 400 GLN A O 1
ATOM 3041 N N . PRO A 1 401 ? -8.098 7.255 -18.180 1.00 74.31 401 PRO A N 1
ATOM 3042 C CA . PRO A 1 401 ? -8.166 5.895 -18.698 1.00 74.31 401 PRO A CA 1
ATOM 3043 C C . PRO A 1 401 ? -6.889 5.515 -19.453 1.00 74.31 401 PRO A C 1
ATOM 3045 O O . PRO A 1 401 ? -6.462 6.216 -20.371 1.00 74.31 401 PRO A O 1
ATOM 3048 N N . ASP A 1 402 ? -6.298 4.377 -19.094 1.00 72.38 402 ASP A N 1
ATOM 3049 C CA . ASP A 1 402 ? -5.124 3.827 -19.771 1.00 72.38 402 ASP A CA 1
ATOM 3050 C C . ASP A 1 402 ? -5.513 2.807 -20.859 1.00 72.38 402 ASP A C 1
ATOM 3052 O O . ASP A 1 402 ? -6.673 2.412 -21.011 1.00 72.38 402 ASP A O 1
ATOM 3056 N N . GLY A 1 403 ? -4.536 2.352 -21.651 1.00 65.75 403 GLY A N 1
ATOM 3057 C CA . GLY A 1 403 ? -4.791 1.371 -22.713 1.00 65.75 403 GLY A CA 1
ATOM 3058 C C . GLY A 1 403 ? -5.355 0.040 -22.198 1.00 65.75 403 GLY A C 1
ATOM 3059 O O . GLY A 1 403 ? -6.079 -0.640 -22.926 1.00 65.75 403 GLY A O 1
ATOM 3060 N N . PHE A 1 404 ? -5.080 -0.308 -20.937 1.00 69.56 404 PHE A N 1
ATOM 3061 C CA . PHE A 1 404 ? -5.663 -1.471 -20.271 1.00 69.56 404 PHE A CA 1
ATOM 3062 C C . PHE A 1 404 ? -7.132 -1.245 -19.893 1.00 69.56 404 PHE A C 1
ATOM 3064 O O . PHE A 1 404 ? -7.936 -2.153 -20.083 1.00 69.56 404 PHE A O 1
ATOM 3071 N N . SER A 1 405 ? -7.506 -0.035 -19.473 1.00 69.69 405 SER A N 1
ATOM 3072 C CA . SER A 1 405 ? -8.886 0.369 -19.171 1.00 69.69 405 SER A CA 1
ATOM 3073 C C . SER A 1 405 ? -9.791 0.186 -20.380 1.00 69.69 405 SER A C 1
ATOM 3075 O O . SER A 1 405 ? -10.835 -0.470 -20.306 1.00 69.69 405 SER A O 1
ATOM 3077 N N . TYR A 1 406 ? -9.343 0.684 -21.535 1.00 70.88 406 TYR A N 1
ATOM 3078 C CA . TYR A 1 406 ? -10.042 0.476 -22.799 1.00 70.88 406 TYR A CA 1
ATOM 3079 C C . TYR A 1 406 ? -10.084 -1.007 -23.192 1.00 70.88 406 TYR A C 1
ATOM 3081 O O . TYR A 1 406 ? -11.127 -1.491 -23.629 1.00 70.88 406 TYR A O 1
ATOM 3089 N N . ALA A 1 407 ? -8.998 -1.762 -22.994 1.00 68.25 407 ALA A N 1
ATOM 3090 C CA . ALA A 1 407 ? -8.956 -3.189 -23.313 1.00 68.25 407 ALA A CA 1
ATOM 3091 C C . ALA A 1 407 ? -9.917 -4.035 -22.453 1.00 68.25 407 ALA A C 1
ATOM 3093 O O . ALA A 1 407 ? -10.598 -4.909 -22.993 1.00 68.25 407 ALA A O 1
ATOM 3094 N N . SER A 1 408 ? -10.017 -3.777 -21.145 1.00 72.88 408 SER A N 1
ATOM 3095 C CA . SER A 1 408 ? -10.943 -4.482 -20.244 1.00 72.88 408 SER A CA 1
ATOM 3096 C C . SER A 1 408 ? -12.408 -4.171 -20.589 1.00 72.88 408 SER A C 1
ATOM 3098 O O . SER A 1 408 ? -13.232 -5.086 -20.655 1.00 72.88 408 SER A O 1
ATOM 3100 N N . ALA A 1 409 ? -12.732 -2.919 -20.938 1.00 72.25 409 ALA A N 1
ATOM 3101 C CA . ALA A 1 409 ? -14.069 -2.544 -21.413 1.00 72.25 409 ALA A CA 1
ATOM 3102 C C . ALA A 1 409 ? -14.430 -3.195 -22.763 1.00 72.25 409 ALA A C 1
ATOM 3104 O O . ALA A 1 409 ? -15.542 -3.703 -22.951 1.00 72.25 409 ALA A O 1
ATOM 3105 N N . ILE A 1 410 ? -13.470 -3.240 -23.693 1.00 70.69 410 ILE A N 1
ATOM 3106 C CA . ILE A 1 410 ? -13.605 -3.925 -24.987 1.00 70.69 410 ILE A CA 1
ATOM 3107 C C . ILE A 1 410 ? -13.707 -5.448 -24.806 1.00 70.69 410 ILE A C 1
ATOM 3109 O O . ILE A 1 410 ? -14.335 -6.111 -25.626 1.00 70.69 410 ILE A O 1
ATOM 3113 N N . ARG A 1 411 ? -13.138 -6.038 -23.750 1.00 67.31 411 ARG A N 1
ATOM 3114 C CA . ARG A 1 411 ? -13.290 -7.470 -23.452 1.00 67.31 411 ARG A CA 1
ATOM 3115 C C . ARG A 1 411 ? -14.706 -7.806 -22.987 1.00 67.31 411 ARG A C 1
ATOM 3117 O O . ARG A 1 411 ? -15.241 -8.812 -23.454 1.00 67.31 411 ARG A O 1
ATOM 3124 N N . ALA A 1 412 ? -15.318 -6.962 -22.147 1.00 66.06 412 ALA A N 1
ATOM 3125 C CA . ALA A 1 412 ? -16.705 -7.119 -21.685 1.00 66.06 412 ALA A CA 1
ATOM 3126 C C . ALA A 1 412 ? -17.684 -7.200 -22.867 1.00 66.06 412 ALA A C 1
ATOM 3128 O O . ALA A 1 412 ? -18.300 -8.236 -23.087 1.00 66.06 412 ALA A O 1
ATOM 3129 N N . ARG A 1 413 ? -17.667 -6.164 -23.715 1.00 65.31 413 ARG A N 1
ATOM 3130 C CA . ARG A 1 413 ? -17.482 -6.327 -25.165 1.00 65.31 413 ARG A CA 1
ATOM 3131 C C . ARG A 1 413 ? -17.899 -7.605 -25.885 1.00 65.31 413 ARG A C 1
ATOM 3133 O O . ARG A 1 413 ? -19.025 -7.817 -26.325 1.00 65.31 413 ARG A O 1
ATOM 3140 N N . SER A 1 414 ? -16.840 -8.378 -26.111 1.00 57.94 414 SER A N 1
ATOM 3141 C CA . SER A 1 414 ? -16.746 -9.514 -27.016 1.00 57.94 414 SER A CA 1
ATOM 3142 C C . SER A 1 414 ? -17.774 -10.604 -26.770 1.00 57.94 414 SER A C 1
ATOM 3144 O O . SER A 1 414 ? -18.120 -11.320 -27.704 1.00 57.94 414 SER A O 1
ATOM 3146 N N . LYS A 1 415 ? -18.247 -10.747 -25.530 1.00 56.75 415 LYS A N 1
ATOM 3147 C CA . LYS A 1 415 ? -19.144 -11.837 -25.155 1.00 56.75 415 LYS A CA 1
ATOM 3148 C C . LYS A 1 415 ? -20.588 -11.597 -25.582 1.00 56.75 415 LYS A C 1
ATOM 3150 O O . LYS A 1 415 ? -21.275 -12.564 -25.886 1.00 56.75 415 LYS A O 1
ATOM 3155 N N . ASP A 1 416 ? -21.009 -10.336 -25.688 1.00 53.66 416 ASP A N 1
ATOM 3156 C CA . ASP A 1 416 ? -22.408 -9.963 -25.941 1.00 53.66 416 ASP A CA 1
ATOM 3157 C C . ASP A 1 416 ? -22.694 -9.587 -27.409 1.00 53.66 416 ASP A C 1
ATOM 3159 O O . ASP A 1 416 ? -23.737 -9.027 -27.725 1.00 53.66 416 ASP A O 1
ATOM 3163 N N . SER A 1 417 ? -21.790 -9.917 -28.340 1.00 56.44 417 SER A N 1
ATOM 3164 C CA . SER A 1 417 ? -21.965 -9.782 -29.805 1.00 56.44 417 SER A CA 1
ATOM 3165 C C . SER A 1 417 ? -22.236 -8.366 -30.366 1.00 56.44 417 SER A C 1
ATOM 3167 O O . SER A 1 417 ? -22.360 -8.202 -31.581 1.00 56.44 417 SER A O 1
ATOM 3169 N N . GLU A 1 418 ? -22.235 -7.313 -29.543 1.00 56.75 418 GLU A N 1
ATOM 3170 C CA . GLU A 1 418 ? -22.383 -5.917 -29.987 1.00 56.75 418 GLU A CA 1
ATOM 3171 C C . GLU A 1 418 ? -21.036 -5.264 -30.359 1.00 56.75 418 GLU A C 1
ATOM 3173 O O . GLU A 1 418 ? -20.438 -4.494 -29.604 1.00 56.75 418 GLU A O 1
ATOM 3178 N N . TRP A 1 419 ? -20.544 -5.547 -31.566 1.00 54.78 419 TRP A N 1
ATOM 3179 C CA . TRP A 1 419 ? -19.247 -5.054 -32.050 1.00 54.78 419 TRP A CA 1
ATOM 3180 C C . TRP A 1 419 ? -19.210 -3.539 -32.327 1.00 54.78 419 TRP A C 1
ATOM 3182 O O . TRP A 1 419 ? -18.161 -2.918 -32.166 1.00 54.78 419 TRP A O 1
ATOM 3192 N N . ALA A 1 420 ? -20.334 -2.916 -32.697 1.00 55.78 420 ALA A N 1
ATOM 3193 C CA . ALA A 1 420 ? -20.383 -1.517 -33.140 1.00 55.78 420 ALA A CA 1
ATOM 3194 C C . ALA A 1 420 ? -19.982 -0.496 -32.053 1.00 55.78 420 ALA A C 1
ATOM 3196 O O . ALA A 1 420 ? -19.360 0.525 -32.355 1.00 55.78 420 ALA A O 1
ATOM 3197 N N . GLN A 1 421 ? -20.295 -0.762 -30.781 1.00 61.41 421 GLN A N 1
ATOM 3198 C CA . GLN A 1 421 ? -19.887 0.110 -29.671 1.00 61.41 421 GLN A CA 1
ATOM 3199 C C . GLN A 1 421 ? -18.394 -0.038 -29.342 1.00 61.41 421 GLN A C 1
ATOM 3201 O O . GLN A 1 421 ? -17.745 0.956 -29.023 1.00 61.41 421 GLN A O 1
ATOM 3206 N N . SER A 1 422 ? -17.817 -1.233 -29.509 1.00 57.09 422 SER A N 1
ATOM 3207 C CA . SER A 1 422 ? -16.372 -1.464 -29.349 1.00 57.09 422 SER A CA 1
ATOM 3208 C C . SER A 1 422 ? -15.545 -0.629 -30.329 1.00 57.09 422 SER A C 1
ATOM 3210 O O . SER A 1 422 ? -14.488 -0.115 -29.971 1.00 57.09 422 SER A O 1
ATOM 3212 N N . VAL A 1 423 ? -16.055 -0.424 -31.548 1.00 55.28 423 VAL A N 1
ATOM 3213 C CA . VAL A 1 423 ? -15.432 0.456 -32.554 1.00 55.28 423 VAL A CA 1
ATOM 3214 C C . VAL A 1 423 ? -15.458 1.918 -32.112 1.00 55.28 423 VAL A C 1
ATOM 3216 O O . VAL A 1 423 ? -14.463 2.627 -32.254 1.00 55.28 423 VAL A O 1
ATOM 3219 N N . ARG A 1 424 ? -16.571 2.373 -31.522 1.00 64.81 424 ARG A N 1
ATOM 3220 C CA . ARG A 1 424 ? -16.678 3.736 -30.975 1.00 64.81 424 ARG A CA 1
ATOM 3221 C C . ARG A 1 424 ? -15.713 3.960 -29.807 1.00 64.81 424 ARG A C 1
ATOM 3223 O O . ARG A 1 424 ? -15.121 5.030 -29.730 1.00 64.81 424 ARG A O 1
ATOM 3230 N N . LEU A 1 425 ? -15.502 2.952 -28.956 1.00 66.25 425 LEU A N 1
ATOM 3231 C CA . LEU A 1 425 ? -14.533 3.014 -27.852 1.00 66.25 425 LEU A CA 1
ATOM 3232 C C . LEU A 1 425 ? -13.079 3.076 -28.332 1.00 66.25 425 LEU A C 1
ATOM 3234 O O . LEU A 1 425 ? -12.262 3.781 -27.747 1.00 66.25 425 LEU A O 1
ATOM 3238 N N . LEU A 1 426 ? -12.745 2.373 -29.415 1.00 61.88 426 LEU A N 1
ATOM 3239 C CA . LEU A 1 426 ? -11.423 2.483 -30.040 1.00 61.88 426 LEU A CA 1
ATOM 3240 C C . LEU A 1 426 ? -11.206 3.861 -30.674 1.00 61.88 426 LEU A C 1
ATOM 3242 O O . LEU A 1 426 ? -10.118 4.430 -30.569 1.00 61.88 426 LEU A O 1
ATOM 3246 N N . ALA A 1 427 ? -12.248 4.435 -31.278 1.00 61.19 427 ALA A N 1
ATOM 3247 C CA . ALA A 1 427 ? -12.200 5.801 -31.786 1.00 61.19 427 ALA A CA 1
ATOM 3248 C C . ALA A 1 427 ? -12.024 6.830 -30.652 1.00 61.19 427 ALA A C 1
ATOM 3250 O O . ALA A 1 427 ? -11.209 7.744 -30.786 1.00 61.19 427 ALA A O 1
ATOM 3251 N N . SER A 1 428 ? -12.710 6.660 -29.512 1.00 65.94 428 SER A N 1
ATOM 3252 C CA . SER A 1 428 ? -12.524 7.531 -28.341 1.00 65.94 428 SER A CA 1
ATOM 3253 C C . SER A 1 428 ? -11.146 7.363 -27.696 1.00 65.94 428 SER A C 1
ATOM 3255 O O . SER A 1 428 ? -10.545 8.355 -27.297 1.00 65.94 428 SER A O 1
ATOM 3257 N N . MET A 1 429 ? -10.595 6.142 -27.673 1.00 65.94 429 MET A N 1
ATOM 3258 C CA . MET A 1 429 ? -9.229 5.874 -27.208 1.00 65.94 429 MET A CA 1
ATOM 3259 C C . MET A 1 429 ? -8.193 6.669 -28.021 1.00 65.94 429 MET A C 1
ATOM 3261 O O . MET A 1 429 ? -7.314 7.315 -27.446 1.00 65.94 429 MET A O 1
ATOM 3265 N N . LYS A 1 430 ? -8.344 6.698 -29.352 1.00 59.06 430 LYS A N 1
ATOM 3266 C CA . LYS A 1 430 ? -7.488 7.488 -30.251 1.00 59.06 430 LYS A CA 1
ATOM 3267 C C . LYS A 1 430 ? -7.648 8.995 -30.033 1.00 59.06 430 LYS A C 1
ATOM 3269 O O . LYS A 1 430 ? -6.647 9.705 -30.009 1.00 59.06 430 LYS A O 1
ATOM 3274 N N . ALA A 1 431 ? -8.877 9.474 -29.830 1.00 61.19 431 ALA A N 1
ATOM 3275 C CA . ALA A 1 431 ? -9.142 10.882 -29.523 1.00 61.19 431 ALA A CA 1
ATOM 3276 C C . ALA A 1 431 ? -8.517 11.322 -28.184 1.00 61.19 431 ALA A C 1
ATOM 3278 O O . ALA A 1 431 ? -8.076 12.460 -28.063 1.00 61.19 431 ALA A O 1
ATOM 3279 N N . SER A 1 432 ? -8.412 10.410 -27.211 1.00 62.25 432 SER A N 1
ATOM 3280 C CA . SER A 1 432 ? -7.722 10.645 -25.933 1.00 62.25 432 SER A CA 1
ATOM 3281 C C . SER A 1 432 ? -6.186 10.532 -25.989 1.00 62.25 432 SER A C 1
ATOM 3283 O O . SER A 1 432 ? -5.533 10.686 -24.964 1.00 62.25 432 SER A O 1
ATOM 3285 N N . GLY A 1 433 ? -5.583 10.265 -27.157 1.00 56.19 433 GLY A N 1
ATOM 3286 C CA . GLY A 1 433 ? -4.121 10.222 -27.326 1.00 56.19 433 GLY A CA 1
ATOM 3287 C C . GLY A 1 433 ? -3.423 8.979 -26.753 1.00 56.19 433 GLY A C 1
ATOM 3288 O O . GLY A 1 433 ? -2.193 8.922 -26.721 1.00 56.19 433 GLY A O 1
ATOM 3289 N N . VAL A 1 434 ? -4.175 7.962 -26.324 1.00 57.97 434 VAL A N 1
ATOM 3290 C CA . VAL A 1 434 ? -3.624 6.713 -25.777 1.00 57.97 434 VAL A CA 1
ATOM 3291 C C . VAL A 1 434 ? -3.202 5.790 -26.926 1.00 57.97 434 VAL A C 1
ATOM 3293 O O . VAL A 1 434 ? -4.015 5.460 -27.792 1.00 57.97 434 VAL A O 1
ATOM 3296 N N . ARG A 1 435 ? -1.932 5.347 -26.949 1.00 50.12 435 ARG A N 1
ATOM 3297 C CA . ARG A 1 435 ? -1.436 4.386 -27.956 1.00 50.12 435 ARG A CA 1
ATOM 3298 C C . ARG A 1 435 ? -2.272 3.107 -27.912 1.00 50.12 435 ARG A C 1
ATOM 3300 O O . ARG A 1 435 ? -2.415 2.499 -26.852 1.00 50.12 435 ARG A O 1
ATOM 3307 N N . VAL A 1 436 ? -2.800 2.696 -29.067 1.00 53.88 436 VAL A N 1
ATOM 3308 C CA . VAL A 1 436 ? -3.578 1.459 -29.212 1.00 53.88 436 VAL A CA 1
ATOM 3309 C C . VAL A 1 436 ? -2.681 0.274 -28.853 1.00 53.88 436 VAL A C 1
ATOM 3311 O O . VAL A 1 436 ? -1.775 -0.085 -29.598 1.00 53.88 436 VAL A O 1
ATOM 3314 N N . GLY A 1 437 ? -2.890 -0.287 -27.663 1.00 50.03 437 GLY A N 1
ATOM 3315 C CA . GLY A 1 437 ? -2.123 -1.422 -27.163 1.00 50.03 437 GLY A CA 1
ATOM 3316 C C . GLY A 1 437 ? -2.562 -2.741 -27.799 1.00 50.03 43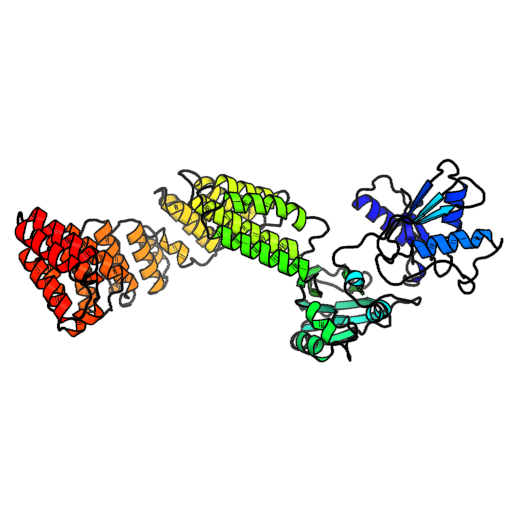7 GLY A C 1
ATOM 3317 O O . GLY A 1 437 ? -3.736 -2.934 -28.113 1.00 50.03 437 GLY A O 1
ATOM 3318 N N . ILE A 1 438 ? -1.618 -3.679 -27.899 1.00 47.50 438 ILE A N 1
ATOM 3319 C CA . ILE A 1 438 ? -1.734 -5.033 -28.480 1.00 47.50 438 ILE A CA 1
ATOM 3320 C C . ILE A 1 438 ? -3.007 -5.791 -28.030 1.00 47.50 438 ILE A C 1
ATOM 3322 O O . ILE A 1 438 ? -3.610 -6.525 -28.810 1.00 47.50 438 ILE A O 1
ATOM 3326 N N . VAL A 1 439 ? -3.472 -5.579 -26.791 1.00 46.94 439 VAL A N 1
ATOM 3327 C CA . VAL A 1 439 ? -4.660 -6.252 -26.231 1.00 46.94 439 VAL A CA 1
ATOM 3328 C C . VAL A 1 439 ? -5.978 -5.657 -26.749 1.00 46.94 439 VAL A C 1
ATOM 3330 O O . VAL A 1 439 ? -6.935 -6.406 -26.949 1.00 46.94 439 VAL A O 1
ATOM 3333 N N . ALA A 1 440 ? -6.034 -4.353 -27.043 1.00 47.25 440 ALA A N 1
ATOM 3334 C CA . ALA A 1 440 ? -7.227 -3.702 -27.598 1.00 47.25 440 ALA A CA 1
ATOM 3335 C C . ALA A 1 440 ? -7.522 -4.182 -29.036 1.00 47.25 440 ALA A C 1
ATOM 3337 O O . ALA A 1 440 ? -8.682 -4.325 -29.425 1.00 47.25 440 ALA A O 1
ATOM 3338 N N . CYS A 1 441 ? -6.471 -4.530 -29.790 1.00 47.31 441 CYS A N 1
ATOM 3339 C CA . CYS A 1 441 ? -6.572 -5.084 -31.143 1.00 47.31 441 CYS A CA 1
ATOM 3340 C C . CYS A 1 441 ? -7.140 -6.514 -31.187 1.00 47.31 441 CYS A C 1
ATOM 3342 O O . CYS A 1 441 ? -7.729 -6.906 -32.190 1.00 47.31 441 CYS A O 1
ATOM 3344 N N . SER A 1 442 ? -7.014 -7.285 -30.099 1.00 45.28 442 SER A N 1
ATOM 3345 C CA . SER A 1 442 ? -7.398 -8.708 -30.056 1.00 45.28 442 SER A CA 1
ATOM 3346 C C . SER A 1 442 ? -8.909 -8.983 -30.040 1.00 45.28 442 SER A C 1
ATOM 3348 O O . SER A 1 442 ? -9.318 -10.139 -29.995 1.00 45.28 442 SER A O 1
ATOM 3350 N N . VAL A 1 443 ? -9.763 -7.954 -30.039 1.00 47.06 443 VAL A N 1
ATOM 3351 C CA . VAL A 1 443 ? -11.218 -8.135 -29.882 1.00 47.06 443 VAL A CA 1
ATOM 3352 C C . VAL A 1 443 ? -12.041 -7.432 -30.966 1.00 47.06 443 VAL A C 1
ATOM 3354 O O . VAL A 1 443 ? -13.081 -7.950 -31.362 1.00 47.06 443 VAL A O 1
ATOM 3357 N N . ALA A 1 444 ? -11.585 -6.304 -31.516 1.00 50.88 444 ALA A N 1
ATOM 3358 C CA . ALA A 1 444 ? -12.301 -5.589 -32.581 1.00 50.88 444 ALA A CA 1
ATOM 3359 C C . ALA A 1 444 ? -11.733 -5.886 -33.982 1.00 50.88 444 ALA A C 1
ATOM 3361 O O . ALA A 1 444 ? -11.572 -4.993 -34.813 1.00 50.88 444 ALA A O 1
ATOM 3362 N N . ALA A 1 445 ? -11.433 -7.157 -34.256 1.00 49.31 445 ALA A N 1
ATOM 3363 C CA . ALA A 1 445 ? -10.750 -7.593 -35.475 1.00 49.31 445 ALA A CA 1
ATOM 3364 C C . ALA A 1 445 ? -11.527 -7.297 -36.783 1.00 49.31 445 ALA A C 1
ATOM 3366 O O . ALA A 1 445 ? -10.949 -7.306 -37.863 1.00 49.31 445 ALA A O 1
ATOM 3367 N N . LEU A 1 446 ? -12.827 -6.987 -36.704 1.00 46.00 446 LEU A N 1
ATOM 3368 C CA . LEU A 1 446 ? -13.695 -6.786 -37.871 1.00 46.00 446 LEU A CA 1
ATOM 3369 C C . LEU A 1 446 ? -13.556 -5.418 -38.558 1.00 46.00 446 LEU A C 1
ATOM 3371 O O . LEU A 1 446 ? -13.753 -5.344 -39.768 1.00 46.00 446 LEU A O 1
ATOM 3375 N N . THR A 1 447 ? -13.235 -4.352 -37.817 1.00 46.12 447 THR A N 1
ATOM 3376 C CA . THR A 1 447 ? -13.157 -2.970 -38.345 1.00 46.12 447 THR A CA 1
ATOM 3377 C C . THR A 1 447 ? -11.758 -2.368 -38.282 1.00 46.12 447 THR A C 1
ATOM 3379 O O . THR A 1 447 ? -11.506 -1.329 -38.891 1.00 46.12 447 THR A O 1
ATOM 3382 N N . ILE A 1 448 ? -10.841 -3.019 -37.564 1.00 50.53 448 ILE A N 1
ATOM 3383 C CA . ILE A 1 448 ? -9.439 -2.611 -37.479 1.00 50.53 448 ILE A CA 1
ATOM 3384 C C . ILE A 1 448 ? -8.741 -2.789 -38.839 1.00 50.53 448 ILE A C 1
ATOM 3386 O O . ILE A 1 448 ? -7.952 -1.933 -39.203 1.00 50.53 448 ILE A O 1
ATOM 3390 N N . GLU A 1 449 ? -9.095 -3.790 -39.653 1.00 49.31 449 GLU A N 1
ATOM 3391 C CA . GLU A 1 449 ? -8.474 -4.022 -40.973 1.00 49.31 449 GLU A CA 1
ATOM 3392 C C . GLU A 1 449 ? -8.596 -2.801 -41.910 1.00 49.31 449 GLU A C 1
ATOM 3394 O O . GLU A 1 449 ? -7.608 -2.332 -42.468 1.00 49.31 449 GLU A O 1
ATOM 3399 N N . GLN A 1 450 ? -9.786 -2.195 -42.001 1.00 48.00 450 GLN A N 1
ATOM 3400 C CA . GLN A 1 450 ? -10.011 -0.999 -42.826 1.00 48.00 450 GLN A CA 1
ATOM 3401 C C . GLN A 1 450 ? -9.414 0.278 -42.208 1.00 48.00 450 GLN A C 1
ATOM 3403 O O . GLN A 1 450 ? -8.990 1.177 -42.934 1.00 48.00 450 GLN A O 1
ATOM 3408 N N . GLN A 1 451 ? -9.349 0.371 -40.875 1.00 44.47 451 GLN A N 1
ATOM 3409 C CA . GLN A 1 451 ? -8.823 1.555 -40.183 1.00 44.47 451 GLN A CA 1
ATOM 3410 C C . GLN A 1 451 ? -7.301 1.533 -39.959 1.00 44.47 451 GLN A C 1
ATOM 3412 O O . GLN A 1 451 ? -6.712 2.603 -39.820 1.00 44.47 451 GLN A O 1
ATOM 3417 N N . MET A 1 452 ? -6.650 0.364 -39.966 1.00 49.09 452 MET A N 1
ATOM 3418 C CA . MET A 1 452 ? -5.186 0.232 -39.923 1.00 49.09 452 MET A CA 1
ATOM 3419 C C . MET A 1 452 ? -4.552 0.741 -41.217 1.00 49.09 452 MET A C 1
ATOM 3421 O O . MET A 1 452 ? -3.576 1.487 -41.156 1.00 49.09 452 MET A O 1
ATOM 3425 N N . HIS A 1 453 ? -5.162 0.441 -42.369 1.00 47.94 453 HIS A N 1
ATOM 3426 C CA . HIS A 1 453 ? -4.730 0.972 -43.665 1.00 47.94 453 HIS A CA 1
ATOM 3427 C C . HIS A 1 453 ? -4.904 2.492 -43.769 1.00 47.94 453 HIS A C 1
ATOM 3429 O O . HIS A 1 453 ? -4.013 3.177 -44.261 1.00 47.94 453 HIS A O 1
ATOM 3435 N N . ALA A 1 454 ? -6.003 3.042 -43.243 1.00 41.53 454 ALA A N 1
ATOM 3436 C CA . ALA A 1 454 ? -6.229 4.489 -43.221 1.00 41.53 454 ALA A CA 1
ATOM 3437 C C . ALA A 1 454 ? -5.296 5.250 -42.252 1.00 41.53 454 ALA A C 1
ATOM 3439 O O . ALA A 1 454 ? -5.226 6.476 -42.309 1.00 41.53 454 ALA A O 1
ATOM 3440 N N . ALA A 1 455 ? -4.606 4.548 -41.343 1.00 42.22 455 ALA A N 1
ATOM 3441 C CA . ALA A 1 455 ? -3.797 5.137 -40.275 1.00 42.22 455 ALA A CA 1
ATOM 3442 C C . ALA A 1 455 ? -2.276 4.950 -40.435 1.00 42.22 455 ALA A C 1
ATOM 3444 O O . ALA A 1 455 ? -1.543 5.442 -39.581 1.00 42.22 455 ALA A O 1
ATOM 3445 N N . GLY A 1 456 ? -1.801 4.265 -41.485 1.00 40.00 456 GLY A N 1
ATOM 3446 C CA . GLY A 1 456 ? -0.365 4.123 -41.775 1.00 40.00 456 GLY A CA 1
ATOM 3447 C C . GLY A 1 456 ? 0.447 3.416 -40.681 1.00 40.00 456 GLY A C 1
ATOM 3448 O O . GLY A 1 456 ? 1.621 3.724 -40.502 1.00 40.00 456 GLY A O 1
ATOM 3449 N N . LEU A 1 457 ? -0.177 2.519 -39.909 1.00 44.59 457 LEU A N 1
ATOM 3450 C CA . LEU A 1 457 ? 0.492 1.781 -38.835 1.00 44.59 457 LEU A CA 1
ATOM 3451 C C . LEU A 1 457 ? 1.257 0.583 -39.410 1.00 44.59 457 LEU A C 1
ATOM 3453 O O . LEU A 1 457 ? 0.660 -0.258 -40.080 1.00 44.59 457 LEU A O 1
ATOM 3457 N N . GLU A 1 458 ? 2.555 0.489 -39.113 1.00 45.12 458 GLU A N 1
ATOM 3458 C CA . GLU A 1 458 ? 3.361 -0.699 -39.413 1.00 45.12 458 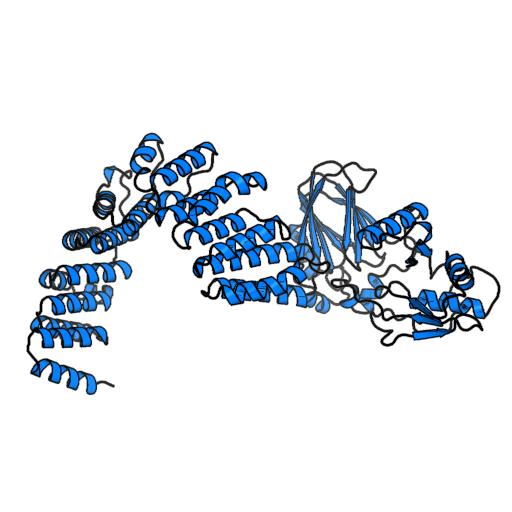GLU A CA 1
ATOM 3459 C C . GLU A 1 458 ? 2.816 -1.897 -38.624 1.00 45.12 458 GLU A C 1
ATOM 3461 O O . GLU A 1 458 ? 2.623 -1.840 -37.406 1.00 45.12 458 GLU A O 1
ATOM 3466 N N . VAL A 1 459 ? 2.465 -2.965 -39.341 1.00 52.44 459 VAL A N 1
ATOM 3467 C CA . VAL A 1 459 ? 1.781 -4.120 -38.761 1.00 52.44 459 VAL A CA 1
ATOM 3468 C C . VAL A 1 459 ? 2.797 -5.201 -38.412 1.00 52.44 459 VAL A C 1
ATOM 3470 O O . VAL A 1 459 ? 3.243 -5.941 -39.282 1.00 52.44 459 VAL A O 1
ATOM 3473 N N . ASP A 1 460 ? 3.125 -5.316 -37.127 1.00 57.34 460 ASP A N 1
ATOM 3474 C CA . ASP A 1 460 ? 4.056 -6.331 -36.624 1.00 57.34 460 ASP A CA 1
ATOM 3475 C C . ASP A 1 460 ? 3.448 -7.747 -36.550 1.00 57.34 460 ASP A C 1
ATOM 3477 O O . ASP A 1 460 ? 2.231 -7.934 -36.430 1.00 57.34 460 ASP A O 1
ATOM 3481 N N . LEU A 1 461 ? 4.323 -8.762 -36.489 1.00 60.53 461 LEU A N 1
ATOM 3482 C CA . LEU A 1 461 ? 3.990 -10.182 -36.282 1.00 60.53 461 LEU A CA 1
ATOM 3483 C C . LEU A 1 461 ? 3.048 -10.404 -35.082 1.00 60.53 461 LEU A C 1
ATOM 3485 O O . LEU A 1 461 ? 2.096 -11.178 -35.158 1.00 60.53 461 LEU A O 1
ATOM 3489 N N . ILE A 1 462 ? 3.260 -9.665 -33.989 1.00 56.53 462 ILE A N 1
ATOM 3490 C CA . ILE A 1 462 ? 2.448 -9.745 -32.765 1.00 56.53 462 ILE A CA 1
ATOM 3491 C C . ILE A 1 462 ? 1.000 -9.306 -33.030 1.00 56.53 462 ILE A C 1
ATOM 3493 O O . ILE A 1 462 ? 0.054 -9.900 -32.499 1.00 56.53 462 ILE A O 1
ATOM 3497 N N . THR A 1 463 ? 0.809 -8.293 -33.875 1.00 56.16 463 THR A N 1
ATOM 3498 C CA . THR A 1 463 ? -0.513 -7.791 -34.259 1.00 56.16 463 THR A CA 1
ATOM 3499 C C . THR A 1 463 ? -1.250 -8.826 -35.100 1.00 56.16 463 THR A C 1
ATOM 3501 O O . THR A 1 463 ? -2.424 -9.100 -34.846 1.00 56.16 463 THR A O 1
ATOM 3504 N N . ARG A 1 464 ? -0.548 -9.496 -36.021 1.00 62.19 464 ARG A N 1
ATOM 3505 C CA . ARG A 1 464 ? -1.110 -10.596 -36.817 1.00 62.19 464 ARG A CA 1
ATOM 3506 C C . ARG A 1 464 ? -1.493 -11.813 -35.965 1.00 62.19 464 ARG A C 1
ATOM 3508 O O . ARG A 1 464 ? -2.588 -12.351 -36.135 1.00 62.19 464 ARG A O 1
ATOM 3515 N N . ASN A 1 465 ? -0.663 -12.208 -35.002 1.00 64.88 465 ASN A N 1
ATOM 3516 C CA . ASN A 1 465 ? -0.970 -13.310 -34.076 1.00 64.88 465 ASN A CA 1
ATOM 3517 C C . ASN A 1 465 ? -2.194 -12.998 -33.206 1.00 64.88 465 ASN A C 1
ATOM 3519 O O . ASN A 1 465 ? -3.051 -13.844 -32.949 1.00 64.88 465 ASN A O 1
ATOM 3523 N N . SER A 1 466 ? -2.290 -11.746 -32.761 1.00 58.19 466 SER A N 1
ATOM 3524 C CA . SER A 1 466 ? -3.400 -11.285 -31.928 1.00 58.19 466 SER A CA 1
ATOM 3525 C C . SER A 1 466 ? -4.712 -11.240 -32.713 1.00 58.19 466 SER A C 1
ATOM 3527 O O . SER A 1 466 ? -5.749 -11.643 -32.189 1.00 58.19 466 SER A O 1
ATOM 3529 N N . LEU A 1 467 ? -4.667 -10.810 -33.979 1.00 60.34 467 LEU A N 1
ATOM 3530 C CA . LEU A 1 467 ? -5.816 -10.826 -34.887 1.00 60.34 467 LEU A CA 1
ATOM 3531 C C . LEU A 1 467 ? -6.267 -12.257 -35.199 1.00 60.34 467 LEU A C 1
ATOM 3533 O O . LEU A 1 467 ? -7.451 -12.562 -35.089 1.00 60.34 467 LEU A O 1
ATOM 3537 N N . THR A 1 468 ? -5.346 -13.165 -35.521 1.00 64.00 468 THR A N 1
ATOM 3538 C CA . THR A 1 468 ? -5.693 -14.568 -35.808 1.00 64.00 468 THR A CA 1
ATOM 3539 C C . THR A 1 468 ? -6.291 -15.288 -34.595 1.00 64.00 468 THR A C 1
ATOM 3541 O O . THR A 1 468 ? -7.304 -15.973 -34.743 1.00 64.00 468 THR A O 1
ATOM 3544 N N . SER A 1 469 ? -5.784 -15.051 -33.378 1.00 63.06 469 SER A N 1
ATOM 3545 C CA . SER A 1 469 ? -6.414 -15.559 -32.144 1.00 63.06 469 SER A CA 1
ATOM 3546 C C . SER A 1 469 ? -7.785 -14.920 -31.856 1.00 63.06 469 SER A C 1
ATOM 3548 O O . SER A 1 469 ? -8.679 -15.565 -31.299 1.00 63.06 469 SER A O 1
ATOM 3550 N N . ALA A 1 470 ? -8.003 -13.667 -32.263 1.00 58.50 470 ALA A N 1
ATOM 3551 C CA . ALA A 1 470 ? -9.317 -13.029 -32.183 1.00 58.50 470 ALA A CA 1
ATOM 3552 C C . ALA A 1 470 ? -10.339 -13.739 -33.083 1.00 58.50 470 ALA A C 1
ATOM 3554 O O . ALA A 1 470 ? -11.440 -14.076 -32.640 1.00 58.50 470 ALA A O 1
ATOM 3555 N N . PHE A 1 471 ? -9.959 -14.018 -34.333 1.00 62.84 471 PHE A N 1
ATOM 3556 C CA . PHE A 1 471 ? -10.811 -14.726 -35.290 1.00 62.84 471 PHE A CA 1
ATOM 3557 C C . PHE A 1 471 ? -11.078 -16.177 -34.880 1.00 62.84 471 PHE A C 1
ATOM 3559 O O . PHE A 1 471 ? -12.194 -16.664 -35.071 1.00 62.84 471 PHE A O 1
ATOM 3566 N N . GLU A 1 472 ? -10.112 -16.836 -34.232 1.00 60.78 472 GLU A N 1
ATOM 3567 C CA . GLU A 1 472 ? -10.303 -18.146 -33.602 1.00 60.78 472 GLU A CA 1
ATOM 3568 C C . GLU A 1 472 ? -11.451 -18.126 -32.580 1.00 60.78 472 GLU A C 1
ATOM 3570 O O . GLU A 1 472 ? -12.335 -18.988 -32.601 1.00 60.78 472 GLU A O 1
ATOM 3575 N N . LYS A 1 473 ? -11.463 -17.133 -31.684 1.00 60.41 473 LYS A N 1
ATOM 3576 C CA . LYS A 1 473 ? -12.519 -16.984 -30.669 1.00 60.41 473 LYS A CA 1
ATOM 3577 C C . LYS A 1 473 ? -13.854 -16.571 -31.284 1.00 60.41 473 LYS A C 1
ATOM 3579 O O . LYS A 1 473 ? -14.895 -17.005 -30.801 1.00 60.41 473 LYS A O 1
ATOM 3584 N N . GLY A 1 474 ? -13.817 -15.791 -32.363 1.00 59.53 474 GLY A N 1
ATOM 3585 C CA . GLY A 1 474 ? -14.992 -15.361 -33.121 1.00 59.53 474 GLY A CA 1
ATOM 3586 C C . GLY A 1 474 ? -15.585 -16.412 -34.068 1.00 59.53 474 GLY A C 1
ATOM 3587 O O . GLY A 1 474 ? -16.577 -16.110 -34.722 1.00 59.53 474 GLY A O 1
ATOM 3588 N N . ARG A 1 475 ? -15.000 -17.619 -34.172 1.00 64.12 475 ARG A N 1
ATOM 3589 C CA . ARG A 1 475 ? -15.379 -18.685 -35.132 1.00 64.12 475 ARG A CA 1
ATOM 3590 C C . ARG A 1 475 ? -15.376 -18.250 -36.610 1.00 64.12 475 ARG A C 1
ATOM 3592 O O . ARG A 1 475 ? -16.026 -18.876 -37.443 1.00 64.12 475 ARG A O 1
ATOM 3599 N N . GLN A 1 476 ? -14.636 -17.200 -36.957 1.00 67.81 476 GLN A N 1
ATOM 3600 C CA . GLN A 1 476 ? -14.561 -16.680 -38.327 1.00 67.81 476 GLN A CA 1
ATOM 3601 C C . GLN A 1 476 ? -13.348 -17.257 -39.055 1.00 67.81 476 GLN A C 1
ATOM 3603 O O . GLN A 1 476 ? -12.343 -16.576 -39.276 1.00 67.81 476 GLN A O 1
ATOM 3608 N N . TRP A 1 477 ? -13.439 -18.534 -39.421 1.00 69.94 477 TRP A N 1
ATOM 3609 C CA . TRP A 1 477 ? -12.331 -19.267 -40.032 1.00 69.94 477 TRP A CA 1
ATOM 3610 C C . TRP A 1 477 ? -11.891 -18.677 -41.380 1.00 69.94 477 TRP A C 1
ATOM 3612 O O . TRP A 1 477 ? -10.704 -18.692 -41.681 1.00 69.94 477 TRP A O 1
ATOM 3622 N N . GLN A 1 478 ? -12.803 -18.087 -42.166 1.00 74.88 478 GLN A N 1
ATOM 3623 C CA . GLN A 1 478 ? -12.496 -17.511 -43.484 1.00 74.88 478 GLN A CA 1
ATOM 3624 C C . GLN A 1 478 ? -11.424 -16.421 -43.391 1.00 74.88 478 GLN A C 1
ATOM 3626 O O . GLN A 1 478 ? -10.503 -16.363 -44.201 1.00 74.88 478 GLN A O 1
ATOM 3631 N N . ARG A 1 479 ? -11.548 -15.554 -42.382 1.00 69.44 479 ARG A N 1
ATOM 3632 C CA . ARG A 1 479 ? -10.644 -14.419 -42.176 1.00 69.44 479 ARG A CA 1
ATOM 3633 C C . ARG A 1 479 ? -9.345 -14.848 -41.508 1.00 69.44 479 ARG A C 1
ATOM 3635 O O . ARG A 1 479 ? -8.285 -14.383 -41.909 1.00 69.44 479 ARG A O 1
ATOM 3642 N N . ALA A 1 480 ? -9.411 -15.775 -40.550 1.00 68.69 480 ALA A N 1
ATOM 3643 C CA . ALA A 1 480 ? -8.215 -16.385 -39.969 1.00 68.69 480 ALA A CA 1
ATOM 3644 C C . ALA A 1 480 ? -7.358 -17.084 -41.040 1.00 68.69 480 ALA A C 1
ATOM 3646 O O . ALA A 1 480 ? -6.136 -16.961 -41.028 1.00 68.69 480 ALA A O 1
ATOM 3647 N N . PHE A 1 481 ? -8.008 -17.762 -41.990 1.00 70.88 481 PHE A N 1
ATOM 3648 C CA . PHE A 1 481 ? -7.360 -18.388 -43.136 1.00 70.88 481 PHE A CA 1
ATOM 3649 C C . PHE A 1 481 ? -6.727 -17.330 -44.048 1.00 70.88 481 PHE A C 1
ATOM 3651 O O . PHE A 1 481 ? -5.528 -17.385 -44.286 1.00 70.88 481 PHE A O 1
ATOM 3658 N N . LEU A 1 482 ? -7.477 -16.307 -44.469 1.00 72.12 482 LEU A N 1
ATOM 3659 C CA . LEU A 1 482 ? -6.960 -15.213 -45.304 1.00 72.12 482 LEU A CA 1
ATOM 3660 C C . LEU A 1 482 ? -5.689 -14.568 -44.713 1.00 72.12 482 LEU A C 1
ATOM 3662 O O . LEU A 1 482 ? -4.682 -14.427 -45.400 1.00 72.12 482 LEU A O 1
ATOM 3666 N N . LEU A 1 483 ? -5.700 -14.270 -43.412 1.00 68.69 483 LEU A N 1
ATOM 3667 C CA . LEU A 1 483 ? -4.571 -13.652 -42.704 1.00 68.69 483 LEU A CA 1
ATOM 3668 C C . LEU A 1 483 ? -3.347 -14.556 -42.562 1.00 68.69 483 LEU A C 1
ATOM 3670 O O . LEU A 1 483 ? -2.236 -14.063 -42.372 1.00 68.69 483 LEU A O 1
ATOM 3674 N N . CYS A 1 484 ? -3.545 -15.870 -42.632 1.00 69.56 484 CYS A N 1
ATOM 3675 C CA . CYS A 1 484 ? -2.452 -16.830 -42.628 1.00 69.56 484 CYS A CA 1
ATOM 3676 C C . CYS A 1 484 ? -1.750 -16.914 -43.994 1.00 69.56 484 CYS A C 1
ATOM 3678 O O . CYS A 1 484 ? -0.584 -17.297 -44.041 1.00 69.56 484 CYS A O 1
ATOM 3680 N N . PHE A 1 485 ? -2.446 -16.580 -45.089 1.00 67.12 485 PHE A N 1
ATOM 3681 C CA . PHE A 1 485 ? -1.976 -16.801 -46.463 1.00 67.12 485 PHE A CA 1
ATOM 3682 C C . PHE A 1 485 ? -1.647 -15.520 -47.246 1.00 67.12 485 PHE A C 1
ATOM 3684 O O . PHE A 1 485 ? -0.880 -15.581 -48.204 1.00 67.12 485 PHE A O 1
ATOM 3691 N N . GLU A 1 486 ? -2.172 -14.355 -46.859 1.00 65.88 486 GLU A N 1
ATOM 3692 C CA . GLU A 1 486 ? -1.866 -13.080 -47.521 1.00 65.88 486 GLU A CA 1
ATOM 3693 C C . GLU A 1 486 ? -0.594 -12.414 -46.961 1.00 65.88 486 GLU A C 1
ATOM 3695 O O . GLU A 1 486 ? -0.642 -11.507 -46.130 1.00 65.88 486 GLU A O 1
ATOM 3700 N N . GLU A 1 487 ? 0.571 -12.823 -47.468 1.00 56.97 487 GLU A N 1
ATOM 3701 C CA . GLU A 1 487 ? 1.886 -12.256 -47.101 1.00 56.97 487 GLU A CA 1
ATOM 3702 C C . GLU A 1 487 ? 2.074 -10.803 -47.555 1.00 56.97 487 GLU A C 1
ATOM 3704 O O . GLU A 1 487 ? 2.714 -9.997 -46.873 1.00 56.97 487 GLU A O 1
ATOM 3709 N N . ALA A 1 488 ? 1.462 -10.443 -48.686 1.00 48.94 488 ALA A N 1
ATOM 3710 C CA . ALA A 1 488 ? 1.564 -9.113 -49.279 1.00 48.94 488 ALA A CA 1
ATOM 3711 C C . ALA A 1 488 ? 0.988 -7.997 -48.386 1.00 48.94 488 ALA A C 1
ATOM 3713 O O . ALA A 1 488 ? 1.389 -6.844 -48.518 1.00 48.94 488 ALA A O 1
ATOM 3714 N N . ARG A 1 489 ? 0.069 -8.321 -47.463 1.00 52.47 489 ARG A N 1
ATOM 3715 C CA . ARG A 1 489 ? -0.574 -7.340 -46.569 1.00 52.47 489 ARG A CA 1
ATOM 3716 C C . ARG A 1 489 ? 0.217 -7.033 -45.296 1.00 52.47 489 ARG A C 1
ATOM 3718 O O . ARG A 1 489 ? -0.115 -6.077 -44.602 1.00 52.47 489 ARG A O 1
ATOM 3725 N N . PHE A 1 490 ? 1.257 -7.812 -44.999 1.00 55.06 490 PHE A N 1
ATOM 3726 C CA . PHE A 1 490 ? 2.065 -7.696 -43.780 1.00 55.06 490 PHE A CA 1
ATOM 3727 C C . PHE A 1 490 ? 3.546 -7.439 -44.088 1.00 55.06 490 PHE A C 1
ATOM 3729 O O . PHE A 1 490 ? 4.415 -7.968 -43.404 1.00 55.06 490 PHE A O 1
ATOM 3736 N N . ASN A 1 491 ? 3.855 -6.662 -45.133 1.00 56.34 491 ASN A N 1
ATOM 3737 C CA . ASN A 1 491 ? 5.231 -6.307 -45.517 1.00 56.34 491 ASN A CA 1
ATOM 3738 C C . ASN A 1 491 ? 6.173 -7.518 -45.716 1.00 56.34 491 ASN A C 1
ATOM 3740 O O . ASN A 1 491 ? 7.374 -7.409 -45.486 1.00 56.34 491 ASN A O 1
ATOM 3744 N N . GLY A 1 492 ? 5.646 -8.680 -46.126 1.00 57.91 492 GLY A N 1
ATOM 3745 C CA . GLY A 1 492 ? 6.445 -9.899 -46.305 1.00 57.91 492 GLY A CA 1
ATOM 3746 C C . GLY A 1 492 ? 6.821 -10.624 -45.005 1.00 57.91 492 GLY A C 1
ATOM 3747 O O . GLY A 1 492 ? 7.705 -11.474 -45.021 1.00 57.91 492 GLY A O 1
ATOM 3748 N N . LEU A 1 493 ? 6.172 -10.316 -43.875 1.00 63.34 493 LEU A N 1
ATOM 3749 C CA . LEU A 1 493 ? 6.390 -11.029 -42.613 1.00 63.34 493 LEU A CA 1
ATOM 3750 C C . LEU A 1 493 ? 5.835 -12.460 -42.686 1.00 63.34 493 LEU A C 1
ATOM 3752 O O . LEU A 1 493 ? 4.626 -12.671 -42.810 1.00 63.34 493 LEU A O 1
ATOM 3756 N N . GLU A 1 494 ? 6.700 -13.460 -42.534 1.00 64.38 494 GLU A N 1
ATOM 3757 C CA . GLU A 1 494 ? 6.314 -14.875 -42.571 1.00 64.38 494 GLU A CA 1
ATOM 3758 C C . GLU A 1 494 ? 5.474 -15.273 -41.342 1.00 64.38 494 GLU A C 1
ATOM 3760 O O . GLU A 1 494 ? 5.807 -14.867 -40.223 1.00 64.38 494 GLU A O 1
ATOM 3765 N N . PRO A 1 495 ? 4.342 -15.990 -41.505 1.00 70.19 495 PRO A N 1
ATOM 3766 C CA . PRO A 1 495 ? 3.531 -16.499 -40.393 1.00 70.19 495 PRO A CA 1
ATOM 3767 C C . PRO A 1 495 ? 4.337 -17.402 -39.460 1.00 70.19 495 PRO A C 1
ATOM 3769 O O . PRO A 1 495 ? 5.044 -18.300 -39.908 1.00 70.19 495 PRO A O 1
ATOM 3772 N N . ASP A 1 496 ? 4.198 -17.189 -38.153 1.00 72.62 496 ASP A N 1
ATOM 3773 C CA . ASP A 1 496 ? 4.841 -18.031 -37.148 1.00 72.62 496 ASP A CA 1
ATOM 3774 C C . ASP A 1 496 ? 3.953 -19.221 -36.745 1.00 72.62 496 ASP A C 1
ATOM 3776 O O . ASP A 1 496 ? 2.804 -19.372 -37.180 1.00 72.62 496 ASP A O 1
ATOM 3780 N N . ALA A 1 497 ? 4.479 -20.076 -35.863 1.00 69.81 497 ALA A N 1
ATOM 3781 C CA . ALA A 1 497 ? 3.738 -21.225 -35.351 1.00 69.81 497 ALA A CA 1
ATOM 3782 C C . ALA A 1 497 ? 2.409 -20.817 -34.697 1.00 69.81 497 ALA A C 1
ATOM 3784 O O . ALA A 1 497 ? 1.418 -21.523 -34.842 1.00 69.81 497 ALA A O 1
ATOM 3785 N N . VAL A 1 498 ? 2.342 -19.672 -34.012 1.00 70.62 498 VAL A N 1
ATOM 3786 C CA . VAL A 1 498 ? 1.118 -19.213 -33.337 1.00 70.62 498 VAL A CA 1
ATOM 3787 C C . VAL A 1 498 ? 0.026 -18.862 -34.350 1.00 70.62 498 VAL A C 1
ATOM 3789 O O . VAL A 1 498 ? -1.123 -19.265 -34.159 1.00 70.62 498 VAL A O 1
ATOM 3792 N N . THR A 1 499 ? 0.385 -18.183 -35.442 1.00 70.88 499 THR A N 1
ATOM 3793 C CA . THR A 1 499 ? -0.535 -17.817 -36.531 1.00 70.88 499 THR A CA 1
ATOM 3794 C C . THR A 1 499 ? -1.146 -19.059 -37.179 1.00 70.88 499 THR A C 1
ATOM 3796 O O . THR A 1 499 ? -2.369 -19.174 -37.291 1.00 70.88 499 THR A O 1
ATOM 3799 N N . HIS A 1 500 ? -0.300 -20.024 -37.553 1.00 74.31 500 HIS A N 1
ATOM 3800 C CA . HIS A 1 500 ? -0.746 -21.275 -38.164 1.00 74.31 500 HIS A CA 1
ATOM 3801 C C . HIS A 1 500 ? -1.611 -22.099 -37.202 1.00 74.31 500 HIS A C 1
ATOM 3803 O O . HIS A 1 500 ? -2.661 -22.605 -37.602 1.00 74.31 500 HIS A O 1
ATOM 3809 N N . ASN A 1 501 ? -1.239 -22.170 -35.918 1.00 75.88 501 ASN A N 1
ATOM 3810 C CA . ASN A 1 501 ? -2.025 -22.890 -34.918 1.00 75.88 501 ASN A CA 1
ATOM 3811 C C . ASN A 1 501 ? -3.430 -22.295 -34.762 1.00 75.88 501 ASN A C 1
ATOM 3813 O O . ASN A 1 501 ? -4.407 -23.042 -34.745 1.00 75.88 501 ASN A O 1
ATOM 3817 N N . ALA A 1 502 ? -3.533 -20.965 -34.670 1.00 72.50 502 ALA A N 1
ATOM 3818 C CA . ALA A 1 502 ? -4.805 -20.258 -34.544 1.00 72.50 502 ALA A CA 1
ATOM 3819 C C . ALA A 1 502 ? -5.689 -20.424 -35.793 1.00 72.50 502 ALA A C 1
ATOM 3821 O O . ALA A 1 502 ? -6.907 -20.583 -35.686 1.00 72.50 502 ALA A O 1
ATOM 3822 N N . ALA A 1 503 ? -5.089 -20.440 -36.988 1.00 75.88 503 ALA A N 1
ATOM 3823 C CA . ALA A 1 503 ? -5.811 -20.702 -38.229 1.00 75.88 503 ALA A CA 1
ATOM 3824 C C . ALA A 1 503 ? -6.398 -22.124 -38.249 1.00 75.88 503 ALA A C 1
ATOM 3826 O O . ALA A 1 503 ? -7.593 -22.290 -38.511 1.00 75.88 503 ALA A O 1
ATOM 3827 N N . VAL A 1 504 ? -5.606 -23.138 -37.885 1.00 77.50 504 VAL A N 1
ATOM 3828 C CA . VAL A 1 504 ? -6.057 -24.539 -37.810 1.00 77.50 504 VAL A CA 1
ATOM 3829 C C . VAL A 1 504 ? -7.181 -24.706 -36.779 1.00 77.50 504 VAL A C 1
ATOM 3831 O O . VAL A 1 504 ? -8.229 -25.264 -37.106 1.00 77.50 504 VAL A O 1
ATOM 3834 N N . THR A 1 505 ? -7.027 -24.174 -35.561 1.00 74.88 505 THR A N 1
ATOM 3835 C CA . THR A 1 505 ? -8.064 -24.262 -34.513 1.00 74.88 505 THR A CA 1
ATOM 3836 C C . THR A 1 505 ? -9.344 -23.518 -34.891 1.00 74.88 505 THR A C 1
ATOM 3838 O O . THR A 1 505 ? -10.441 -23.984 -34.573 1.00 74.88 505 THR A O 1
ATOM 3841 N N . SER A 1 506 ? -9.237 -22.388 -35.597 1.00 75.06 506 SER A N 1
ATOM 3842 C CA . SER A 1 506 ? -10.404 -21.648 -36.086 1.00 75.06 506 SER A CA 1
ATOM 3843 C C . SER A 1 506 ? -11.201 -22.437 -37.131 1.00 75.06 506 SER A C 1
ATOM 3845 O O . SER A 1 506 ? -12.429 -22.457 -37.056 1.00 75.06 506 SER A O 1
ATOM 3847 N N . CYS A 1 507 ? -10.527 -23.140 -38.051 1.00 77.56 507 CYS A N 1
ATOM 3848 C CA . CYS A 1 507 ? -11.168 -23.955 -39.087 1.00 77.56 507 CYS A CA 1
ATOM 3849 C C . CYS A 1 507 ? -11.912 -25.152 -38.485 1.00 77.56 507 CYS A C 1
ATOM 3851 O O . CYS A 1 507 ? -13.047 -25.424 -38.869 1.00 77.56 507 CYS A O 1
ATOM 3853 N N . VAL A 1 508 ? -11.323 -25.798 -37.475 1.00 73.88 508 VAL A N 1
ATOM 3854 C CA . VAL A 1 508 ? -11.970 -26.870 -36.699 1.00 73.88 508 VAL A CA 1
ATOM 3855 C C . VAL A 1 508 ? -13.226 -26.355 -35.998 1.00 73.88 508 VAL A C 1
ATOM 3857 O O . VAL A 1 508 ? -14.307 -26.909 -36.155 1.00 73.88 508 VAL A O 1
ATOM 3860 N N . LYS A 1 509 ? -13.133 -25.224 -35.286 1.00 70.62 509 LYS A N 1
ATOM 3861 C CA . LYS A 1 509 ? -14.302 -24.591 -34.639 1.00 70.62 509 LYS A CA 1
ATOM 3862 C C . LYS A 1 509 ? -15.376 -24.139 -35.635 1.00 70.62 509 LYS A C 1
ATOM 3864 O O . LYS A 1 509 ? -16.537 -23.985 -35.245 1.00 70.62 509 LYS A O 1
ATOM 3869 N N . GLY A 1 510 ? -14.973 -23.894 -36.879 1.00 71.25 510 GLY A N 1
ATOM 3870 C CA . GLY A 1 510 ? -15.819 -23.570 -38.021 1.00 71.25 510 GLY A CA 1
ATOM 3871 C C . GLY A 1 510 ? -16.402 -24.780 -38.758 1.00 71.25 510 GLY A C 1
ATOM 3872 O O . GLY A 1 510 ? -17.091 -24.559 -39.745 1.00 71.25 510 GLY A O 1
ATOM 3873 N N . GLN A 1 511 ? -16.147 -26.013 -38.294 1.00 72.88 511 GLN A N 1
ATOM 3874 C CA . GLN A 1 511 ? -16.554 -27.286 -38.921 1.00 72.88 511 GLN A CA 1
ATOM 3875 C C . GLN A 1 511 ? -15.982 -27.523 -40.332 1.00 72.88 511 GLN A C 1
ATOM 3877 O O . GLN A 1 511 ? -16.475 -28.351 -41.094 1.00 72.88 511 GLN A O 1
ATOM 3882 N N . GLU A 1 512 ? -14.903 -26.829 -40.687 1.00 78.88 512 GLU A N 1
ATOM 3883 C CA . GLU A 1 512 ? -14.301 -26.860 -42.023 1.00 78.88 512 GLU A CA 1
ATOM 3884 C C . GLU A 1 512 ? -12.975 -27.623 -41.967 1.00 78.88 512 GLU A C 1
ATOM 3886 O O . GLU A 1 512 ? -11.879 -27.071 -42.113 1.00 78.88 512 GLU A O 1
ATOM 3891 N N . TRP A 1 513 ? -13.090 -28.930 -41.719 1.00 73.25 513 TRP A N 1
ATOM 3892 C CA . TRP A 1 513 ? -11.961 -29.837 -41.499 1.00 73.25 513 TRP A CA 1
ATOM 3893 C C . TRP A 1 513 ? -10.980 -29.867 -42.683 1.00 73.25 513 TRP A C 1
ATOM 3895 O O . TRP A 1 513 ? -9.771 -29.832 -42.468 1.00 73.25 513 TRP A O 1
ATOM 3905 N N . ALA A 1 514 ? -11.463 -29.830 -43.931 1.00 73.94 514 ALA A N 1
ATOM 3906 C CA . ALA A 1 514 ? -10.611 -29.886 -45.125 1.00 73.94 514 ALA A CA 1
ATOM 3907 C C . ALA A 1 514 ? -9.635 -28.696 -45.215 1.00 73.94 514 ALA A C 1
ATOM 3909 O O . ALA A 1 514 ? -8.467 -28.849 -45.576 1.00 73.94 514 ALA A O 1
ATOM 3910 N N . LYS A 1 515 ? -10.086 -27.501 -44.821 1.00 75.88 515 LYS A N 1
ATOM 3911 C CA . LYS A 1 515 ? -9.252 -26.289 -44.815 1.00 75.88 515 LYS A CA 1
ATOM 3912 C C . LYS A 1 515 ? -8.292 -26.263 -43.631 1.00 75.88 515 LYS A C 1
ATOM 3914 O O . LYS A 1 515 ? -7.173 -25.778 -43.778 1.00 75.88 515 LYS A O 1
ATOM 3919 N N . ALA A 1 516 ? -8.690 -26.837 -42.492 1.00 75.25 516 ALA A N 1
ATOM 3920 C CA . ALA A 1 516 ? -7.794 -27.045 -41.356 1.00 75.25 516 ALA A CA 1
ATOM 3921 C C . ALA A 1 516 ? -6.598 -27.935 -41.745 1.00 75.25 516 ALA A C 1
ATOM 3923 O O . ALA A 1 516 ? -5.457 -27.618 -41.408 1.00 75.25 516 ALA A O 1
ATOM 3924 N N . LEU A 1 517 ? -6.850 -29.006 -42.508 1.00 71.94 517 LEU A N 1
ATOM 3925 C CA . LEU A 1 517 ? -5.811 -29.906 -43.015 1.00 71.94 517 LEU A CA 1
ATOM 3926 C C . LEU A 1 517 ? -4.900 -29.226 -44.043 1.00 71.94 517 LEU A C 1
ATOM 3928 O O . LEU A 1 517 ? -3.680 -29.348 -43.942 1.00 71.94 517 LEU A O 1
ATOM 3932 N N . GLY A 1 518 ? -5.463 -28.442 -44.967 1.00 73.75 518 GLY A N 1
ATOM 3933 C CA . GLY A 1 518 ? -4.672 -27.637 -45.904 1.00 73.75 518 GLY A CA 1
ATOM 3934 C C . GLY A 1 518 ? -3.757 -26.631 -45.192 1.00 73.75 518 GLY A C 1
ATOM 3935 O O . GLY A 1 518 ? -2.571 -26.539 -45.504 1.00 73.75 518 GLY A O 1
ATOM 3936 N N . ALA A 1 519 ? -4.264 -25.930 -44.171 1.00 73.62 519 ALA A N 1
ATOM 3937 C CA . ALA A 1 519 ? -3.466 -25.001 -43.367 1.00 73.62 519 ALA A CA 1
ATOM 3938 C C . ALA A 1 519 ? -2.326 -25.701 -42.606 1.00 73.62 519 ALA A C 1
ATOM 3940 O O . ALA A 1 519 ? -1.217 -25.170 -42.518 1.00 73.62 519 ALA A O 1
ATOM 3941 N N . TYR A 1 520 ? -2.571 -26.914 -42.106 1.00 74.06 520 TYR A N 1
ATOM 3942 C CA . TYR A 1 520 ? -1.555 -27.732 -41.447 1.00 74.06 520 TYR A CA 1
ATOM 3943 C C . TYR A 1 520 ? -0.477 -28.246 -42.418 1.00 74.06 520 TYR A C 1
ATOM 3945 O O . TYR A 1 520 ? 0.712 -28.216 -42.100 1.00 74.06 520 TYR A O 1
ATOM 3953 N N . GLN A 1 521 ? -0.855 -28.676 -43.625 1.00 69.62 521 GLN A N 1
ATOM 3954 C CA . GLN A 1 521 ? 0.109 -29.094 -44.650 1.00 69.62 521 GLN A CA 1
ATOM 3955 C C . GLN A 1 521 ? 1.042 -27.945 -45.045 1.00 69.62 521 GLN A C 1
ATOM 3957 O O . GLN A 1 521 ? 2.253 -28.136 -45.138 1.00 69.62 521 GLN A O 1
ATOM 3962 N N . VAL A 1 522 ? 0.503 -26.734 -45.193 1.00 73.50 522 VAL A N 1
ATOM 3963 C CA . VAL A 1 522 ? 1.295 -25.532 -45.492 1.00 73.50 522 VAL A CA 1
ATOM 3964 C C . VAL A 1 522 ? 2.272 -25.225 -44.355 1.00 73.50 522 VAL A C 1
ATOM 3966 O O . VAL A 1 522 ? 3.437 -24.941 -44.628 1.00 73.50 522 VAL A O 1
ATOM 3969 N N . MET A 1 523 ? 1.846 -25.346 -43.093 1.00 74.56 523 MET A N 1
ATOM 3970 C CA . MET A 1 523 ? 2.725 -25.191 -41.926 1.00 74.56 523 MET A CA 1
ATOM 3971 C C . MET A 1 523 ? 3.926 -26.155 -41.984 1.00 74.56 523 MET A C 1
ATOM 3973 O O . MET A 1 523 ? 5.056 -25.754 -41.702 1.00 74.56 523 MET A O 1
ATOM 3977 N N . ARG A 1 524 ? 3.707 -27.405 -42.425 1.00 68.38 524 ARG A N 1
ATOM 3978 C CA . ARG A 1 524 ? 4.777 -28.402 -42.609 1.00 68.38 524 ARG A CA 1
ATOM 3979 C C . ARG A 1 524 ? 5.710 -28.077 -43.772 1.00 68.38 524 ARG A C 1
ATOM 3981 O O . ARG A 1 524 ? 6.920 -28.192 -43.609 1.00 68.38 524 ARG A O 1
ATOM 3988 N N . VAL A 1 525 ? 5.169 -27.678 -44.926 1.00 69.62 525 VAL A N 1
ATOM 3989 C CA . VAL A 1 525 ? 5.970 -27.316 -46.113 1.00 69.62 525 VAL A CA 1
ATOM 3990 C C . VAL A 1 525 ? 6.866 -26.110 -45.824 1.00 69.62 525 VAL A C 1
ATOM 3992 O O . VAL A 1 525 ? 7.996 -26.059 -46.296 1.00 69.62 525 VAL A O 1
ATOM 3995 N N . ARG A 1 526 ? 6.395 -25.177 -44.990 1.00 67.00 526 ARG A N 1
ATOM 3996 C CA . ARG A 1 526 ? 7.157 -24.003 -44.538 1.00 67.00 526 ARG A CA 1
ATOM 3997 C C . ARG A 1 526 ? 8.151 -24.293 -43.408 1.00 67.00 526 ARG A C 1
ATOM 3999 O O . ARG A 1 526 ? 8.826 -23.381 -42.952 1.00 67.00 526 ARG A O 1
ATOM 4006 N N . GLY A 1 527 ? 8.249 -25.538 -42.938 1.00 64.81 527 GLY A N 1
ATOM 4007 C CA . GLY A 1 527 ? 9.195 -25.925 -41.888 1.00 64.81 527 GLY A CA 1
ATOM 4008 C C . GLY A 1 527 ? 8.851 -25.400 -40.489 1.00 64.81 527 GLY A C 1
ATOM 4009 O O . GLY A 1 527 ? 9.713 -25.393 -39.612 1.00 64.81 527 GLY A O 1
ATOM 4010 N N . VAL A 1 528 ? 7.608 -24.972 -40.250 1.00 70.00 528 VAL A N 1
ATOM 4011 C CA . VAL A 1 528 ? 7.173 -24.465 -38.944 1.00 70.00 528 VAL A CA 1
ATOM 4012 C C . VAL A 1 528 ? 6.757 -25.639 -38.054 1.00 70.00 528 VAL A C 1
ATOM 4014 O O . VAL A 1 528 ? 5.825 -26.377 -38.371 1.00 70.00 528 VAL A O 1
ATOM 4017 N N . SER A 1 529 ? 7.445 -25.818 -36.924 1.00 62.12 529 SER A N 1
ATOM 4018 C CA . SER A 1 529 ? 7.221 -26.950 -36.015 1.00 62.12 529 SER 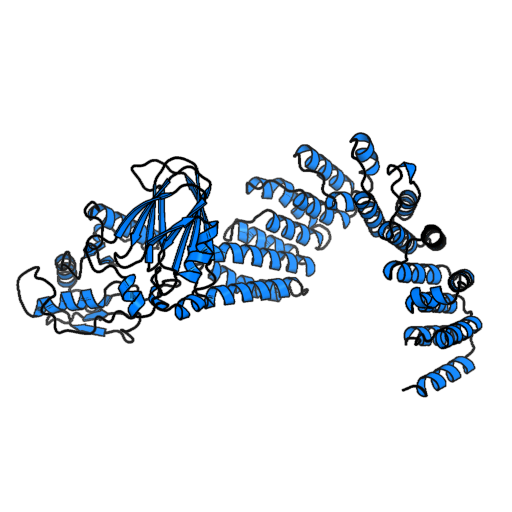A CA 1
ATOM 4019 C C . SER A 1 529 ? 5.823 -26.924 -35.375 1.00 62.12 529 SER A C 1
ATOM 4021 O O . SER A 1 529 ? 5.498 -25.968 -34.662 1.00 62.12 529 SER A O 1
ATOM 4023 N N . PRO A 1 530 ? 5.001 -27.975 -35.560 1.00 64.19 530 PRO A N 1
ATOM 4024 C CA . PRO A 1 530 ? 3.718 -28.107 -34.879 1.00 64.19 530 PRO A CA 1
ATOM 4025 C C . PRO A 1 530 ? 3.882 -28.164 -33.357 1.00 64.19 530 PRO A C 1
ATOM 4027 O O . PRO A 1 530 ? 4.742 -28.865 -32.830 1.00 64.19 530 PRO A O 1
ATOM 4030 N N . THR A 1 531 ? 3.014 -27.459 -32.635 1.00 67.31 531 THR A N 1
ATOM 4031 C CA . THR A 1 531 ? 2.893 -27.540 -31.171 1.00 67.31 531 THR A CA 1
ATOM 4032 C C . THR A 1 531 ? 1.853 -28.585 -30.739 1.00 67.31 531 THR A C 1
ATOM 4034 O O . THR A 1 531 ? 1.062 -29.077 -31.551 1.00 67.31 531 THR A O 1
ATOM 4037 N N . GLN A 1 532 ? 1.777 -28.878 -29.436 1.00 62.25 532 GLN A N 1
ATOM 4038 C CA . GLN A 1 532 ? 0.735 -29.749 -28.866 1.00 62.25 532 GLN A CA 1
ATOM 4039 C C . GLN A 1 532 ? -0.694 -29.256 -29.165 1.00 62.25 532 GLN A C 1
ATOM 4041 O O . GLN A 1 532 ? -1.591 -30.065 -29.393 1.00 62.25 532 GLN A O 1
ATOM 4046 N N . VAL A 1 533 ? -0.905 -27.933 -29.219 1.00 64.25 533 VAL A N 1
ATOM 4047 C CA . VAL A 1 533 ? -2.219 -27.330 -29.506 1.00 64.25 533 VAL A CA 1
ATOM 4048 C C . VAL A 1 533 ? -2.642 -27.602 -30.951 1.00 64.25 533 VAL A C 1
ATOM 4050 O O . VAL A 1 533 ? -3.795 -27.947 -31.198 1.00 64.25 533 VAL A O 1
ATOM 4053 N N . THR A 1 534 ? -1.708 -27.525 -31.904 1.00 65.56 534 THR A N 1
ATOM 4054 C CA . THR A 1 534 ? -1.963 -27.935 -33.295 1.00 65.56 534 THR A CA 1
ATOM 4055 C C . THR A 1 534 ? -2.263 -29.407 -33.424 1.00 65.56 534 THR A C 1
ATOM 4057 O O . THR A 1 534 ? -3.197 -29.756 -34.135 1.00 65.56 534 THR A O 1
ATOM 4060 N N . ALA A 1 535 ? -1.504 -30.261 -32.733 1.00 62.25 535 ALA A N 1
ATOM 4061 C CA . ALA A 1 535 ? -1.723 -31.699 -32.793 1.00 62.25 535 ALA A CA 1
ATOM 4062 C C . ALA A 1 535 ? -3.153 -32.043 -32.342 1.00 62.25 535 ALA A C 1
ATOM 4064 O O . ALA A 1 535 ? -3.867 -32.710 -33.078 1.00 62.25 535 ALA A O 1
ATOM 4065 N N . GLY A 1 536 ? -3.620 -31.481 -31.218 1.00 65.38 536 GLY A N 1
ATOM 4066 C CA . GLY A 1 536 ? -4.998 -31.673 -30.747 1.00 65.38 536 GLY A CA 1
ATOM 4067 C C . GLY A 1 536 ? -6.079 -31.078 -31.663 1.00 65.38 536 GLY A C 1
ATOM 4068 O O . GLY A 1 536 ? -7.144 -31.670 -31.827 1.00 65.38 536 GLY A O 1
ATOM 4069 N N . ALA A 1 537 ? -5.822 -29.930 -32.297 1.00 68.56 537 ALA A N 1
ATOM 4070 C CA . ALA A 1 537 ? -6.760 -29.334 -33.251 1.00 68.56 537 ALA A CA 1
ATOM 4071 C C . ALA A 1 537 ? -6.915 -30.201 -34.510 1.00 68.56 537 ALA A C 1
ATOM 4073 O O . ALA A 1 537 ? -8.029 -30.487 -34.944 1.00 68.56 537 ALA A O 1
ATOM 4074 N N . VAL A 1 538 ? -5.796 -30.682 -35.049 1.00 68.06 538 VAL A N 1
ATOM 4075 C CA . VAL A 1 538 ? -5.758 -31.587 -36.201 1.00 68.06 538 VAL A CA 1
ATOM 4076 C C . VAL A 1 538 ? -6.421 -32.931 -35.868 1.00 68.06 538 VAL A C 1
ATOM 4078 O O . VAL A 1 538 ? -7.166 -33.452 -36.694 1.00 68.06 538 VAL A O 1
ATOM 4081 N N . THR A 1 539 ? -6.272 -33.443 -34.638 1.00 65.31 539 THR A N 1
ATOM 4082 C CA . T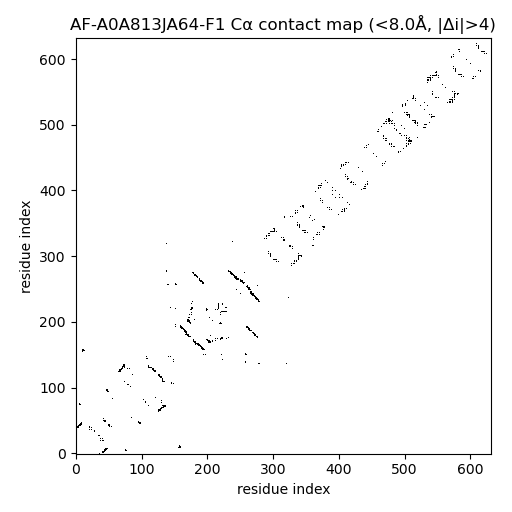HR A 1 539 ? -7.035 -34.603 -34.132 1.00 65.31 539 THR A CA 1
ATOM 4083 C C . THR A 1 539 ? -8.540 -34.412 -34.254 1.00 65.31 539 THR A C 1
ATOM 4085 O O . THR A 1 539 ? -9.234 -35.295 -34.759 1.00 65.31 539 THR A O 1
ATOM 4088 N N . SER A 1 540 ? -9.055 -33.261 -33.817 1.00 67.94 540 SER A N 1
ATOM 4089 C CA . SER A 1 540 ? -10.484 -32.955 -33.943 1.00 67.94 540 SER A CA 1
ATOM 4090 C C . SER A 1 540 ? -10.892 -32.841 -35.412 1.00 67.94 540 SER A C 1
ATOM 4092 O O . SER A 1 540 ? -11.918 -33.395 -35.797 1.00 67.94 540 SER A O 1
ATOM 4094 N N . ALA A 1 541 ? -10.056 -32.212 -36.251 1.00 70.75 541 ALA A N 1
ATOM 4095 C CA . ALA A 1 541 ? -10.308 -32.073 -37.686 1.00 70.75 541 ALA A CA 1
ATOM 4096 C C . ALA A 1 541 ? -10.455 -33.437 -38.384 1.00 70.75 541 ALA A C 1
ATOM 4098 O O . ALA A 1 541 ? -11.437 -33.671 -39.087 1.00 70.75 541 ALA A O 1
ATOM 4099 N N . PHE A 1 542 ? -9.513 -34.360 -38.162 1.00 69.00 542 PHE A N 1
ATOM 4100 C CA . PHE A 1 542 ? -9.565 -35.698 -38.757 1.00 69.00 542 PHE A CA 1
ATOM 4101 C C . PHE A 1 542 ? -10.741 -36.523 -38.232 1.00 69.00 542 PHE A C 1
ATOM 4103 O O . PHE A 1 542 ? -11.388 -37.239 -38.998 1.00 69.00 542 PHE A O 1
ATOM 4110 N N . ALA A 1 543 ? -11.056 -36.393 -36.941 1.00 66.19 543 ALA A N 1
ATOM 4111 C CA . ALA A 1 543 ? -12.210 -37.055 -36.354 1.00 66.19 543 ALA A CA 1
ATOM 4112 C C . ALA A 1 543 ? -13.536 -36.503 -36.914 1.00 66.19 543 ALA A C 1
ATOM 4114 O O . ALA A 1 543 ? -14.509 -37.238 -37.025 1.00 66.19 543 ALA A O 1
ATOM 4115 N N . GLU A 1 544 ? -13.631 -35.221 -37.248 1.00 67.94 544 GLU A N 1
ATOM 4116 C CA . GLU A 1 544 ? -14.849 -34.637 -37.827 1.00 67.94 544 GLU A CA 1
ATOM 4117 C C . GLU A 1 544 ? -14.998 -34.956 -39.322 1.00 67.94 544 GLU A C 1
ATOM 4119 O O . GLU A 1 544 ? -16.109 -35.211 -39.780 1.00 67.94 544 GLU A O 1
ATOM 4124 N N . GLY A 1 545 ? -13.890 -35.030 -40.067 1.00 66.38 545 GLY A N 1
ATOM 4125 C CA . GLY A 1 545 ? -13.894 -35.314 -41.505 1.00 66.38 545 GLY A CA 1
ATOM 4126 C C . GLY A 1 545 ? -14.014 -36.789 -41.899 1.00 66.38 545 GLY A C 1
ATOM 4127 O O . GLY A 1 545 ? -14.189 -37.080 -43.077 1.00 66.38 545 GLY A O 1
ATOM 4128 N N . SER A 1 546 ? -13.887 -37.737 -40.958 1.00 66.44 546 SER A N 1
ATOM 4129 C CA . SER A 1 546 ? -13.808 -39.193 -41.233 1.00 66.44 546 SER A CA 1
ATOM 4130 C C . SER A 1 546 ? -12.752 -39.590 -42.288 1.00 66.44 546 SER A C 1
ATOM 4132 O O . SER A 1 546 ? -12.798 -40.685 -42.850 1.00 66.44 546 SER A O 1
ATOM 4134 N N . CYS A 1 547 ? -11.777 -38.715 -42.550 1.00 68.75 547 CYS A N 1
ATOM 4135 C CA . CYS A 1 547 ? -10.734 -38.891 -43.560 1.00 68.75 547 CYS A CA 1
ATOM 4136 C C . CYS A 1 547 ? -9.531 -39.617 -42.955 1.00 68.75 547 CYS A C 1
ATOM 4138 O O . CYS A 1 547 ? -8.478 -39.040 -42.693 1.00 68.75 547 CYS A O 1
ATOM 4140 N N . TRP A 1 548 ? -9.721 -40.909 -42.691 1.00 66.44 548 TRP A N 1
ATOM 4141 C CA . TRP A 1 548 ? -8.703 -41.774 -42.096 1.00 66.44 548 TRP A CA 1
ATOM 4142 C C . TRP A 1 548 ? -7.482 -41.989 -43.005 1.00 66.44 548 TRP A C 1
ATOM 4144 O O . TRP A 1 548 ? -6.378 -42.171 -42.500 1.00 66.44 548 TRP A O 1
ATOM 4154 N N . ALA A 1 549 ? -7.662 -41.946 -44.329 1.00 67.94 549 ALA A N 1
ATOM 4155 C CA . ALA A 1 549 ? -6.579 -42.139 -45.294 1.00 67.94 549 ALA A CA 1
ATOM 4156 C C . ALA A 1 549 ? -5.545 -41.002 -45.220 1.00 67.94 549 ALA A C 1
ATOM 4158 O O . ALA A 1 549 ? -4.350 -41.265 -45.111 1.00 67.94 549 ALA A O 1
ATOM 4159 N N . ASP A 1 550 ? -6.007 -39.751 -45.159 1.00 66.94 550 ASP A N 1
ATOM 4160 C CA . ASP A 1 550 ? -5.138 -38.576 -45.019 1.00 66.94 550 ASP A CA 1
ATOM 4161 C C . ASP A 1 550 ? -4.450 -38.535 -43.642 1.00 66.94 550 ASP A C 1
ATOM 4163 O O . ASP A 1 550 ? -3.307 -38.090 -43.518 1.00 66.94 550 ASP A O 1
ATOM 4167 N N . ALA A 1 551 ? -5.123 -39.042 -42.599 1.00 65.19 551 ALA A N 1
ATOM 4168 C CA . ALA A 1 551 ? -4.556 -39.168 -41.256 1.00 65.19 551 ALA A CA 1
ATOM 4169 C C . ALA A 1 551 ? -3.408 -40.195 -41.195 1.00 65.19 551 ALA A C 1
ATOM 4171 O O . ALA A 1 551 ? -2.430 -39.969 -40.485 1.00 65.19 551 ALA A O 1
ATOM 4172 N N . LEU A 1 552 ? -3.500 -41.296 -41.952 1.00 66.25 552 LEU A N 1
ATOM 4173 C CA . LEU A 1 552 ? -2.419 -42.280 -42.095 1.00 66.25 552 LEU A CA 1
ATOM 4174 C C . LEU A 1 552 ? -1.285 -41.756 -42.982 1.00 66.25 552 LEU A C 1
ATOM 4176 O O . LEU A 1 552 ? -0.123 -41.866 -42.607 1.00 66.25 552 LEU A O 1
ATOM 4180 N N . GLN A 1 553 ? -1.605 -41.087 -44.091 1.00 66.88 553 GLN A N 1
ATOM 4181 C CA . GLN A 1 553 ? -0.596 -40.466 -44.954 1.00 66.88 553 GLN A CA 1
ATOM 4182 C C . GLN A 1 553 ? 0.215 -39.387 -44.212 1.00 66.88 553 GLN A C 1
ATOM 4184 O O . GLN A 1 553 ? 1.397 -39.179 -44.486 1.00 66.88 553 GLN A O 1
ATOM 4189 N N . MET A 1 554 ? -0.394 -38.711 -43.231 1.00 61.03 554 MET A N 1
ATOM 4190 C CA . MET A 1 554 ? 0.314 -37.792 -42.336 1.00 61.03 554 MET A CA 1
ATOM 4191 C C . MET A 1 554 ? 1.389 -38.503 -41.493 1.00 61.03 554 MET A C 1
ATOM 4193 O O . MET A 1 554 ? 2.414 -37.883 -41.186 1.00 61.03 554 MET A O 1
ATOM 4197 N N . LEU A 1 555 ? 1.156 -39.769 -41.132 1.00 59.88 555 LEU A N 1
ATOM 4198 C CA . LEU A 1 555 ? 2.054 -40.615 -40.344 1.00 59.88 555 LEU A CA 1
ATOM 4199 C C . LEU A 1 555 ? 3.130 -41.318 -41.192 1.00 59.88 555 LEU A C 1
ATOM 4201 O O . LEU A 1 555 ? 4.193 -41.608 -40.649 1.00 59.88 555 LEU A O 1
ATOM 4205 N N . ASP A 1 556 ? 2.917 -41.501 -42.501 1.00 57.19 556 ASP A N 1
ATOM 4206 C CA . ASP A 1 556 ? 3.833 -42.172 -43.452 1.00 57.19 556 ASP A CA 1
ATOM 4207 C C . ASP A 1 556 ? 5.135 -41.387 -43.781 1.00 57.19 556 ASP A C 1
ATOM 4209 O O . ASP A 1 556 ? 5.792 -41.607 -44.800 1.00 57.19 556 ASP A O 1
ATOM 4213 N N . GLY A 1 557 ? 5.556 -40.459 -42.915 1.00 55.31 557 GLY A N 1
ATOM 4214 C CA . GLY A 1 557 ? 6.878 -39.823 -42.985 1.00 55.31 557 GLY A CA 1
ATOM 4215 C C . GLY A 1 557 ? 7.995 -40.708 -42.403 1.00 55.31 557 GLY A C 1
ATOM 4216 O O . GLY A 1 557 ? 7.710 -41.693 -41.724 1.00 55.31 557 GLY A O 1
ATOM 4217 N N . PRO A 1 558 ? 9.286 -40.367 -42.608 1.00 47.09 558 PRO A N 1
ATOM 4218 C CA . PRO A 1 558 ? 10.393 -41.129 -42.028 1.00 47.09 558 PRO A CA 1
ATOM 4219 C C . PRO A 1 558 ? 10.229 -41.262 -40.507 1.00 47.09 558 PRO A C 1
ATOM 4221 O O . PRO A 1 558 ? 9.802 -40.321 -39.841 1.00 47.09 558 PRO A O 1
ATOM 4224 N N . VAL A 1 559 ? 10.615 -42.419 -39.960 1.00 44.66 559 VAL A N 1
ATOM 4225 C CA . VAL A 1 559 ? 10.458 -42.853 -38.550 1.00 44.66 559 VAL A CA 1
ATOM 4226 C C . VAL A 1 559 ? 10.913 -41.802 -37.514 1.00 44.66 559 VAL A C 1
ATOM 4228 O O . VAL A 1 559 ? 10.443 -41.776 -36.376 1.00 44.66 559 VAL A O 1
ATOM 4231 N N . THR A 1 560 ? 11.777 -40.864 -37.903 1.00 39.97 560 THR A N 1
ATOM 4232 C CA . THR A 1 560 ? 12.197 -39.711 -37.092 1.00 39.97 560 THR A CA 1
ATOM 4233 C C . THR A 1 560 ? 11.076 -38.697 -36.818 1.00 39.97 560 THR A C 1
ATOM 4235 O O . THR A 1 560 ? 11.055 -38.103 -35.740 1.00 39.97 560 THR A O 1
ATOM 4238 N N . ALA A 1 561 ? 10.106 -38.536 -37.724 1.00 40.38 561 ALA A N 1
ATOM 4239 C CA . ALA A 1 561 ? 8.910 -37.717 -37.518 1.00 40.38 561 ALA A CA 1
ATOM 4240 C C . ALA A 1 561 ? 7.933 -38.363 -36.519 1.00 40.38 561 ALA A C 1
ATOM 4242 O O . ALA A 1 561 ? 7.291 -37.650 -35.752 1.00 40.38 561 ALA A O 1
ATOM 4243 N N . PHE A 1 562 ? 7.884 -39.699 -36.459 1.00 45.72 562 PHE A N 1
ATOM 4244 C CA . PHE A 1 562 ? 7.044 -40.459 -35.524 1.00 45.72 562 PHE A CA 1
ATOM 4245 C C . PHE A 1 562 ? 7.459 -40.230 -34.058 1.00 45.72 562 PHE A C 1
ATOM 4247 O O . PHE A 1 562 ? 6.610 -40.081 -33.180 1.00 45.72 562 PHE A O 1
ATOM 4254 N N . ARG A 1 563 ? 8.768 -40.088 -33.792 1.00 45.62 563 ARG A N 1
ATOM 4255 C CA . ARG A 1 563 ? 9.288 -39.742 -32.453 1.00 45.62 563 ARG A CA 1
ATOM 4256 C C . ARG A 1 563 ? 8.987 -38.305 -32.018 1.00 45.62 563 ARG A C 1
ATOM 4258 O O . ARG A 1 563 ? 8.820 -38.072 -30.826 1.00 45.62 563 ARG A O 1
ATOM 4265 N N . PHE A 1 564 ? 8.926 -37.350 -32.950 1.00 39.97 564 PHE A N 1
ATOM 4266 C CA . PHE A 1 564 ? 8.678 -35.933 -32.637 1.00 39.97 564 PHE A CA 1
ATOM 4267 C C . PHE A 1 564 ? 7.188 -35.549 -32.653 1.00 39.97 564 PHE A C 1
ATOM 4269 O O . PHE A 1 564 ? 6.789 -34.667 -31.897 1.00 39.97 564 PHE A O 1
ATOM 4276 N N . ALA A 1 565 ? 6.358 -36.207 -33.473 1.00 50.56 565 ALA A N 1
ATOM 4277 C CA . ALA A 1 565 ? 4.916 -35.945 -33.564 1.00 50.56 565 ALA A CA 1
ATOM 4278 C C . ALA A 1 565 ? 4.125 -36.450 -32.337 1.00 50.56 565 ALA A C 1
ATOM 4280 O O . ALA A 1 565 ? 3.048 -35.928 -32.040 1.00 50.56 565 ALA A O 1
ATOM 4281 N N . GLY A 1 566 ? 4.692 -37.405 -31.589 1.00 57.22 566 GLY A N 1
ATOM 4282 C CA . GLY A 1 566 ? 4.224 -37.837 -30.272 1.00 57.22 566 GLY A CA 1
ATOM 4283 C C . GLY A 1 566 ? 2.887 -38.590 -30.251 1.00 57.22 566 GLY A C 1
ATOM 4284 O O . GLY A 1 566 ? 2.163 -38.689 -31.242 1.00 57.22 566 GLY A O 1
ATOM 4285 N N . LEU A 1 567 ? 2.546 -39.091 -29.057 1.00 60.53 567 LEU A N 1
ATOM 4286 C CA . LEU A 1 567 ? 1.312 -39.821 -28.718 1.00 60.53 567 LEU A CA 1
ATOM 4287 C C . LEU A 1 567 ? 0.031 -39.126 -29.229 1.00 60.53 567 LEU A C 1
ATOM 4289 O O . LEU A 1 567 ? -0.923 -39.783 -29.625 1.00 60.53 567 LEU A O 1
ATOM 4293 N N . VAL A 1 568 ? 0.025 -37.790 -29.301 1.00 59.19 568 VAL A N 1
ATOM 4294 C CA . VAL A 1 568 ? -1.134 -36.985 -29.724 1.00 59.19 568 VAL A CA 1
ATOM 4295 C C . VAL A 1 568 ? -1.489 -37.200 -31.202 1.00 59.19 568 VAL A C 1
ATOM 4297 O O . VAL A 1 568 ? -2.674 -37.257 -31.529 1.00 59.19 568 VAL A O 1
ATOM 4300 N N . ALA A 1 569 ? -0.500 -37.362 -32.090 1.00 60.00 569 ALA A N 1
ATOM 4301 C CA . ALA A 1 569 ? -0.736 -37.640 -33.511 1.00 60.00 569 ALA A CA 1
ATOM 4302 C C . ALA A 1 569 ? -1.223 -39.082 -33.746 1.00 60.00 569 ALA A C 1
ATOM 4304 O O . ALA A 1 569 ? -2.063 -39.323 -34.611 1.00 60.00 569 ALA A O 1
ATOM 4305 N N . CYS A 1 570 ? -0.759 -40.032 -32.932 1.00 66.00 570 CYS A N 1
ATOM 4306 C CA . CYS A 1 570 ? -1.267 -41.403 -32.960 1.00 66.00 570 CYS A CA 1
ATOM 4307 C C . CYS A 1 570 ? -2.715 -41.457 -32.454 1.00 66.00 570 CYS A C 1
ATOM 4309 O O . CYS A 1 570 ? -3.579 -42.011 -33.129 1.00 66.00 570 CYS A O 1
ATOM 4311 N N . ASN A 1 571 ? -3.021 -40.770 -31.348 1.00 68.44 571 ASN A N 1
ATOM 4312 C CA . ASN A 1 571 ? -4.389 -40.622 -30.840 1.00 68.44 571 ASN A CA 1
ATOM 4313 C C . ASN A 1 571 ? -5.317 -39.951 -31.872 1.00 68.44 571 ASN A C 1
ATOM 4315 O O . ASN A 1 571 ? -6.498 -40.294 -31.959 1.00 68.44 571 ASN A O 1
ATOM 4319 N N . ALA A 1 572 ? -4.782 -39.025 -32.679 1.00 65.00 572 ALA A N 1
ATOM 4320 C CA . ALA A 1 572 ? -5.485 -38.379 -33.787 1.00 65.00 572 ALA A CA 1
ATOM 4321 C C . ALA A 1 572 ? -5.950 -39.372 -34.848 1.00 65.00 572 ALA A C 1
ATOM 4323 O O . ALA A 1 572 ? -7.138 -39.436 -35.174 1.00 65.00 572 ALA A O 1
ATOM 4324 N N . ALA A 1 573 ? -5.004 -40.160 -35.357 1.00 69.19 573 ALA A N 1
ATOM 4325 C CA . ALA A 1 573 ? -5.278 -41.176 -36.353 1.00 69.19 573 ALA A CA 1
ATOM 4326 C C . ALA A 1 573 ? -6.197 -42.266 -35.785 1.00 69.19 573 ALA A C 1
ATOM 4328 O O . ALA A 1 573 ? -7.141 -42.660 -36.461 1.00 69.19 573 ALA A O 1
ATOM 4329 N N . MET A 1 574 ? -6.019 -42.670 -34.523 1.00 73.25 574 MET A N 1
ATOM 4330 C CA . MET A 1 574 ? -6.883 -43.652 -33.853 1.00 73.25 574 MET A CA 1
ATOM 4331 C C . MET A 1 574 ? -8.349 -43.194 -33.770 1.00 73.25 574 MET A C 1
ATOM 4333 O O . MET A 1 574 ? -9.244 -43.962 -34.114 1.00 73.25 574 MET A O 1
ATOM 4337 N N . ASN A 1 575 ? -8.617 -41.936 -33.398 1.00 73.50 575 ASN A N 1
ATOM 4338 C CA . ASN A 1 575 ? -9.983 -41.388 -33.345 1.00 73.50 575 ASN A CA 1
ATOM 4339 C C . ASN A 1 575 ? -10.606 -41.242 -34.753 1.00 73.50 575 ASN A C 1
ATOM 4341 O O . ASN A 1 575 ? -11.786 -41.526 -34.969 1.00 73.50 575 ASN A O 1
ATOM 4345 N N . ALA A 1 576 ? -9.805 -40.849 -35.748 1.00 70.69 576 ALA A N 1
ATOM 4346 C CA . ALA A 1 576 ? -10.252 -40.784 -37.140 1.00 70.69 576 ALA A CA 1
ATOM 4347 C C . ALA A 1 576 ? -10.587 -42.176 -37.709 1.00 70.69 576 ALA A C 1
ATOM 4349 O O . ALA A 1 576 ? -11.607 -42.347 -38.377 1.00 70.69 576 ALA A O 1
ATOM 4350 N N . LEU A 1 577 ? -9.765 -43.182 -37.397 1.00 73.62 577 LEU A N 1
ATOM 4351 C CA . LEU A 1 577 ? -9.964 -44.581 -37.780 1.00 73.62 577 LEU A CA 1
ATOM 4352 C C . LEU A 1 577 ? -11.180 -45.212 -37.091 1.00 73.62 577 LEU A C 1
ATOM 4354 O O . LEU A 1 577 ? -11.926 -45.956 -37.733 1.00 73.62 577 LEU A O 1
ATOM 4358 N N . GLU A 1 578 ? -11.418 -44.874 -35.820 1.00 75.25 578 GLU A N 1
ATOM 4359 C CA . GLU A 1 578 ? -12.607 -45.283 -35.067 1.00 75.25 578 GLU A CA 1
ATOM 4360 C C . GLU A 1 578 ? -13.891 -44.812 -35.763 1.00 75.25 578 GLU A C 1
ATOM 4362 O O . GLU A 1 578 ? -14.823 -45.593 -35.978 1.00 75.25 578 GLU A O 1
ATOM 4367 N N . LYS A 1 579 ? -13.944 -43.535 -36.154 1.00 71.44 579 LYS A N 1
ATOM 4368 C CA . LYS A 1 579 ? -15.096 -42.970 -36.868 1.00 71.44 579 LYS A CA 1
ATOM 4369 C C . LYS A 1 579 ? -15.197 -43.461 -38.314 1.00 71.44 579 LYS A C 1
ATOM 4371 O O . LYS A 1 579 ? -16.308 -43.672 -38.795 1.00 71.44 579 LYS A O 1
ATOM 4376 N N . GLY A 1 580 ? -14.063 -43.727 -38.964 1.00 71.69 580 GLY A N 1
ATOM 4377 C CA . GLY A 1 580 ? -13.981 -44.338 -40.294 1.00 71.69 580 GLY A CA 1
ATOM 4378 C C . GLY A 1 580 ? -14.298 -45.840 -40.341 1.00 71.69 580 GLY A C 1
ATOM 4379 O O . GLY A 1 580 ? -14.352 -46.404 -41.432 1.00 71.69 580 GLY A O 1
ATOM 4380 N N . ARG A 1 581 ? -14.516 -46.490 -39.184 1.00 74.44 581 ARG A N 1
ATOM 4381 C CA . ARG A 1 581 ? -14.781 -47.938 -39.026 1.00 74.44 581 ARG A CA 1
ATOM 4382 C C . ARG A 1 581 ? -13.690 -48.856 -39.603 1.00 74.44 581 ARG A C 1
ATOM 4384 O O . ARG A 1 581 ? -13.960 -50.007 -39.941 1.00 74.44 581 ARG A O 1
ATOM 4391 N N . GLN A 1 582 ? -12.451 -48.374 -39.702 1.00 80.31 582 GLN A N 1
ATOM 4392 C CA . GLN A 1 582 ? -11.327 -49.108 -40.301 1.00 80.31 582 GLN A CA 1
ATOM 4393 C C . GLN A 1 582 ? -10.499 -49.855 -39.246 1.00 80.31 582 GLN A C 1
ATOM 4395 O O . GLN A 1 582 ? -9.332 -49.544 -39.009 1.00 80.31 582 GLN A O 1
ATOM 4400 N N . TRP A 1 583 ? -11.091 -50.868 -38.614 1.00 77.62 583 TRP A N 1
ATOM 4401 C CA . TRP A 1 583 ? -10.469 -51.618 -37.512 1.00 77.62 583 TRP A CA 1
ATOM 4402 C C . TRP A 1 583 ? -9.146 -52.321 -37.884 1.00 77.62 583 TRP A C 1
ATOM 4404 O O . TRP A 1 583 ? -8.269 -52.493 -37.041 1.00 77.62 583 TRP A O 1
ATOM 4414 N N . GLN A 1 584 ? -8.957 -52.698 -39.152 1.00 81.44 584 GLN A N 1
ATOM 4415 C CA . GLN A 1 584 ? -7.718 -53.340 -39.620 1.00 81.44 584 GLN A CA 1
ATOM 4416 C C . GLN A 1 584 ? -6.517 -52.391 -39.568 1.00 81.44 584 GLN A C 1
ATOM 4418 O O . GLN A 1 584 ? -5.403 -52.794 -39.242 1.00 81.44 584 GLN A O 1
ATOM 4423 N N . GLN A 1 585 ? -6.745 -51.119 -39.891 1.00 78.19 585 GLN A N 1
ATOM 4424 C CA . GLN A 1 585 ? -5.708 -50.092 -39.873 1.00 78.19 585 GLN A CA 1
ATOM 4425 C C . GLN A 1 585 ? -5.399 -49.635 -38.439 1.00 78.19 585 GLN A C 1
ATOM 4427 O O . GLN A 1 585 ? -4.259 -49.297 -38.144 1.00 78.19 585 GLN A O 1
ATOM 4432 N N . VAL A 1 586 ? -6.381 -49.704 -37.529 1.00 76.50 586 VAL A N 1
ATOM 4433 C CA . VAL A 1 586 ? -6.189 -49.478 -36.082 1.00 76.50 586 VAL A CA 1
ATOM 4434 C C . VAL A 1 586 ? -5.177 -50.464 -35.496 1.00 76.50 586 VAL A C 1
ATOM 4436 O O . VAL A 1 586 ? -4.285 -50.056 -34.759 1.00 76.50 586 VAL A O 1
ATOM 4439 N N . LEU A 1 587 ? -5.273 -51.749 -35.851 1.00 77.44 587 LEU A N 1
ATOM 4440 C CA . LEU A 1 587 ? -4.323 -52.773 -35.400 1.00 77.44 587 LEU A CA 1
ATOM 4441 C C . LEU A 1 587 ? -2.908 -52.509 -35.925 1.00 77.44 587 LEU A C 1
ATOM 4443 O O . LEU A 1 587 ? -1.966 -52.477 -35.141 1.00 77.44 587 LEU A O 1
ATOM 4447 N N . LYS A 1 588 ? -2.775 -52.220 -37.226 1.00 78.81 588 LYS A N 1
ATOM 4448 C CA . LYS A 1 588 ? -1.481 -51.857 -37.828 1.00 78.81 588 LYS A CA 1
ATOM 4449 C C . LYS A 1 588 ? -0.863 -50.626 -37.169 1.00 78.81 588 LYS A C 1
ATOM 4451 O O . LYS A 1 588 ? 0.343 -50.581 -36.965 1.00 78.81 588 LYS A O 1
ATOM 4456 N N . LEU A 1 589 ? -1.679 -49.633 -36.818 1.00 75.94 589 LEU A N 1
ATOM 4457 C CA . LEU A 1 589 ? -1.200 -48.434 -36.143 1.00 75.94 589 LEU A CA 1
ATOM 4458 C C . LEU A 1 589 ? -0.741 -48.728 -34.705 1.00 75.94 589 LEU A C 1
ATOM 4460 O O . LEU A 1 589 ? 0.298 -48.218 -34.297 1.00 75.94 589 LEU A O 1
ATOM 4464 N N . LEU A 1 590 ? -1.460 -49.575 -33.960 1.00 75.56 590 LEU A N 1
ATOM 4465 C CA . LEU A 1 590 ? -1.039 -50.026 -32.627 1.00 75.56 590 LEU A CA 1
ATOM 4466 C C . LEU A 1 590 ? 0.279 -50.809 -32.669 1.00 75.56 590 LEU A C 1
ATOM 4468 O O . LEU A 1 590 ? 1.116 -50.624 -31.786 1.00 75.56 590 LEU A O 1
ATOM 4472 N N . ASP A 1 591 ? 0.484 -51.640 -33.689 1.00 74.94 591 ASP A N 1
ATOM 4473 C CA . ASP A 1 591 ? 1.743 -52.365 -33.886 1.00 74.94 591 ASP A CA 1
ATOM 4474 C C . ASP A 1 591 ? 2.885 -51.410 -34.269 1.00 74.94 591 ASP A C 1
ATOM 4476 O O . ASP A 1 591 ? 3.941 -51.438 -33.642 1.00 74.94 591 ASP A O 1
ATOM 4480 N N . ASN A 1 592 ? 2.640 -50.445 -35.161 1.00 73.94 592 ASN A N 1
ATOM 4481 C CA . ASN A 1 592 ? 3.621 -49.407 -35.494 1.00 73.94 592 ASN A CA 1
ATOM 4482 C C . ASN A 1 592 ? 4.004 -48.537 -34.277 1.00 73.94 592 ASN A C 1
ATOM 4484 O O . ASN A 1 592 ? 5.157 -48.124 -34.146 1.00 73.94 592 ASN A O 1
ATOM 4488 N N . MET A 1 593 ? 3.064 -48.254 -33.364 1.00 71.19 593 MET A N 1
ATOM 4489 C CA . MET A 1 593 ? 3.359 -47.552 -32.105 1.00 71.19 593 MET A CA 1
ATOM 4490 C C . MET A 1 593 ? 4.266 -48.379 -31.187 1.00 71.19 593 MET A C 1
ATOM 4492 O O . MET A 1 593 ? 5.179 -47.823 -30.571 1.00 71.19 593 MET A O 1
ATOM 4496 N N . ARG A 1 594 ? 4.047 -49.700 -31.129 1.00 71.81 594 ARG A N 1
ATOM 4497 C CA . ARG A 1 594 ? 4.884 -50.637 -30.362 1.00 71.81 594 ARG A CA 1
ATOM 4498 C C . ARG A 1 594 ? 6.300 -50.688 -30.929 1.00 71.81 594 ARG A C 1
ATOM 4500 O O . ARG A 1 594 ? 7.255 -50.534 -30.169 1.00 71.81 594 ARG A O 1
ATOM 4507 N N . ASP A 1 595 ? 6.430 -50.799 -32.248 1.00 69.00 595 ASP A N 1
ATOM 4508 C CA . ASP A 1 595 ? 7.722 -50.825 -32.942 1.00 69.00 595 ASP A CA 1
ATOM 4509 C C . ASP A 1 595 ? 8.496 -49.502 -32.787 1.00 69.00 595 ASP A C 1
ATOM 4511 O O . ASP A 1 595 ? 9.727 -49.486 -32.730 1.00 69.00 595 ASP A O 1
ATOM 4515 N N . ALA A 1 596 ? 7.784 -48.379 -32.640 1.00 64.31 596 ALA A N 1
ATOM 4516 C CA . ALA A 1 596 ? 8.363 -47.060 -32.382 1.00 64.31 596 ALA A CA 1
ATOM 4517 C C . ALA A 1 596 ? 8.726 -46.792 -30.902 1.00 64.31 596 ALA A C 1
ATOM 4519 O O . ALA A 1 596 ? 9.225 -45.703 -30.597 1.00 64.31 596 ALA A O 1
ATOM 4520 N N . ALA A 1 597 ? 8.512 -47.757 -29.996 1.00 65.94 597 ALA A N 1
ATOM 4521 C CA . ALA A 1 597 ? 8.680 -47.633 -28.541 1.00 65.94 597 ALA A CA 1
ATOM 4522 C C . ALA A 1 597 ? 7.812 -46.533 -27.886 1.00 65.94 597 ALA A C 1
ATOM 4524 O O . ALA A 1 597 ? 8.213 -45.919 -26.896 1.00 65.94 597 ALA A O 1
ATOM 4525 N N . LEU A 1 598 ? 6.620 -46.274 -28.434 1.00 66.31 598 LEU A N 1
ATOM 4526 C CA . LEU A 1 598 ? 5.609 -45.404 -27.829 1.00 66.31 598 LEU A CA 1
ATOM 4527 C C . LEU A 1 598 ? 4.591 -46.273 -27.082 1.00 66.31 598 LEU A C 1
ATOM 4529 O O . LEU A 1 598 ? 3.918 -47.097 -27.698 1.00 66.31 598 LEU A O 1
ATOM 4533 N N . GLU A 1 599 ? 4.453 -46.094 -25.767 1.00 69.69 599 GLU A N 1
ATOM 4534 C CA . GLU A 1 599 ? 3.433 -46.807 -24.989 1.00 69.69 599 GLU A CA 1
ATOM 4535 C C . GLU A 1 599 ? 2.030 -46.285 -25.355 1.00 69.69 599 GLU A C 1
ATOM 4537 O O . GLU A 1 599 ? 1.750 -45.101 -25.141 1.00 69.69 599 GLU A O 1
ATOM 4542 N N . PRO A 1 600 ? 1.137 -47.127 -25.918 1.00 68.44 600 PRO A N 1
ATOM 4543 C CA . PRO A 1 600 ? -0.226 -46.712 -26.225 1.00 68.44 600 PRO A CA 1
ATOM 4544 C C . PRO A 1 600 ? -0.983 -46.427 -24.926 1.00 68.44 600 PRO A C 1
ATOM 4546 O O . PRO A 1 600 ? -0.969 -47.239 -23.999 1.00 68.44 600 PRO A O 1
ATOM 4549 N N . ASP A 1 601 ? -1.664 -45.287 -24.862 1.00 72.75 601 ASP A N 1
ATOM 4550 C CA . ASP A 1 601 ? -2.428 -44.883 -23.686 1.00 72.75 601 ASP A CA 1
ATOM 4551 C C . ASP A 1 601 ? -3.800 -45.578 -23.613 1.00 72.75 601 ASP A C 1
ATOM 4553 O O . ASP A 1 601 ? -4.267 -46.245 -24.540 1.00 72.75 601 ASP A O 1
ATOM 4557 N N . GLN A 1 602 ? -4.492 -45.406 -22.483 1.00 73.69 602 GLN A N 1
ATOM 4558 C CA . GLN A 1 602 ? -5.847 -45.931 -22.296 1.00 73.69 602 GLN A CA 1
ATOM 4559 C C . GLN A 1 602 ? -6.825 -45.415 -23.372 1.00 73.69 602 GLN A C 1
ATOM 4561 O O . GLN A 1 602 ? -7.789 -46.099 -23.712 1.00 73.69 602 GLN A O 1
ATOM 4566 N N . PHE A 1 603 ? -6.568 -44.230 -23.937 1.00 70.56 603 PHE A N 1
ATOM 4567 C CA . PHE A 1 603 ? -7.363 -43.659 -25.019 1.00 70.56 603 PHE A CA 1
ATOM 4568 C C . PHE A 1 603 ? -7.210 -44.456 -26.326 1.00 70.56 603 PHE A C 1
ATOM 4570 O O . PHE A 1 603 ? -8.225 -44.786 -26.936 1.00 70.56 603 PHE A O 1
ATOM 4577 N N . CYS A 1 604 ? -5.991 -44.845 -26.713 1.00 70.31 604 CYS A N 1
ATOM 4578 C CA . CYS A 1 604 ? -5.723 -45.705 -27.870 1.00 70.31 604 CYS A CA 1
ATOM 4579 C C . CYS A 1 604 ? -6.500 -47.020 -27.797 1.00 70.31 604 CYS A C 1
ATOM 4581 O O . CYS A 1 604 ? -7.162 -47.412 -28.758 1.00 70.31 604 CYS A O 1
ATOM 4583 N N . TYR A 1 605 ? -6.448 -47.690 -26.645 1.00 76.62 605 TYR A N 1
ATOM 4584 C CA . TYR A 1 605 ? -7.149 -48.957 -26.455 1.00 76.62 605 TYR A CA 1
ATOM 4585 C C . TYR A 1 605 ? -8.674 -48.778 -26.451 1.00 76.62 605 TYR A C 1
ATOM 4587 O O . TYR A 1 605 ? -9.377 -49.571 -27.074 1.00 76.62 605 TYR A O 1
ATOM 4595 N N . ASN A 1 606 ? -9.199 -47.713 -25.836 1.00 78.06 606 ASN A N 1
ATOM 4596 C CA . ASN A 1 606 ? -10.634 -47.413 -25.867 1.00 78.06 606 ASN A CA 1
ATOM 4597 C C . ASN A 1 606 ? -11.133 -47.102 -27.290 1.00 78.06 606 ASN A C 1
ATOM 4599 O O . ASN A 1 606 ? -12.186 -47.598 -27.693 1.00 78.06 606 ASN A O 1
ATOM 4603 N N . ALA A 1 607 ? -10.372 -46.326 -28.068 1.00 73.75 607 ALA A N 1
ATOM 4604 C CA . ALA A 1 607 ? -10.687 -46.033 -29.466 1.00 73.75 607 ALA A CA 1
ATOM 4605 C C . ALA A 1 607 ? -10.635 -47.307 -30.327 1.00 73.75 607 ALA A C 1
ATOM 4607 O O . ALA A 1 607 ? -11.515 -47.534 -31.157 1.00 73.75 607 ALA A O 1
ATOM 4608 N N . ALA A 1 608 ? -9.660 -48.190 -30.082 1.00 76.81 608 ALA A N 1
ATOM 4609 C CA . ALA A 1 608 ? -9.579 -49.482 -30.756 1.00 76.81 608 ALA A CA 1
ATOM 4610 C C . ALA A 1 608 ? -10.788 -50.373 -30.445 1.00 76.81 608 ALA A C 1
ATOM 4612 O O . ALA A 1 608 ? -11.412 -50.898 -31.367 1.00 76.81 608 ALA A O 1
ATOM 4613 N N . MET A 1 609 ? -11.187 -50.461 -29.175 1.00 79.12 609 MET A N 1
ATOM 4614 C CA . MET A 1 609 ? -12.384 -51.190 -28.745 1.00 79.12 609 MET A CA 1
ATOM 4615 C C . MET A 1 609 ? -13.660 -50.650 -29.403 1.00 79.12 609 MET A C 1
ATOM 4617 O O . MET A 1 609 ? -14.434 -51.427 -29.961 1.00 79.12 609 MET A O 1
ATOM 4621 N N . SER A 1 610 ? -13.840 -49.326 -29.420 1.00 80.06 610 SER A N 1
ATOM 4622 C CA . SER A 1 610 ? -14.966 -48.674 -30.107 1.00 80.06 610 SER A CA 1
ATOM 4623 C C . SER A 1 610 ? -14.948 -48.939 -31.620 1.00 80.06 610 SER A C 1
ATOM 4625 O O . SER A 1 610 ? -15.990 -49.162 -32.240 1.00 80.06 610 SER A O 1
ATOM 4627 N N . SER A 1 611 ? -13.764 -48.996 -32.240 1.00 77.44 611 SER A N 1
ATOM 4628 C CA . SER A 1 611 ? -13.631 -49.335 -33.662 1.00 77.44 611 SER A CA 1
ATOM 4629 C C . SER A 1 611 ? -14.030 -50.787 -33.963 1.00 77.44 611 SER A C 1
ATOM 4631 O O . SER A 1 611 ? -14.681 -51.035 -34.980 1.00 77.44 611 SER A O 1
ATOM 4633 N N . PHE A 1 612 ? -13.714 -51.736 -33.071 1.00 81.25 612 PHE A N 1
ATOM 4634 C CA . PHE A 1 612 ? -14.109 -53.142 -33.207 1.00 81.25 612 PHE A CA 1
ATOM 4635 C C . PHE A 1 612 ? -15.607 -53.344 -32.999 1.00 81.25 612 PHE A C 1
ATOM 4637 O O . PHE A 1 612 ? -16.222 -54.104 -33.746 1.00 81.25 612 PHE A O 1
ATOM 4644 N N . GLU A 1 613 ? -16.206 -52.621 -32.048 1.00 78.31 613 GLU A N 1
ATOM 4645 C CA . GLU A 1 613 ? -17.658 -52.580 -31.860 1.00 78.31 613 GLU A CA 1
ATOM 4646 C C . GLU A 1 613 ? -18.348 -52.079 -33.140 1.00 78.31 613 GLU A C 1
ATOM 4648 O O . GLU A 1 613 ? -19.217 -52.750 -33.700 1.00 78.31 613 GLU A O 1
ATOM 4653 N N . LYS A 1 614 ? -17.894 -50.939 -33.676 1.00 74.62 614 LYS A N 1
ATOM 4654 C CA . LYS A 1 614 ? -18.443 -50.340 -34.906 1.00 74.62 614 LYS A CA 1
ATOM 4655 C C . LYS A 1 614 ? -18.176 -51.168 -36.168 1.00 74.62 614 LYS A C 1
ATOM 4657 O O . LYS A 1 614 ? -18.924 -51.023 -37.141 1.00 74.62 614 LYS A O 1
ATOM 4662 N N . GLY A 1 615 ? -17.126 -51.991 -36.157 1.00 75.44 615 GLY A N 1
ATOM 4663 C CA . GLY A 1 615 ? -16.748 -52.940 -37.207 1.00 75.44 615 GLY A CA 1
ATOM 4664 C C . GLY A 1 615 ? -17.360 -54.340 -37.061 1.00 75.44 615 GLY A C 1
ATOM 4665 O O . GLY A 1 615 ? -17.087 -55.193 -37.902 1.00 75.44 615 GLY A O 1
ATOM 4666 N N . GLN A 1 616 ? -18.173 -54.577 -36.021 1.00 77.25 616 GLN A N 1
ATOM 4667 C CA . GLN A 1 616 ? -18.784 -55.873 -35.678 1.00 77.25 616 GLN A CA 1
ATOM 4668 C C . GLN A 1 616 ? -17.779 -57.026 -35.466 1.00 77.25 616 GLN A C 1
ATOM 4670 O O . GLN A 1 616 ? -18.126 -58.194 -35.618 1.00 77.25 616 GLN A O 1
ATOM 4675 N N . GLN A 1 617 ? -16.538 -56.721 -35.077 1.00 80.69 617 GLN A N 1
ATOM 4676 C CA . GLN A 1 617 ? -15.472 -57.708 -34.846 1.00 80.69 617 GLN A CA 1
ATOM 4677 C C . GLN A 1 617 ? -15.242 -57.932 -33.345 1.00 80.69 617 GLN A C 1
ATOM 4679 O O . GLN A 1 617 ? -14.210 -57.559 -32.785 1.00 80.69 617 GLN A O 1
ATOM 4684 N N . TRP A 1 618 ? -16.225 -58.527 -32.670 1.00 76.44 618 TRP A N 1
ATOM 4685 C CA . TRP A 1 618 ? -16.201 -58.737 -31.215 1.00 76.44 618 TRP A C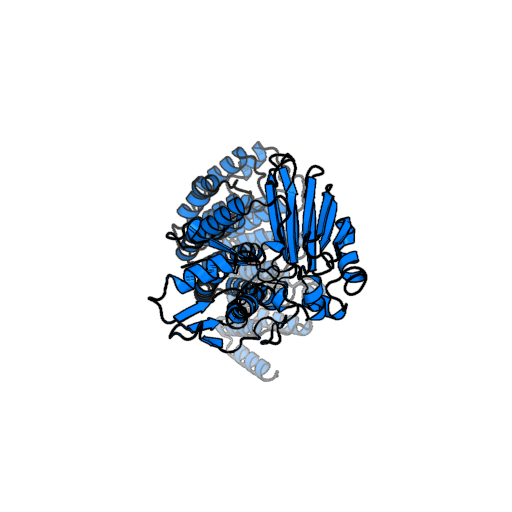A 1
ATOM 4686 C C . TRP A 1 618 ? -15.068 -59.675 -30.749 1.00 76.44 618 TRP A C 1
ATOM 4688 O O . TRP A 1 618 ? -14.538 -59.502 -29.651 1.00 76.44 618 TRP A O 1
ATOM 4698 N N . GLU A 1 619 ? -14.643 -60.620 -31.592 1.00 80.56 619 GLU A N 1
ATOM 4699 C CA . GLU A 1 619 ? -13.534 -61.545 -31.308 1.00 80.56 619 GLU A CA 1
ATOM 4700 C C . GLU A 1 619 ? -12.199 -60.803 -31.143 1.00 80.56 619 GLU A C 1
ATOM 4702 O O . GLU A 1 619 ? -11.441 -61.063 -30.206 1.00 80.56 619 GLU A O 1
ATOM 4707 N N . MET A 1 620 ? -11.947 -59.806 -31.995 1.00 77.88 620 MET A N 1
ATOM 4708 C CA . MET A 1 620 ? -10.746 -58.968 -31.915 1.00 77.88 620 MET A CA 1
ATOM 4709 C C . MET A 1 620 ? -10.760 -58.050 -30.690 1.00 77.88 620 MET A C 1
ATOM 4711 O O . MET A 1 620 ? -9.718 -57.825 -30.073 1.00 77.88 620 MET A O 1
ATOM 4715 N N . ALA A 1 621 ? -11.940 -57.565 -30.293 1.00 77.44 621 ALA A N 1
ATOM 4716 C CA . ALA A 1 621 ? -12.110 -56.778 -29.074 1.00 77.44 621 ALA A CA 1
ATOM 4717 C C . ALA A 1 621 ? -11.786 -57.599 -27.809 1.00 77.44 621 ALA A C 1
ATOM 4719 O O . ALA A 1 621 ? -11.117 -57.113 -26.895 1.00 77.44 621 ALA A O 1
ATOM 4720 N N . LEU A 1 622 ? -12.203 -58.869 -27.771 1.00 78.25 622 LEU A N 1
ATOM 4721 C CA . LEU A 1 622 ? -11.847 -59.805 -26.700 1.00 78.25 622 LEU A CA 1
ATOM 4722 C C . LEU A 1 622 ? -10.347 -60.091 -26.660 1.00 78.25 622 LEU A C 1
ATOM 4724 O O . LEU A 1 622 ? -9.759 -60.066 -25.579 1.00 78.25 622 LEU A O 1
ATOM 4728 N N . TRP A 1 623 ? -9.725 -60.324 -27.818 1.00 82.75 623 TRP A N 1
ATOM 4729 C CA . TRP A 1 623 ? -8.281 -60.535 -27.902 1.00 82.75 623 TRP A CA 1
ATOM 4730 C C . TRP A 1 623 ? -7.500 -59.338 -27.341 1.00 82.75 623 TRP A C 1
ATOM 4732 O O . TRP A 1 623 ? -6.625 -59.522 -26.494 1.00 82.75 623 TRP A O 1
ATOM 4742 N N . LEU A 1 624 ? -7.875 -58.111 -27.725 1.00 79.06 624 LEU A N 1
ATOM 4743 C CA . LEU A 1 624 ? -7.222 -56.893 -27.241 1.00 79.06 624 LEU A CA 1
ATOM 4744 C C . LEU A 1 624 ? -7.402 -56.707 -25.721 1.00 79.06 624 LEU A C 1
ATOM 4746 O O . LEU A 1 624 ? -6.456 -56.335 -25.033 1.00 79.06 624 LEU A O 1
ATOM 4750 N N . LEU A 1 625 ? -8.580 -57.021 -25.167 1.00 76.19 625 LEU A N 1
ATOM 4751 C CA . LEU A 1 625 ? -8.826 -56.977 -23.717 1.00 76.19 625 LEU A CA 1
ATOM 4752 C C . LEU A 1 625 ? -7.980 -57.988 -22.928 1.00 76.19 625 LEU A C 1
ATOM 4754 O O . LEU A 1 625 ? -7.573 -57.700 -21.798 1.00 76.19 625 LEU A O 1
ATOM 4758 N N . VAL A 1 626 ? -7.729 -59.173 -23.491 1.00 77.06 626 VAL A N 1
ATOM 4759 C CA . VAL A 1 626 ? -6.844 -60.175 -22.876 1.00 77.06 626 VAL A CA 1
ATOM 4760 C C . VAL A 1 626 ? -5.386 -59.716 -22.945 1.00 77.06 626 VAL A C 1
ATOM 4762 O O . VAL A 1 626 ? -4.689 -59.794 -21.934 1.00 77.06 626 VAL A O 1
ATOM 4765 N N . ASP A 1 627 ? -4.951 -59.165 -24.082 1.00 75.38 627 ASP A N 1
ATOM 4766 C CA . ASP A 1 627 ? -3.610 -58.583 -24.252 1.00 75.38 627 ASP A CA 1
ATOM 4767 C C . ASP A 1 627 ? -3.362 -57.419 -23.273 1.00 75.38 627 ASP A C 1
ATOM 4769 O O . ASP A 1 627 ? -2.297 -57.339 -22.662 1.00 75.38 627 ASP A O 1
ATOM 4773 N N . MET A 1 628 ? -4.367 -56.569 -23.023 1.00 67.50 628 MET A N 1
ATOM 4774 C CA . MET A 1 628 ? -4.286 -55.511 -22.007 1.00 67.50 628 MET A CA 1
ATOM 4775 C C . MET A 1 628 ? -4.151 -56.061 -20.579 1.00 67.50 628 MET A C 1
ATOM 4777 O O . MET A 1 628 ? -3.354 -55.545 -19.802 1.00 67.50 628 MET A O 1
ATOM 4781 N N . LYS A 1 629 ? -4.902 -57.110 -20.209 1.00 64.25 629 LYS A N 1
ATOM 4782 C CA . LYS A 1 629 ? -4.847 -57.707 -18.855 1.00 64.25 629 LYS A CA 1
ATOM 4783 C C . LYS A 1 629 ? -3.529 -58.426 -18.554 1.00 64.25 629 LYS A C 1
ATOM 4785 O O . LYS A 1 629 ? -3.198 -58.600 -17.382 1.00 64.25 629 LYS A O 1
ATOM 4790 N N . GLY A 1 630 ? -2.792 -58.847 -19.581 1.00 59.12 630 GLY A N 1
ATOM 4791 C CA . GLY A 1 630 ? -1.467 -59.454 -19.441 1.00 59.12 630 GLY A CA 1
ATOM 4792 C C . GLY A 1 630 ? -0.347 -58.461 -19.102 1.00 59.12 630 GLY A C 1
ATOM 4793 O O . GLY A 1 630 ? 0.750 -58.892 -18.754 1.00 59.12 630 GLY A O 1
ATOM 4794 N N . ARG A 1 631 ? -0.607 -57.149 -19.182 1.00 56.34 631 ARG A N 1
ATOM 4795 C CA . ARG A 1 631 ? 0.381 -56.077 -18.998 1.00 56.34 631 ARG A CA 1
ATOM 4796 C C . ARG A 1 631 ? 0.092 -55.355 -17.675 1.00 56.34 631 ARG A C 1
ATOM 4798 O O . ARG A 1 631 ? -0.938 -54.698 -17.547 1.00 56.34 631 ARG A O 1
ATOM 4805 N N . LYS A 1 632 ? 0.956 -55.550 -16.674 1.00 36.06 632 LYS A N 1
ATOM 4806 C CA . LYS A 1 632 ? 0.921 -54.862 -15.371 1.00 36.06 632 LYS A CA 1
ATOM 4807 C C . LYS A 1 632 ? 1.896 -53.702 -15.342 1.00 36.06 632 LYS A C 1
ATOM 4809 O O . LYS A 1 632 ? 3.013 -53.907 -15.864 1.00 36.06 632 LYS A O 1
#